Protein 4OR8 (pdb70)

Foldseek 3Di:
DDDDDDDDCPPPDPFWDLQQAFFQDWADDPQGTWTGHTNDTFDFGPPPFVVLVCLQVVVDDPVCVVVCVVPVVARVPPQEAEDELSLLVLQVLLVLLVDPVLLVVADPLVNVVSPVSSCCSNVHDDGGDDDDPVSRPDHDGRVRVVSSLVSSLQVLLVLVVADADDDPPGHFWDWDDDDQKIWIWGQHPQAIKIKMWGPVIHMYIYGGGNLRSVCSNDPDNDDSD/DDDDDDPDDDDDDLQLQFFWDWDADDQGIWTGGQNDTFDFHPPCPVVQVCLLDPPDPPVSVVVCVVPVVRRVPPQEAEDEQSLLVLQVLLVLLVDPVLLVPADPLVNVVSLVSSCCSNPHDDRGDDDDVVSCVVRRDPVNSVSSLVSSLQVLQVLVVADADDDPDGHQWDWDDDPAKIWIWGQHPQGIKIKIWHWDWDDVTDIDIYIYIYGTGHLRSVVRNPDDSD

B-factor: mean 34.72, std 14.48, range [9.01, 100.37]

InterPro domains:
  IPR009433 Filovirus membrane-associated VP24 [PF06389] (1-253)
  IPR009433 Filovirus membrane-associated VP24 [PIRSF011355] (1-253)

Solvent-accessible surface area: 20234 Å² total; per-residue (Å²): 148,64,56,130,30,89,114,15,63,91,14,45,16,164,170,18,64,36,74,31,0,9,117,2,79,68,59,122,49,57,24,6,73,9,0,121,0,17,78,3,44,0,31,5,24,81,40,23,36,59,10,0,82,58,0,54,72,73,152,28,70,110,59,10,60,69,0,9,84,37,1,52,40,0,2,101,14,135,98,4,76,27,31,59,13,19,39,0,1,2,20,0,0,0,5,0,0,50,18,133,96,2,45,131,60,19,96,88,18,2,83,54,0,0,85,50,0,0,75,13,0,11,109,87,113,70,64,50,30,172,27,57,115,137,97,51,69,67,204,35,66,24,95,57,0,99,71,0,3,58,11,0,35,65,11,0,52,65,1,31,87,4,72,27,8,23,60,130,56,72,46,0,0,15,23,26,126,45,138,48,16,42,0,0,0,1,15,1,7,32,0,0,2,1,2,14,35,124,163,124,83,42,1,36,0,0,11,2,19,9,20,1,0,42,17,9,7,96,175,63,151,23,5,14,0,73,91,101,39,65,107,10,31,31,118,132,142,73,53,86,12,5,16,81,10,68,89,75,112,43,42,31,8,42,9,0,96,1,11,103,6,44,0,16,4,25,73,28,11,34,94,14,0,101,55,0,52,36,82,171,14,83,119,60,13,59,75,0,11,76,33,3,43,116,2,1,103,43,123,175,2,76,25,24,71,3,20,42,0,0,2,10,0,0,0,2,0,0,50,6,92,97,5,28,128,54,8,65,100,12,1,79,57,2,0,74,68,2,2,59,1,1,7,100,68,104,67,66,40,39,169,23,56,101,114,72,41,64,107,70,12,60,58,93,16,5,114,53,0,8,60,10,0,69,56,4,0,55,57,0,37,90,5,86,29,8,12,80,68,54,70,47,0,0,11,16,8,72,12,54,59,10,45,0,0,1,2,13,1,9,33,1,0,2,0,3,0,55,60,98,66,127,55,109,204,97,80,108,65,115,21,18,10,0,0,4,0,18,8,13,0,0,34,34,21,8,154,101,10,12,2

GO terms:
  GO:0019013 viral nucleocapsid (C, IDA)
  GO:0033645 host cell endomembrane system (C, EXP)
  GO:0055036 virion membrane (C, EXP)
  GO:0020002 host cell plasma membrane (C, EXP)

Radius of gyration: 23.89 Å; Cα contacts (8 Å, |Δi|>4): 856; chains: 2; bounding box: 50×52×79 Å

Secondary structure (DSSP, 8-state):
-----EEE-TT------STTTSB--EEEETTEEEEEETTEEEEEES-SHHHHHHHHHT-S-GGGHHHHHHTHHHHS-TTEEE--HHHHHHHHHHHHTT-HHHHTTS-HHHHHHHHHHHHHHHH---SB----TTT--S---HHHHHHHHHHHHHHHHHHTTSPPS-SS----EEEEEETTEEEEEEEETTEEEEEEEE---EEEEEEEEHHHHHTTTSSS-----/-EEE-SSPPP---GGGGGB-EEEEETTEEEEEETTEEEEEE-TTHHHHHHTTSS-S-GGGHHHHHHTHHHHS-TT-EE--HHHHHHHHHHHHTT-TTTTTSS-HHHHHHHHHHHHHHHH---SB----HHHHHHH--HHHHHHHHHHHHHHHHHHTTSPPS-SS----EEEEE-SS-EEEEEE-SSEEEEEEEEEEEE---EEEEEEEEEEEEHHHHHTT------

Organism: Lake Victoria marburgvirus (strain Musoke-80) (NCBI:tx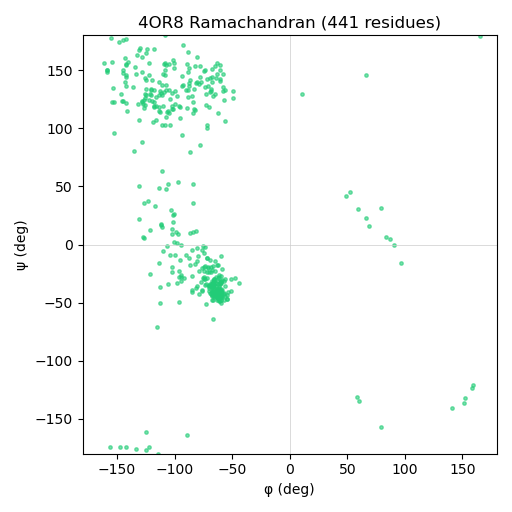id33727)

Structure (mmCIF, N/CA/C/O backbone):
data_4OR8
#
_entry.id   4OR8
#
_cell.length_a   42.221
_cell.length_b   48.078
_cell.length_c   64.051
_cell.angle_alpha   88.44
_cell.angle_beta   78.68
_cell.angle_gamma   71.34
#
_symmetry.space_group_name_H-M   'P 1'
#
loop_
_entity.id
_entity.type
_entity.pdbx_description
1 polymer 'Membrane-associated protein VP24'
2 water water
#
loop_
_atom_site.group_PDB
_atom_site.id
_atom_site.type_symbol
_atom_site.label_atom_id
_atom_site.label_alt_id
_atom_site.label_comp_id
_atom_site.label_asym_id
_atom_site.label_entity_id
_atom_site.label_seq_id
_atom_site.pdbx_PDB_ins_code
_atom_site.Cartn_x
_atom_site.Cartn_y
_atom_site.Cartn_z
_atom_site.occupancy
_atom_site.B_iso_or_equiv
_atom_site.auth_seq_id
_atom_site.auth_comp_id
_atom_site.auth_asym_id
_atom_site.auth_atom_id
_atom_site.pdbx_PDB_model_num
ATOM 1 N N . ASP A 1 12 ? -13.604 -1.039 53.479 1.00 56.63 -2 ASP A N 1
ATOM 2 C CA . ASP A 1 12 ? -14.258 0.134 52.911 1.00 81.25 -2 ASP A CA 1
ATOM 3 C C . ASP A 1 12 ? -13.483 0.650 51.704 1.00 89.22 -2 ASP A C 1
ATOM 4 O O . ASP A 1 12 ? -12.606 1.504 51.840 1.00 100.37 -2 ASP A O 1
ATOM 6 N N . ASP A 1 13 ? -13.815 0.134 50.524 1.00 84.21 -1 ASP A N 1
ATOM 7 C CA . ASP A 1 13 ? -13.057 0.444 49.316 1.00 71.71 -1 ASP A CA 1
ATOM 8 C C . ASP A 1 13 ? -13.839 0.130 48.038 1.00 62.73 -1 ASP A C 1
ATOM 9 O O . ASP A 1 13 ? -14.742 -0.704 48.041 1.00 72.14 -1 ASP A O 1
ATOM 11 N N . LYS A 1 14 ? -13.476 0.799 46.946 1.00 55.18 0 LYS A N 1
ATOM 12 C CA . LYS A 1 14 ? -14.140 0.602 45.659 1.00 64.95 0 LYS A CA 1
ATOM 13 C C . LYS A 1 14 ? -13.485 -0.515 44.844 1.00 73.11 0 LYS A C 1
ATOM 14 O O . LYS A 1 14 ? -12.729 -1.325 45.381 1.00 72.35 0 LYS A O 1
ATOM 16 N N . MET A 1 15 ? -13.781 -0.552 43.547 1.00 62.34 1 MET A N 1
ATOM 17 C CA . MET A 1 15 ? -13.217 -1.561 42.656 1.00 58.02 1 MET A CA 1
ATOM 18 C C . MET A 1 15 ? -12.506 -0.907 41.474 1.00 50.29 1 MET A C 1
ATOM 19 O O . MET A 1 15 ? -12.695 0.280 41.212 1.00 51.88 1 MET A O 1
ATOM 24 N N . ALA A 1 16 ? -11.695 -1.685 40.762 1.00 31.00 2 ALA A N 1
ATOM 25 C CA . ALA A 1 16 ? -10.954 -1.168 39.614 1.00 30.05 2 ALA A CA 1
ATOM 26 C C . ALA A 1 16 ? -11.877 -0.806 38.450 1.00 27.53 2 ALA A C 1
ATOM 27 O O . ALA A 1 16 ? -12.766 -1.574 38.083 1.00 24.77 2 ALA A O 1
ATOM 29 N N . GLU A 1 17 ? -11.654 0.370 37.874 1.00 21.28 3 GLU A N 1
ATOM 30 C CA . GLU A 1 17 ? -12.492 0.871 36.794 1.00 29.10 3 GLU A CA 1
ATOM 31 C C . GLU A 1 17 ? -11.669 1.617 35.747 1.00 26.90 3 GLU A C 1
ATOM 32 O O . GLU A 1 17 ? -10.783 2.404 36.082 1.00 25.16 3 GLU A O 1
ATOM 38 N N . LEU A 1 18 ? -11.962 1.362 34.477 1.00 20.22 4 LEU A N 1
ATOM 39 C CA . LEU A 1 18 ? -11.302 2.075 33.395 1.00 19.27 4 LEU A CA 1
ATOM 40 C C . LEU A 1 18 ? -11.793 3.516 33.357 1.00 23.43 4 LEU A C 1
ATOM 41 O O . LEU A 1 18 ? -12.988 3.783 33.485 1.00 25.27 4 LEU A O 1
ATOM 46 N N . SER A 1 19 ? -10.862 4.445 33.182 1.00 25.39 5 SER A N 1
ATOM 47 C CA . SER A 1 19 ? -11.165 5.861 33.326 1.00 16.21 5 SER A CA 1
ATOM 48 C C . SER A 1 19 ? -10.549 6.705 32.219 1.00 22.71 5 SER A C 1
ATOM 49 O O . SER A 1 19 ? -9.382 6.534 31.863 1.00 30.28 5 SER A O 1
ATOM 52 N N . THR A 1 20 ? -11.344 7.621 31.681 1.00 26.90 6 THR A N 1
ATOM 53 C CA . THR A 1 20 ? -10.865 8.547 30.665 1.00 29.57 6 THR A CA 1
ATOM 54 C C . THR A 1 20 ? -10.619 9.908 31.293 1.00 20.10 6 THR A C 1
ATOM 55 O O . THR A 1 20 ? -10.736 10.938 30.634 1.00 29.15 6 THR A O 1
ATOM 59 N N . ARG A 1 21 ? -10.269 9.900 32.574 1.00 21.10 7 ARG A N 1
ATOM 60 C CA . ARG A 1 21 ? -10.123 11.133 33.340 1.00 27.90 7 ARG A CA 1
ATOM 61 C C . ARG A 1 21 ? -9.065 12.072 32.772 1.00 28.02 7 ARG A C 1
ATOM 62 O O . ARG A 1 21 ? -9.184 13.293 32.883 1.00 30.70 7 ARG A O 1
ATOM 70 N N . TYR A 1 22 ? -8.030 11.501 32.168 1.00 24.17 8 TYR A N 1
ATOM 71 C CA . TYR A 1 22 ? -6.954 12.301 31.603 1.00 24.98 8 TYR A CA 1
ATOM 72 C C . TYR A 1 22 ? -7.024 12.347 30.086 1.00 28.40 8 TYR A C 1
ATOM 73 O O . TYR A 1 22 ? -6.042 12.065 29.402 1.00 36.94 8 TYR A O 1
ATOM 82 N N . ASN A 1 23 ? -8.188 12.709 29.562 1.00 37.17 9 ASN A N 1
ATOM 83 C CA . ASN A 1 23 ? -8.363 12.836 28.124 1.00 43.02 9 ASN A CA 1
ATOM 84 C C . ASN A 1 23 ? -7.951 14.224 27.648 1.00 46.29 9 ASN A C 1
ATOM 85 O O . ASN A 1 23 ? -8.200 15.221 28.326 1.00 43.87 9 ASN A O 1
ATOM 90 N N . LEU A 1 24 ? -7.314 14.282 26.483 1.00 45.74 10 LEU A N 1
ATOM 91 C CA . LEU A 1 24 ? -6.867 15.551 25.919 1.00 52.97 10 LEU A CA 1
ATOM 92 C C . LEU A 1 24 ? -8.003 16.297 25.228 1.00 54.26 10 LEU A C 1
ATOM 93 O O . LEU A 1 24 ? -8.826 15.689 24.544 1.00 50.11 10 LEU A O 1
ATOM 98 N N . PRO A 1 25 ? -8.050 17.626 25.413 1.00 54.87 11 PRO A N 1
ATOM 99 C CA . PRO A 1 25 ? -9.081 18.479 24.821 1.00 66.23 11 PRO A CA 1
ATOM 100 C C . PRO A 1 25 ? -8.619 19.107 23.510 1.00 66.37 11 PRO A C 1
ATOM 101 O O . PRO A 1 25 ? -9.440 19.708 22.816 1.00 79.93 11 PRO A O 1
ATOM 105 N N . ASN A 1 34 ? 3.834 24.764 9.013 1.00 50.80 20 ASN A N 1
ATOM 106 C CA . ASN A 1 34 ? 4.276 24.856 7.626 1.00 48.71 20 ASN A CA 1
ATOM 107 C C . ASN A 1 34 ? 5.619 24.167 7.397 1.00 57.91 20 ASN A C 1
ATOM 108 O O . ASN A 1 34 ? 6.630 24.541 7.991 1.00 51.98 20 ASN A O 1
ATOM 113 N N . LEU A 1 35 ? 5.618 23.161 6.528 1.00 48.52 21 LEU A N 1
ATOM 114 C CA . LEU A 1 35 ? 6.810 22.365 6.271 1.00 38.33 21 LEU A CA 1
ATOM 115 C C . LEU A 1 35 ? 7.496 22.762 4.973 1.00 43.85 21 LEU A C 1
ATOM 116 O O . LEU A 1 35 ? 6.883 23.356 4.088 1.00 42.36 21 LEU A O 1
ATOM 121 N N . ASP A 1 36 ? 8.776 22.419 4.871 1.00 39.16 22 ASP A N 1
ATOM 122 C CA . ASP A 1 36 ? 9.565 22.706 3.683 1.00 27.85 22 ASP A CA 1
ATOM 123 C C . ASP A 1 36 ? 10.736 21.735 3.604 1.00 33.27 22 ASP A C 1
ATOM 124 O O . ASP A 1 36 ? 10.837 20.809 4.410 1.00 31.11 22 ASP A O 1
ATOM 129 N N . LEU A 1 37 ? 11.622 21.951 2.638 1.00 35.45 23 LEU A N 1
ATOM 130 C CA . LEU A 1 37 ? 12.777 21.080 2.456 1.00 26.36 23 LEU A CA 1
ATOM 131 C C . LEU A 1 37 ? 13.786 21.248 3.587 1.00 26.39 23 LEU A C 1
ATOM 132 O O . LEU A 1 37 ? 14.434 20.289 4.002 1.00 30.78 23 LEU A O 1
ATOM 137 N N . ASN A 1 38 ? 13.907 22.472 4.090 1.00 29.09 24 ASN A N 1
ATOM 138 C CA . ASN A 1 38 ? 14.898 22.786 5.112 1.00 26.21 24 ASN A CA 1
ATOM 139 C C . ASN A 1 38 ? 14.576 22.160 6.469 1.00 33.89 24 ASN A C 1
ATOM 140 O O . ASN A 1 38 ? 15.470 21.935 7.287 1.00 27.48 24 ASN A O 1
ATOM 145 N N . SER A 1 39 ? 13.299 21.868 6.700 1.00 28.01 25 SER A N 1
ATOM 146 C CA . SER A 1 39 ? 12.867 21.284 7.966 1.00 21.01 25 SER A CA 1
ATOM 147 C C . SER A 1 39 ? 13.271 19.815 8.101 1.00 26.00 25 SER A C 1
ATOM 148 O O . SER A 1 39 ? 13.283 19.271 9.204 1.00 25.20 25 SER A O 1
ATOM 151 N N . THR A 1 40 ? 13.591 19.174 6.981 1.00 18.47 26 THR A N 1
ATOM 152 C CA . THR A 1 40 ? 14.001 17.775 7.000 1.00 22.78 26 THR A CA 1
ATOM 153 C C . THR A 1 40 ? 15.477 17.619 6.664 1.00 23.76 26 THR A C 1
ATOM 154 O O . THR A 1 40 ? 16.025 16.520 6.737 1.00 23.28 26 THR A O 1
ATOM 158 N N . ALA A 1 41 ? 16.116 18.723 6.296 1.00 24.90 27 ALA A N 1
ATOM 159 C CA . ALA A 1 41 ? 17.502 18.692 5.850 1.00 26.06 27 ALA A CA 1
ATOM 160 C C . ALA A 1 41 ? 18.493 18.793 7.004 1.00 26.07 27 ALA A C 1
ATOM 161 O O . ALA A 1 41 ? 19.692 18.967 6.787 1.00 31.43 27 ALA A O 1
ATOM 163 N N . ARG A 1 42 ? 17.999 18.687 8.231 1.00 24.51 28 ARG A N 1
ATOM 164 C CA . ARG A 1 42 ? 18.875 18.774 9.390 1.00 35.65 28 ARG A CA 1
ATOM 165 C C . ARG A 1 42 ? 18.679 17.609 10.347 1.00 30.75 28 ARG A C 1
ATOM 166 O O . ARG A 1 42 ? 17.583 17.066 10.469 1.00 29.52 28 ARG A O 1
ATOM 174 N N . TRP A 1 43 ? 19.759 17.231 11.020 1.00 29.05 29 TRP A N 1
ATOM 175 C CA . TRP A 1 43 ? 19.697 16.248 12.089 1.00 26.38 29 TRP A CA 1
ATOM 176 C C . TRP A 1 43 ? 20.537 16.760 13.254 1.00 30.01 29 TRP A C 1
ATOM 177 O O . TRP A 1 43 ? 21.688 16.356 13.435 1.00 23.94 29 TRP A O 1
ATOM 188 N N . ILE A 1 44 ? 19.951 17.667 14.032 1.00 26.39 30 ILE A N 1
ATOM 189 C CA . ILE A 1 44 ? 20.672 18.349 15.101 1.00 29.15 30 ILE A CA 1
ATOM 190 C C . ILE A 1 44 ? 20.197 17.936 16.493 1.00 28.55 30 ILE A C 1
ATOM 191 O O . ILE A 1 44 ? 19.004 17.957 16.792 1.00 24.29 30 ILE A O 1
ATOM 196 N N . LYS A 1 45 ? 21.148 17.564 17.341 1.00 35.72 31 LYS A N 1
ATOM 197 C CA . LYS A 1 45 ? 20.845 17.142 18.702 1.00 40.44 31 LYS A CA 1
ATOM 198 C C . LYS A 1 45 ? 20.843 18.332 19.663 1.00 31.20 31 LYS A C 1
ATOM 199 O O . LYS A 1 45 ? 21.862 18.996 19.846 1.00 32.73 31 LYS A O 1
ATOM 205 N N . GLU A 1 46 ? 19.689 18.598 20.267 1.00 28.61 32 GLU A N 1
ATOM 206 C CA . GLU A 1 46 ? 19.541 19.722 21.186 1.00 35.24 32 GLU A CA 1
ATOM 207 C C . GLU A 1 46 ? 19.492 19.240 22.632 1.00 40.51 32 GLU A C 1
ATOM 208 O O . GLU A 1 46 ? 18.765 18.299 22.951 1.00 31.92 32 GLU A O 1
ATOM 214 N N . PRO A 1 47 ? 20.264 19.889 23.515 1.00 43.28 33 PRO A N 1
ATOM 215 C CA . PRO A 1 47 ? 20.272 19.517 24.934 1.00 38.00 33 PRO A CA 1
ATOM 216 C C . PRO A 1 47 ? 18.946 19.852 25.603 1.00 37.08 33 PRO A C 1
ATOM 217 O O . PRO A 1 47 ? 18.435 20.959 25.435 1.00 48.69 33 PRO A O 1
ATOM 221 N N . SER A 1 48 ? 18.394 18.899 26.346 1.00 38.37 34 SER A N 1
ATOM 222 C CA . SER A 1 48 ? 17.146 19.123 27.068 1.00 36.99 34 SER A CA 1
ATOM 223 C C . SER A 1 48 ? 17.114 18.314 28.361 1.00 37.50 34 SER A C 1
ATOM 224 O O . SER A 1 48 ? 18.015 17.519 28.630 1.00 34.47 34 SER A O 1
ATOM 227 N N . VAL A 1 49 ? 16.071 18.522 29.159 1.00 37.15 35 VAL A N 1
ATOM 228 C CA . VAL A 1 49 ? 15.948 17.850 30.448 1.00 36.79 35 VAL A CA 1
ATOM 229 C C . VAL A 1 49 ? 15.676 16.358 30.292 1.00 42.08 35 VAL A C 1
ATOM 230 O O . VAL A 1 49 ? 14.660 15.953 29.728 1.00 37.73 35 VAL A O 1
ATOM 234 N N . GLY A 1 50 ? 16.597 15.543 30.793 1.00 43.76 36 GLY A N 1
ATOM 235 C CA . GLY A 1 50 ? 16.436 14.103 30.754 1.00 43.72 36 GLY A CA 1
ATOM 236 C C . GLY A 1 50 ? 17.018 13.467 29.508 1.00 46.09 36 GLY A C 1
ATOM 237 O O . GLY A 1 50 ? 16.956 12.250 29.340 1.00 47.93 36 GLY A O 1
ATOM 238 N N . GLY A 1 51 ? 17.583 14.286 28.629 1.00 33.73 37 GLY A N 1
ATOM 239 C CA . GLY A 1 51 ? 18.199 13.768 27.422 1.00 35.74 37 GLY A CA 1
ATOM 240 C C . GLY A 1 51 ? 18.351 14.792 26.317 1.00 30.75 37 GLY A C 1
ATOM 241 O O . GLY A 1 51 ? 19.003 15.822 26.495 1.00 31.43 37 GLY A O 1
ATOM 242 N N . TRP A 1 52 ? 17.751 14.507 25.166 1.00 29.86 38 TRP A N 1
ATOM 243 C CA . TRP A 1 52 ? 17.905 15.376 24.007 1.00 29.36 38 TRP A CA 1
ATOM 244 C C . TRP A 1 52 ? 16.640 15.523 23.177 1.00 29.30 38 TRP A C 1
ATOM 245 O O . TRP A 1 52 ? 15.772 14.652 23.173 1.00 34.19 38 TRP A O 1
ATOM 256 N N . THR A 1 53 ? 16.561 16.640 22.466 1.00 33.50 39 THR A N 1
ATOM 257 C CA . THR A 1 53 ? 15.467 16.908 21.549 1.00 25.47 39 THR A CA 1
ATOM 258 C C . THR A 1 53 ? 15.997 16.993 20.122 1.00 27.67 39 THR A C 1
ATOM 259 O O . THR A 1 53 ? 16.938 17.733 19.845 1.00 27.62 39 THR A O 1
ATOM 263 N N . VAL A 1 54 ? 15.401 16.223 19.219 1.00 25.03 40 VAL A N 1
ATOM 264 C CA . VAL A 1 54 ? 15.740 16.325 17.807 1.00 21.48 40 VAL A CA 1
ATOM 265 C C . VAL A 1 54 ? 14.518 16.758 17.013 1.00 26.24 40 VAL A C 1
ATOM 266 O O . VAL A 1 54 ? 13.476 16.105 17.054 1.00 27.04 40 VAL A O 1
ATOM 270 N N . LYS A 1 55 ? 14.648 17.870 16.298 1.00 34.67 41 LYS A N 1
ATOM 271 C CA . LYS A 1 55 ? 13.568 18.364 15.454 1.00 26.82 41 LYS A CA 1
ATOM 272 C C . LYS A 1 55 ? 13.796 17.980 13.995 1.00 27.24 41 LYS A C 1
ATOM 273 O O . LYS A 1 55 ? 14.813 18.335 13.397 1.00 28.15 41 LYS A O 1
ATOM 279 N N . TRP A 1 56 ? 12.846 17.239 13.435 1.00 20.36 42 TRP A N 1
ATOM 280 C CA . TRP A 1 56 ? 12.891 16.856 12.028 1.00 24.26 42 TRP A CA 1
ATOM 281 C C . TRP A 1 56 ? 11.484 16.889 11.454 1.00 22.19 42 TRP A C 1
ATOM 282 O O . TRP A 1 56 ? 10.590 16.199 11.944 1.00 20.94 42 TRP A O 1
ATOM 293 N N . GLY A 1 57 ? 11.291 17.689 10.412 1.00 18.82 43 GLY A N 1
ATOM 294 C CA . GLY A 1 57 ? 9.959 17.938 9.900 1.00 30.26 43 GLY A CA 1
ATOM 295 C C . GLY A 1 57 ? 9.094 18.521 11.000 1.00 25.50 43 GLY A C 1
ATOM 296 O O . GLY A 1 57 ? 9.502 19.459 11.683 1.00 25.85 43 GLY A O 1
ATOM 297 N N . ASN A 1 58 ? 7.903 17.961 11.181 1.00 27.27 44 ASN A N 1
ATOM 298 C CA . ASN A 1 58 ? 7.023 18.382 12.265 1.00 30.62 44 ASN A CA 1
ATOM 299 C C . ASN A 1 58 ? 7.116 17.434 13.460 1.00 28.93 44 ASN A C 1
ATOM 300 O O . ASN A 1 58 ? 6.304 17.499 14.383 1.00 21.28 44 ASN A O 1
ATOM 305 N N . PHE A 1 59 ? 8.102 16.542 13.423 1.00 26.33 45 PHE A N 1
ATOM 306 C CA . PHE A 1 59 ? 8.354 15.622 14.525 1.00 22.37 45 PHE A CA 1
ATOM 307 C C . PHE A 1 59 ? 9.274 16.273 15.546 1.00 22.74 45 PHE A C 1
ATOM 308 O O . PHE A 1 59 ? 10.267 16.901 15.185 1.00 26.66 45 PHE A O 1
ATOM 316 N N . VAL A 1 60 ? 8.950 16.114 16.823 1.00 23.48 46 VAL A N 1
ATOM 317 C CA . VAL A 1 60 ? 9.882 16.472 17.882 1.00 21.51 46 VAL A CA 1
ATOM 318 C C . VAL A 1 60 ? 10.216 15.226 18.691 1.00 17.78 46 VAL A C 1
ATOM 319 O O . VAL A 1 60 ? 9.400 14.743 19.471 1.00 25.49 46 VAL A O 1
ATOM 323 N N . PHE A 1 61 ? 11.417 14.701 18.487 1.00 25.94 47 PHE A N 1
ATOM 324 C CA . PHE A 1 61 ? 11.838 13.487 19.169 1.00 24.73 47 PHE A CA 1
ATOM 325 C C . PHE A 1 61 ? 12.486 13.797 20.511 1.00 25.39 47 PHE A C 1
ATOM 326 O O . PHE A 1 61 ? 13.415 14.599 20.592 1.00 29.12 47 PHE A O 1
ATOM 334 N N . HIS A 1 62 ? 11.983 13.160 21.562 1.00 31.06 48 HIS A N 1
ATOM 335 C CA . HIS A 1 62 ? 12.572 13.276 22.888 1.00 22.59 48 HIS A CA 1
ATOM 336 C C . HIS A 1 62 ? 13.357 12.015 23.218 1.00 27.87 48 HIS A C 1
ATOM 337 O O . HIS A 1 62 ? 12.780 10.983 23.557 1.00 36.94 48 HIS A O 1
ATOM 344 N N . ILE A 1 63 ? 14.677 12.100 23.110 1.00 25.88 49 ILE A N 1
ATOM 345 C CA . ILE A 1 63 ? 15.532 10.951 23.362 1.00 25.60 49 ILE A CA 1
ATOM 346 C C . ILE A 1 63 ? 16.056 10.960 24.792 1.00 28.34 49 ILE A C 1
ATOM 347 O O . ILE A 1 63 ? 16.760 11.887 25.193 1.00 23.89 49 ILE A O 1
ATOM 352 N N . PRO A 1 64 ? 15.712 9.921 25.567 1.00 28.74 50 PRO A N 1
ATOM 353 C CA . PRO A 1 64 ? 16.148 9.811 26.962 1.00 30.13 50 PRO A CA 1
ATOM 354 C C . PRO A 1 64 ? 17.598 9.365 27.075 1.00 33.50 50 PRO A C 1
ATOM 355 O O . PRO A 1 64 ? 18.039 8.500 26.320 1.00 39.96 50 PRO A O 1
ATOM 359 N N . ASN A 1 65 ? 18.329 9.955 28.016 1.00 42.10 51 ASN A N 1
ATOM 360 C CA . ASN A 1 65 ? 19.714 9.570 28.265 1.00 48.79 51 ASN A CA 1
ATOM 361 C C . ASN A 1 65 ? 19.814 8.370 29.200 1.00 56.02 51 ASN A C 1
ATOM 362 O O . ASN A 1 65 ? 20.724 8.288 30.024 1.00 58.59 51 ASN A O 1
ATOM 367 N N . THR A 1 66 ? 18.865 7.447 29.073 1.00 52.63 52 THR A N 1
ATOM 368 C CA . THR A 1 66 ? 18.827 6.263 29.922 1.00 63.67 52 THR A CA 1
ATOM 369 C C . THR A 1 66 ? 18.574 5.002 29.104 1.00 66.28 52 THR A C 1
ATOM 370 O O . THR A 1 66 ? 17.950 5.049 28.043 1.00 63.85 52 THR A O 1
ATOM 374 N N . GLY A 1 67 ? 19.056 3.873 29.614 1.00 83.39 53 GLY A N 1
ATOM 375 C CA . GLY A 1 67 ? 19.000 2.619 28.887 1.00 77.85 53 GLY A CA 1
ATOM 376 C C . GLY A 1 67 ? 20.217 2.495 27.994 1.00 64.92 53 GLY A C 1
ATOM 377 O O . GLY A 1 67 ? 20.347 1.548 27.218 1.00 63.41 53 GLY A O 1
ATOM 378 N N . MET A 1 68 ? 21.118 3.464 28.114 1.00 53.26 54 MET A N 1
ATOM 379 C CA . MET A 1 68 ? 22.307 3.522 27.277 1.00 54.13 54 MET A CA 1
ATOM 380 C C . MET A 1 68 ? 23.514 2.905 27.978 1.00 49.44 54 MET A C 1
ATOM 381 O O . MET A 1 68 ? 24.428 2.396 27.330 1.00 41.63 54 MET A O 1
ATOM 386 N N . THR A 1 69 ? 23.512 2.950 29.306 1.00 50.53 55 THR A N 1
ATOM 387 C CA . THR A 1 69 ? 24.597 2.372 30.089 1.00 37.53 55 THR A CA 1
ATOM 388 C C . THR A 1 69 ? 24.523 0.848 30.099 1.00 34.63 55 THR A C 1
ATOM 389 O O . THR A 1 69 ? 25.545 0.169 30.194 1.00 33.80 55 THR A O 1
ATOM 393 N N . LEU A 1 70 ? 23.310 0.317 29.994 1.00 41.17 56 LEU A N 1
ATOM 394 C CA . LEU A 1 70 ? 23.103 -1.125 30.023 1.00 31.69 56 LEU A CA 1
ATOM 395 C C . LEU A 1 70 ? 23.743 -1.801 28.815 1.00 26.16 56 LEU A C 1
ATOM 396 O O . LEU A 1 70 ? 24.364 -2.856 28.947 1.00 28.00 56 LEU A O 1
ATOM 401 N N . LEU A 1 71 ? 23.591 -1.191 27.642 1.00 20.79 57 LEU A N 1
ATOM 402 C CA . LEU A 1 71 ? 24.168 -1.738 26.416 1.00 23.66 57 LEU A CA 1
ATOM 403 C C . LEU A 1 71 ? 25.686 -1.846 26.502 1.00 30.15 57 LEU A C 1
ATOM 404 O O . LEU A 1 71 ? 26.274 -2.823 26.038 1.00 25.48 57 LEU A O 1
ATOM 409 N N . HIS A 1 72 ? 26.315 -0.839 27.098 1.00 29.16 58 HIS A N 1
ATOM 410 C CA . HIS A 1 72 ? 27.766 -0.822 27.237 1.00 27.52 58 HIS A CA 1
ATOM 411 C C . HIS A 1 72 ? 28.252 -1.898 28.204 1.00 27.61 58 HIS A C 1
ATOM 412 O O . HIS A 1 72 ? 29.243 -2.575 27.934 1.00 20.54 58 HIS A O 1
ATOM 419 N N . HIS A 1 73 ? 27.548 -2.053 29.323 1.00 24.31 59 HIS A N 1
ATOM 420 C CA . HIS A 1 73 ? 27.861 -3.102 30.289 1.00 26.45 59 HIS A CA 1
ATOM 421 C C . HIS A 1 73 ? 27.724 -4.480 29.656 1.00 22.38 59 HIS A C 1
ATOM 422 O O . HIS A 1 73 ? 28.583 -5.338 29.834 1.00 34.84 59 HIS A O 1
ATOM 429 N N . LEU A 1 74 ? 26.637 -4.684 28.920 1.00 22.07 60 LEU A N 1
ATOM 430 C CA . LEU A 1 74 ? 26.401 -5.948 28.229 1.00 33.54 60 LEU A CA 1
ATOM 431 C C . LEU A 1 74 ? 27.505 -6.251 27.217 1.00 29.96 60 LEU A C 1
ATOM 432 O O . LEU A 1 74 ? 27.851 -7.410 26.986 1.00 30.48 60 LEU A O 1
ATOM 437 N N . LYS A 1 75 ? 28.048 -5.199 26.614 1.00 28.21 61 LYS A N 1
ATOM 438 C CA . LYS A 1 75 ? 29.141 -5.336 25.661 1.00 32.92 61 LYS A CA 1
ATOM 439 C C . LYS A 1 75 ? 30.437 -5.685 26.394 1.00 31.55 61 LYS A C 1
ATOM 440 O O . LYS A 1 75 ? 31.115 -6.650 26.050 1.00 36.42 61 LYS A O 1
ATOM 446 N N . SER A 1 76 ? 30.759 -4.905 27.422 1.00 33.16 62 SER A N 1
ATOM 447 C CA . SER A 1 76 ? 31.986 -5.088 28.193 1.00 29.65 62 SER A CA 1
ATOM 448 C C . SER A 1 76 ? 31.927 -6.266 29.169 1.00 48.94 62 SER A C 1
ATOM 449 O O . SER A 1 76 ? 32.921 -6.571 29.832 1.00 45.96 62 SER A O 1
ATOM 452 N N . ASN A 1 77 ? 30.762 -6.907 29.258 1.00 42.39 63 ASN A N 1
ATOM 453 C CA . ASN A 1 77 ? 30.528 -8.029 30.175 1.00 41.47 63 ASN A CA 1
ATOM 454 C C . ASN A 1 77 ? 30.571 -7.641 31.660 1.00 37.46 63 ASN A C 1
ATOM 455 O O . ASN A 1 77 ? 30.793 -8.484 32.528 1.00 39.30 63 ASN A O 1
ATOM 460 N N . PHE A 1 78 ? 30.346 -6.361 31.941 1.00 38.34 64 PHE A N 1
ATOM 461 C CA . PHE A 1 78 ? 30.279 -5.863 33.313 1.00 46.85 64 PHE A CA 1
ATOM 462 C C . PHE A 1 78 ? 28.892 -6.056 33.916 1.00 41.72 64 PHE A C 1
ATOM 463 O O . PHE A 1 78 ? 28.303 -5.110 34.437 1.00 43.62 64 PHE A O 1
ATOM 471 N N . VAL A 1 79 ? 28.372 -7.277 33.852 1.00 42.79 65 VAL A N 1
ATOM 472 C CA . VAL A 1 79 ? 26.999 -7.533 34.273 1.00 41.95 65 VAL A CA 1
ATOM 473 C C . VAL A 1 79 ? 26.874 -8.705 35.235 1.00 44.43 65 VAL A C 1
ATOM 474 O O . VAL A 1 79 ? 27.820 -9.462 35.443 1.00 63.98 65 VAL A O 1
ATOM 478 N N . VAL A 1 80 ? 25.688 -8.843 35.816 1.00 40.38 66 VAL A N 1
ATOM 479 C CA . VAL A 1 80 ? 25.356 -9.989 36.651 1.00 41.63 66 VAL A CA 1
ATOM 480 C C . VAL A 1 80 ? 24.944 -11.155 35.749 1.00 48.18 66 VAL A C 1
ATOM 481 O O . VAL A 1 80 ? 24.479 -10.932 34.631 1.00 49.13 66 VAL A O 1
ATOM 485 N N . PRO A 1 81 ? 25.115 -12.403 36.225 1.00 55.23 67 PRO A N 1
ATOM 486 C CA . PRO A 1 81 ? 24.926 -13.584 35.369 1.00 46.56 67 PRO A CA 1
ATOM 487 C C . PRO A 1 81 ? 23.532 -13.746 34.764 1.00 46.19 67 PRO A C 1
ATOM 488 O O . PRO A 1 81 ? 23.359 -14.600 33.894 1.00 55.16 67 PRO A O 1
ATOM 492 N N . GLU A 1 82 ? 22.561 -12.951 35.199 1.00 44.55 68 GLU A N 1
ATOM 493 C CA . GLU A 1 82 ? 21.204 -13.074 34.675 1.00 47.61 68 GLU A CA 1
ATOM 494 C C . GLU A 1 82 ? 21.095 -12.555 33.245 1.00 45.36 68 GLU A C 1
ATOM 495 O O . GLU A 1 82 ? 20.088 -12.775 32.576 1.00 63.56 68 GLU A O 1
ATOM 501 N N . TRP A 1 83 ? 22.131 -11.862 32.782 1.00 37.38 69 TRP A N 1
ATOM 502 C CA . TRP A 1 83 ? 22.105 -11.238 31.463 1.00 39.53 69 TRP A CA 1
ATOM 503 C C . TRP A 1 83 ? 22.851 -12.054 30.416 1.00 39.18 69 TRP A C 1
ATOM 504 O O . TRP A 1 83 ? 22.954 -11.646 29.260 1.00 38.84 69 TRP A O 1
ATOM 515 N N . GLN A 1 84 ? 23.368 -13.208 30.824 1.00 41.41 70 GLN A N 1
ATOM 516 C CA . GLN A 1 84 ? 24.190 -14.026 29.939 1.00 37.19 70 GLN A CA 1
ATOM 517 C C . GLN A 1 84 ? 23.431 -14.620 28.751 1.00 36.76 70 GLN A C 1
ATOM 518 O O . GLN A 1 84 ? 24.001 -14.783 27.672 1.00 39.67 70 GLN A O 1
ATOM 524 N N . GLN A 1 85 ? 22.155 -14.945 28.935 1.00 31.22 71 GLN A N 1
ATOM 525 C CA A GLN A 1 85 ? 21.353 -15.461 27.831 0.40 36.31 71 GLN A CA 1
ATOM 526 C CA B GLN A 1 85 ? 21.346 -15.460 27.836 0.60 36.29 71 GLN A CA 1
ATOM 527 C C . GLN A 1 85 ? 21.004 -14.337 26.864 1.00 41.69 71 GLN A C 1
ATOM 528 O O . GLN A 1 85 ? 20.679 -14.584 25.701 1.00 42.48 71 GLN A O 1
ATOM 539 N N . THR A 1 86 ? 21.076 -13.101 27.351 1.00 40.68 72 THR A N 1
ATOM 540 C CA . THR A 1 86 ? 20.828 -11.935 26.517 1.00 36.47 72 THR A CA 1
ATOM 541 C C . THR A 1 86 ? 22.070 -11.661 25.677 1.00 31.64 72 THR A C 1
ATOM 542 O O . THR A 1 86 ? 21.973 -11.371 24.483 1.00 35.75 72 THR A O 1
ATOM 546 N N . ARG A 1 87 ? 23.237 -11.770 26.306 1.00 25.77 73 ARG A N 1
ATOM 547 C CA . ARG A 1 87 ? 24.502 -11.623 25.595 1.00 30.91 73 ARG A CA 1
ATOM 548 C C . ARG A 1 87 ? 24.665 -12.732 24.563 1.00 32.60 73 ARG A C 1
ATOM 549 O O . ARG A 1 87 ? 25.247 -12.519 23.505 1.00 36.21 73 ARG A O 1
ATOM 557 N N . ASN A 1 88 ? 24.144 -13.915 24.875 1.00 34.50 74 ASN A N 1
ATOM 558 C CA . ASN A 1 88 ? 24.228 -15.050 23.962 1.00 27.88 74 ASN A CA 1
ATOM 559 C C . ASN A 1 88 ? 23.246 -14.953 22.801 1.00 35.74 74 ASN A C 1
ATOM 560 O O . ASN A 1 88 ? 23.587 -15.288 21.668 1.00 36.88 74 ASN A O 1
ATOM 565 N N . LEU A 1 89 ? 22.027 -14.500 23.082 1.00 37.72 75 LEU A N 1
ATOM 566 C CA . LEU A 1 89 ? 21.019 -14.356 22.037 1.00 27.76 75 LEU A CA 1
ATOM 567 C C . LEU A 1 89 ? 21.463 -13.316 21.018 1.00 37.74 75 LEU A C 1
ATOM 568 O O . LEU A 1 89 ? 21.272 -13.485 19.814 1.00 31.23 75 LEU A O 1
ATOM 573 N N . PHE A 1 90 ? 22.066 -12.241 21.514 1.00 36.95 76 PHE A N 1
ATOM 574 C CA . PHE A 1 90 ? 22.607 -11.198 20.656 1.00 34.24 76 PHE A CA 1
ATOM 575 C C . PHE A 1 90 ? 24.126 -11.257 20.666 1.00 36.04 76 PHE A C 1
ATOM 576 O O . PHE A 1 90 ? 24.796 -10.236 20.830 1.00 39.14 76 PHE A O 1
ATOM 584 N N . SER A 1 91 ? 24.660 -12.463 20.490 1.00 42.23 77 SER A N 1
ATOM 585 C CA . SER A 1 91 ? 26.102 -12.691 20.517 1.00 38.48 77 SER A CA 1
ATOM 586 C C . SER A 1 91 ? 26.824 -11.882 19.452 1.00 32.80 77 SER A C 1
ATOM 587 O O . SER A 1 91 ? 27.989 -11.525 19.617 1.00 39.22 77 SER A O 1
ATOM 590 N N . HIS A 1 92 ? 26.120 -11.577 18.369 1.00 31.39 78 HIS A N 1
ATOM 591 C CA . HIS A 1 92 ? 26.692 -10.785 17.291 1.00 31.07 78 HIS A CA 1
ATOM 592 C C . HIS A 1 92 ? 26.801 -9.306 17.666 1.00 35.95 78 HIS A C 1
ATOM 593 O O . HIS A 1 92 ? 27.387 -8.510 16.933 1.00 37.60 78 HIS A O 1
ATOM 600 N N . LEU A 1 93 ? 26.235 -8.942 18.812 1.00 33.89 79 LEU A N 1
ATOM 601 C CA . LEU A 1 93 ? 26.268 -7.557 19.267 1.00 32.34 79 LEU A CA 1
ATOM 602 C C . LEU A 1 93 ? 27.121 -7.373 20.526 1.00 35.71 79 LEU A C 1
ATOM 603 O O . LEU A 1 93 ? 27.992 -6.506 20.571 1.00 35.97 79 LEU A O 1
ATOM 608 N N . PHE A 1 94 ? 26.878 -8.195 21.542 1.00 32.95 80 PHE A N 1
ATOM 609 C CA . PHE A 1 94 ? 27.552 -8.026 22.828 1.00 35.60 80 PHE A CA 1
ATOM 610 C C . PHE A 1 94 ? 28.782 -8.916 22.985 1.00 43.00 80 PHE A C 1
ATOM 611 O O . PHE A 1 94 ? 29.671 -8.620 23.784 1.00 50.67 80 PHE A O 1
ATOM 619 N N . LYS A 1 95 ? 28.828 -10.007 22.229 1.00 44.46 81 LYS A N 1
ATOM 620 C CA . LYS A 1 95 ? 29.977 -10.906 22.267 1.00 41.60 81 LYS A CA 1
ATOM 621 C C . LYS A 1 95 ? 30.715 -10.895 20.933 1.00 42.75 81 LYS A C 1
ATOM 622 O O . LYS A 1 95 ? 31.019 -11.946 20.372 1.00 41.71 81 LYS A O 1
ATOM 628 N N . ASN A 1 96 ? 30.995 -9.697 20.431 1.00 41.15 82 ASN A N 1
ATOM 629 C CA . ASN A 1 96 ? 31.658 -9.539 19.145 1.00 40.15 82 ASN A CA 1
ATOM 630 C C . ASN A 1 96 ? 32.659 -8.390 19.172 1.00 47.94 82 ASN A C 1
ATOM 631 O O . ASN A 1 96 ? 32.272 -7.232 19.328 1.00 48.70 82 ASN A O 1
ATOM 636 N N . PRO A 1 97 ? 33.953 -8.711 19.019 1.00 57.15 83 PRO A N 1
ATOM 637 C CA . PRO A 1 97 ? 35.044 -7.731 19.088 1.00 54.62 83 PRO A CA 1
ATOM 638 C C . PRO A 1 97 ? 34.900 -6.614 18.057 1.00 51.03 83 PRO A C 1
ATOM 639 O O . PRO A 1 97 ? 35.333 -5.487 18.304 1.00 45.13 83 PRO A O 1
ATOM 643 N N . LYS A 1 98 ? 34.294 -6.926 16.917 1.00 40.38 84 LYS A N 1
ATOM 644 C CA . LYS A 1 98 ? 34.134 -5.942 15.854 1.00 44.15 84 LYS A CA 1
ATOM 645 C C . LYS A 1 98 ? 32.725 -5.352 15.801 1.00 51.04 84 LYS A C 1
ATOM 646 O O . LYS A 1 98 ? 32.271 -4.898 14.752 1.00 55.59 84 LYS A O 1
ATOM 652 N N . SER A 1 99 ? 32.038 -5.360 16.939 1.00 47.22 85 SER A N 1
ATOM 653 C CA . SER A 1 99 ? 30.777 -4.640 17.064 1.00 39.87 85 SER A CA 1
ATOM 654 C C . SER A 1 99 ? 31.021 -3.322 17.792 1.00 40.63 85 SER A C 1
ATOM 655 O O . SER A 1 99 ? 31.953 -3.206 18.588 1.00 43.90 85 SER A O 1
ATOM 658 N N . THR A 1 100 ? 30.187 -2.329 17.507 1.00 31.53 86 THR A N 1
ATOM 659 C CA . THR A 1 100 ? 30.355 -0.998 18.075 1.00 25.78 86 THR A CA 1
ATOM 660 C C . THR A 1 100 ? 28.995 -0.385 18.403 1.00 34.31 86 THR A C 1
ATOM 661 O O . THR A 1 100 ? 28.018 -0.600 17.686 1.00 30.94 86 THR A O 1
ATOM 665 N N . ILE A 1 101 ? 28.937 0.375 19.492 1.00 32.45 87 ILE A N 1
ATOM 666 C CA . ILE A 1 101 ? 27.688 0.967 19.946 1.00 25.46 87 ILE A CA 1
ATOM 667 C C . ILE A 1 101 ? 27.595 2.443 19.583 1.00 34.37 87 ILE A C 1
ATOM 668 O O . ILE A 1 101 ? 28.519 3.216 19.839 1.00 34.93 87 ILE A O 1
ATOM 673 N N . ILE A 1 102 ? 26.473 2.831 18.987 1.00 34.58 88 ILE A N 1
ATOM 674 C CA . ILE A 1 102 ? 26.209 4.235 18.709 1.00 28.77 88 ILE A CA 1
ATOM 675 C C . ILE A 1 102 ? 25.143 4.767 19.654 1.00 25.90 88 ILE A C 1
ATOM 676 O O . ILE A 1 102 ? 24.317 4.009 20.158 1.00 29.22 88 ILE A O 1
ATOM 681 N N . GLU A 1 103 ? 25.170 6.074 19.891 1.00 31.52 89 GLU A N 1
ATOM 682 C CA . GLU A 1 103 ? 24.189 6.720 20.752 1.00 33.69 89 GLU A CA 1
ATOM 683 C C . GLU A 1 103 ? 22.800 6.620 20.128 1.00 31.45 89 GLU A C 1
ATOM 684 O O . GLU A 1 103 ? 22.679 6.505 18.908 1.00 36.42 89 GLU A O 1
ATOM 690 N N . PRO A 1 104 ? 21.744 6.655 20.961 1.00 27.72 90 PRO A N 1
ATOM 691 C CA . PRO A 1 104 ? 20.370 6.534 20.453 1.00 33.09 90 PRO A CA 1
ATOM 692 C C . PRO A 1 104 ? 20.025 7.624 19.445 1.00 29.13 90 PRO A C 1
ATOM 693 O O . PRO A 1 104 ? 19.103 7.466 18.644 1.00 25.97 90 PRO A O 1
ATOM 697 N N . PHE A 1 105 ? 20.776 8.717 19.496 1.00 32.11 91 PHE A N 1
ATOM 698 C CA . PHE A 1 105 ? 20.626 9.823 18.565 1.00 28.40 91 PHE A CA 1
ATOM 699 C C . PHE A 1 105 ? 20.927 9.378 17.135 1.00 31.36 91 PHE A C 1
ATOM 700 O O . PHE A 1 105 ? 20.225 9.761 16.198 1.00 32.22 91 PHE A O 1
ATOM 708 N N . LEU A 1 106 ? 21.961 8.557 16.975 1.00 22.71 92 LEU A N 1
ATOM 709 C CA . LEU A 1 106 ? 22.353 8.069 15.656 1.00 19.62 92 LEU A CA 1
ATOM 710 C C . LEU A 1 106 ? 21.553 6.835 15.249 1.00 22.96 92 LEU A C 1
ATOM 711 O O . LEU A 1 106 ? 21.360 6.574 14.063 1.00 20.88 92 LEU A O 1
ATOM 716 N N . ALA A 1 107 ? 21.096 6.073 16.237 1.00 29.71 93 ALA A N 1
ATOM 717 C CA . ALA A 1 107 ? 20.286 4.889 15.971 1.00 22.38 93 ALA A CA 1
ATOM 718 C C . ALA A 1 107 ? 18.916 5.303 15.452 1.00 22.40 93 ALA A C 1
ATOM 719 O O . ALA A 1 107 ? 18.333 4.635 14.599 1.00 21.76 93 ALA A O 1
ATOM 721 N N . LEU A 1 108 ? 18.409 6.411 15.980 1.00 21.31 94 LEU A N 1
ATOM 722 C CA . LEU A 1 108 ? 17.161 6.994 15.511 1.00 19.98 94 LEU A CA 1
ATOM 723 C C . LEU A 1 108 ? 17.322 7.484 14.079 1.00 21.94 94 LEU A C 1
ATOM 724 O O . LEU A 1 108 ? 16.389 7.418 13.275 1.00 15.48 94 LEU A O 1
ATOM 729 N N . ARG A 1 109 ? 18.516 7.980 13.773 1.00 20.47 95 ARG A N 1
ATOM 730 C CA . ARG A 1 109 ? 18.832 8.480 12.442 1.00 19.39 95 ARG A CA 1
ATOM 731 C C . ARG A 1 109 ? 18.750 7.358 11.412 1.00 19.53 95 ARG A C 1
ATOM 732 O O . ARG A 1 109 ? 18.139 7.516 10.356 1.00 18.74 95 ARG A O 1
ATOM 740 N N . ILE A 1 110 ? 19.374 6.228 11.732 1.00 20.80 96 ILE A N 1
ATOM 741 C CA . ILE A 1 110 ? 19.309 5.040 10.894 1.00 19.13 96 ILE A CA 1
ATOM 742 C C . ILE A 1 110 ? 17.866 4.576 10.736 1.00 20.06 96 ILE A C 1
ATOM 743 O O . ILE A 1 110 ? 17.393 4.342 9.624 1.00 14.84 96 ILE A O 1
ATOM 748 N N . LEU A 1 111 ? 17.173 4.455 11.862 1.00 23.38 97 LEU A N 1
ATOM 749 C CA . LEU A 1 111 ? 15.779 4.027 11.883 1.00 24.59 97 LEU A CA 1
ATOM 750 C C . LEU A 1 111 ? 14.911 4.905 10.982 1.00 27.08 97 LEU A C 1
ATOM 751 O O . LEU A 1 111 ? 14.121 4.401 10.182 1.00 26.22 97 LEU A O 1
ATOM 756 N N . LEU A 1 112 ? 15.078 6.218 11.103 1.00 22.98 98 LEU A N 1
ATOM 757 C CA . LEU A 1 112 ? 14.329 7.161 10.282 1.00 23.49 98 LEU A CA 1
ATOM 758 C C . LEU A 1 112 ? 14.726 7.038 8.811 1.00 25.67 98 LEU A C 1
ATOM 759 O O . LEU A 1 112 ? 13.902 7.237 7.919 1.00 23.62 98 LEU A O 1
ATOM 764 N N . GLY A 1 113 ? 15.989 6.706 8.564 1.00 22.21 99 GLY A N 1
ATOM 765 C CA . GLY A 1 113 ? 16.470 6.515 7.207 1.00 25.76 99 GLY A CA 1
ATOM 766 C C . GLY A 1 113 ? 15.772 5.346 6.536 1.00 31.76 99 GLY A C 1
ATOM 767 O O . GLY A 1 113 ? 15.405 5.411 5.362 1.00 26.11 99 GLY A O 1
ATOM 768 N N . VAL A 1 114 ? 15.583 4.274 7.298 1.00 27.89 100 VAL A N 1
ATOM 769 C CA . VAL A 1 114 ? 14.886 3.092 6.815 1.00 20.73 100 VAL A CA 1
ATOM 770 C C . VAL A 1 114 ? 13.415 3.412 6.581 1.00 24.40 100 VAL A C 1
ATOM 771 O O . VAL A 1 114 ? 12.805 2.930 5.630 1.00 30.84 100 VAL A O 1
ATOM 775 N N . ALA A 1 115 ? 12.859 4.240 7.458 1.00 35.08 101 ALA A N 1
ATOM 776 C CA . ALA A 1 115 ? 11.458 4.641 7.379 1.00 23.40 101 ALA A CA 1
ATOM 777 C C . ALA A 1 115 ? 11.133 5.285 6.040 1.00 26.44 101 ALA A C 1
ATOM 778 O O . ALA A 1 115 ? 10.089 5.020 5.447 1.00 29.47 101 ALA A O 1
ATOM 780 N N . LEU A 1 116 ? 12.037 6.135 5.566 1.00 34.90 102 LEU A N 1
ATOM 781 C CA . LEU A 1 116 ? 11.838 6.842 4.308 1.00 33.28 102 LEU A CA 1
ATOM 782 C C . LEU A 1 116 ? 11.908 5.893 3.112 1.00 34.10 102 LEU A C 1
ATOM 783 O O . LEU A 1 116 ? 11.529 6.256 2.002 1.00 36.81 102 LEU A O 1
ATOM 788 N N . LYS A 1 117 ? 12.391 4.677 3.344 1.00 35.58 103 LYS A N 1
ATOM 789 C CA . LYS A 1 117 ? 12.458 3.674 2.289 1.00 37.93 103 LYS A CA 1
ATOM 790 C C . LYS A 1 117 ? 11.268 2.715 2.327 1.00 42.62 103 LYS A C 1
ATOM 791 O O . LYS A 1 117 ? 11.244 1.716 1.609 1.00 50.71 103 LYS A O 1
ATOM 797 N N . ASP A 1 118 ? 10.283 3.029 3.163 1.00 38.65 104 ASP A N 1
ATOM 798 C CA . ASP A 1 118 ? 9.072 2.221 3.264 1.00 43.89 104 ASP A CA 1
ATOM 799 C C . ASP A 1 118 ? 8.283 2.270 1.959 1.00 47.88 104 ASP A C 1
ATOM 800 O O . ASP A 1 118 ? 8.013 3.349 1.432 1.00 50.12 104 ASP A O 1
ATOM 805 N N . GLN A 1 119 ? 7.912 1.100 1.447 1.00 48.31 105 GLN A N 1
ATOM 806 C CA . GLN A 1 119 ? 7.218 0.998 0.163 1.00 55.62 105 GLN A CA 1
ATOM 807 C C . GLN A 1 119 ? 5.834 1.650 0.167 1.00 53.76 105 GLN A C 1
ATOM 808 O O . GLN A 1 119 ? 5.453 2.312 -0.798 1.00 48.05 105 GLN A O 1
ATOM 814 N N . GLU A 1 120 ? 5.089 1.464 1.253 1.00 52.12 106 GLU A N 1
ATOM 815 C CA . GLU A 1 120 ? 3.769 2.074 1.389 1.00 56.62 106 GLU A CA 1
ATOM 816 C C . GLU A 1 120 ? 3.863 3.596 1.357 1.00 63.19 106 GLU A C 1
ATOM 817 O O . GLU A 1 120 ? 2.919 4.281 0.961 1.00 61.18 106 GLU A O 1
ATOM 823 N N . LEU A 1 121 ? 5.010 4.116 1.781 1.00 64.20 107 LEU A N 1
ATOM 824 C CA . LEU A 1 121 ? 5.273 5.549 1.749 1.00 58.35 107 LEU A CA 1
ATOM 825 C C . LEU A 1 121 ? 5.695 5.992 0.353 1.00 52.02 107 LEU A C 1
ATOM 826 O O . LEU A 1 121 ? 5.348 7.085 -0.095 1.00 57.84 107 LEU A O 1
ATOM 831 N N . GLN A 1 122 ? 6.442 5.132 -0.330 1.00 57.59 108 GLN A N 1
ATOM 832 C CA . GLN A 1 122 ? 6.963 5.435 -1.659 1.00 55.15 108 GLN A CA 1
ATOM 833 C C . GLN A 1 122 ? 5.859 5.582 -2.698 1.00 63.85 108 GLN A C 1
ATOM 834 O O . GLN A 1 122 ? 5.894 6.490 -3.527 1.00 72.87 108 GLN A O 1
ATOM 840 N N . GLN A 1 123 ? 4.878 4.687 -2.651 1.00 67.72 109 GLN A N 1
ATOM 841 C CA . GLN A 1 123 ? 3.803 4.684 -3.639 1.00 69.91 109 GLN A CA 1
ATOM 842 C C . GLN A 1 123 ? 2.819 5.833 -3.433 1.00 65.30 109 GLN A C 1
ATOM 843 O O . GLN A 1 123 ? 1.882 6.003 -4.213 1.00 77.86 109 GLN A O 1
ATOM 849 N N . SER A 1 124 ? 3.040 6.621 -2.387 1.00 55.41 110 SER A N 1
ATOM 850 C CA . SER A 1 124 ? 2.190 7.770 -2.102 1.00 60.82 110 SER A CA 1
ATOM 851 C C . SER A 1 124 ? 2.850 9.077 -2.537 1.00 57.86 110 SER A C 1
ATOM 852 O O . SER A 1 124 ? 2.395 10.160 -2.173 1.00 49.08 110 SER A O 1
ATOM 855 N N . LEU A 1 125 ? 3.916 8.971 -3.324 1.00 51.43 111 LEU A N 1
ATOM 856 C CA . LEU A 1 125 ? 4.675 10.144 -3.745 1.00 56.31 111 LEU A CA 1
ATOM 857 C C . LEU A 1 125 ? 4.750 10.275 -5.265 1.00 59.47 111 LEU A C 1
ATOM 858 O O . LEU A 1 125 ? 4.133 9.504 -5.998 1.00 73.80 111 LEU A O 1
ATOM 863 N N . ILE A 1 126 ? 5.519 11.257 -5.724 1.00 54.12 112 ILE A N 1
ATOM 864 C CA . ILE A 1 126 ? 5.720 11.503 -7.147 1.00 62.33 112 ILE A CA 1
ATOM 865 C C . ILE A 1 126 ? 7.227 11.482 -7.416 1.00 61.82 112 ILE A C 1
ATOM 866 O O . ILE A 1 126 ? 8.004 11.935 -6.576 1.00 69.08 112 ILE A O 1
ATOM 871 N N . PRO A 1 127 ? 7.650 10.912 -8.561 1.00 58.54 113 PRO A N 1
ATOM 872 C CA . PRO A 1 127 ? 9.071 10.793 -8.920 1.00 60.28 113 PRO A CA 1
ATOM 873 C C . PRO A 1 127 ? 9.909 12.048 -8.676 1.00 56.18 113 PRO A C 1
ATOM 874 O O . PRO A 1 127 ? 11.089 11.931 -8.343 1.00 67.45 113 PRO A O 1
ATOM 878 N N . GLY A 1 128 ? 9.312 13.223 -8.842 1.00 56.81 114 GLY A N 1
ATOM 879 C CA . GLY A 1 128 ? 10.009 14.465 -8.572 1.00 52.15 114 GLY A CA 1
ATOM 880 C C . GLY A 1 128 ? 10.300 14.599 -7.092 1.00 57.80 114 GLY A C 1
ATOM 881 O O . GLY A 1 128 ? 11.343 15.117 -6.692 1.00 51.04 114 GLY A O 1
ATOM 882 N N . PHE A 1 129 ? 9.368 14.118 -6.277 1.00 51.68 115 PHE A N 1
ATOM 883 C CA . PHE A 1 129 ? 9.509 14.167 -4.830 1.00 39.70 115 PHE A CA 1
ATOM 884 C C . PHE A 1 129 ? 10.166 12.891 -4.303 1.00 44.82 115 PHE A C 1
ATOM 885 O O . PHE A 1 129 ? 10.844 12.914 -3.277 1.00 42.64 115 PHE A O 1
ATOM 893 N N . ARG A 1 130 ? 9.970 11.784 -5.017 1.00 45.48 116 ARG A N 1
ATOM 894 C CA . ARG A 1 130 ? 10.551 10.498 -4.632 1.00 42.07 116 ARG A CA 1
ATOM 895 C C . ARG A 1 130 ? 12.071 10.530 -4.666 1.00 42.49 116 ARG A C 1
ATOM 896 O O . ARG A 1 130 ? 12.734 9.952 -3.802 1.00 41.01 116 ARG A O 1
ATOM 904 N N . SER A 1 131 ? 12.618 11.197 -5.676 1.00 34.79 117 SER A N 1
ATOM 905 C CA . SER A 1 131 ? 14.062 11.302 -5.815 1.00 41.98 117 SER A CA 1
ATOM 906 C C . SER A 1 131 ? 14.649 12.126 -4.674 1.00 35.47 117 SER A C 1
ATOM 907 O O . SER A 1 131 ? 15.743 11.837 -4.192 1.00 27.82 117 SER A O 1
ATOM 910 N N . ILE A 1 132 ? 13.911 13.144 -4.240 1.00 34.27 118 ILE A N 1
ATOM 911 C CA . ILE A 1 132 ? 14.346 13.991 -3.138 1.00 30.35 118 ILE A CA 1
ATOM 912 C C . ILE A 1 132 ? 14.362 13.195 -1.839 1.00 30.32 118 ILE A C 1
ATOM 913 O O . ILE A 1 132 ? 15.337 13.237 -1.086 1.00 25.09 118 ILE A O 1
ATOM 918 N N . VAL A 1 133 ? 13.276 12.467 -1.591 1.00 29.05 119 VAL A N 1
ATOM 919 C CA . VAL A 1 133 ? 13.149 11.640 -0.397 1.00 28.87 119 VAL A CA 1
ATOM 920 C C . VAL A 1 133 ? 14.257 10.593 -0.340 1.00 24.61 119 VAL A C 1
ATOM 921 O O . VAL A 1 133 ? 14.840 10.352 0.717 1.00 19.17 119 VAL A O 1
ATOM 925 N N . HIS A 1 134 ? 14.550 9.991 -1.490 1.00 32.48 120 HIS A N 1
ATOM 926 C CA A HIS A 1 134 ? 15.605 8.989 -1.585 0.74 30.75 120 HIS A CA 1
ATOM 927 C CA B HIS A 1 134 ? 15.608 8.990 -1.595 0.26 30.71 120 HIS A CA 1
ATOM 928 C C . HIS A 1 134 ? 16.959 9.562 -1.186 1.00 24.99 120 HIS A C 1
ATOM 929 O O . HIS A 1 134 ? 17.739 8.907 -0.495 1.00 24.75 120 HIS A O 1
ATOM 942 N N . MET A 1 135 ? 17.232 10.785 -1.625 1.00 24.00 121 MET A N 1
ATOM 943 C CA . MET A 1 135 ? 18.472 11.462 -1.272 1.00 29.70 121 MET A CA 1
ATOM 944 C C . MET A 1 135 ? 18.555 11.664 0.238 1.00 24.58 121 MET A C 1
ATOM 945 O O . MET A 1 135 ? 19.608 11.454 0.839 1.00 32.08 121 MET A O 1
ATOM 950 N N . LEU A 1 136 ? 17.436 12.055 0.843 1.00 19.52 122 LEU A N 1
ATOM 951 C CA . LEU A 1 136 ? 17.357 12.223 2.293 1.00 23.42 122 LEU A CA 1
ATOM 952 C C . LEU A 1 136 ? 17.618 10.903 3.007 1.00 27.65 122 LEU A C 1
ATOM 953 O O . LEU A 1 136 ? 18.329 10.856 4.013 1.00 23.11 122 LEU A O 1
ATOM 958 N N . SER A 1 137 ? 17.039 9.833 2.473 1.00 23.26 123 SER A N 1
ATOM 959 C CA . SER A 1 137 ? 17.178 8.512 3.067 1.00 21.15 123 SER A CA 1
ATOM 960 C C . SER A 1 137 ? 18.633 8.061 3.096 1.00 24.70 123 SER A C 1
ATOM 961 O O . SER A 1 137 ? 19.128 7.608 4.128 1.00 28.79 123 SER A O 1
ATOM 964 N N . GLU A 1 138 ? 19.315 8.186 1.962 1.00 27.40 124 GLU A N 1
ATOM 965 C CA . GLU A 1 138 ? 20.709 7.775 1.870 1.00 29.43 124 GLU A CA 1
ATOM 966 C C . GLU A 1 138 ? 21.591 8.620 2.776 1.00 35.08 124 GLU A C 1
ATOM 967 O O . GLU A 1 138 ? 22.560 8.123 3.353 1.00 26.49 124 GLU A O 1
ATOM 973 N N . TRP A 1 139 ? 21.247 9.899 2.894 1.00 24.26 125 TRP A N 1
ATOM 974 C CA . TRP A 1 139 ? 21.964 10.807 3.780 1.00 23.32 125 TRP A CA 1
ATOM 975 C C . TRP A 1 139 ? 21.796 10.401 5.239 1.00 27.86 125 TRP A C 1
ATOM 976 O O . TRP A 1 139 ? 22.758 10.406 6.008 1.00 31.69 125 TRP A O 1
ATOM 987 N N . LEU A 1 140 ? 20.571 10.045 5.615 1.00 21.84 126 LEU A N 1
ATOM 988 C CA . LEU A 1 140 ? 20.294 9.607 6.978 1.00 27.31 126 LEU A CA 1
ATOM 989 C C . LEU A 1 140 ? 20.929 8.252 7.291 1.00 27.70 126 LEU A C 1
ATOM 990 O O . LEU A 1 140 ? 21.358 8.009 8.419 1.00 28.93 126 LEU A O 1
ATOM 995 N N . LEU A 1 141 ? 21.001 7.382 6.287 1.00 26.19 127 LEU A N 1
ATOM 996 C CA . LEU A 1 141 ? 21.525 6.031 6.481 1.00 27.16 127 LEU A CA 1
ATOM 997 C C . LEU A 1 141 ? 23.044 5.923 6.387 1.00 25.00 127 LEU A C 1
ATOM 998 O O . LEU A 1 141 ? 23.661 5.184 7.149 1.00 45.41 127 LEU A O 1
ATOM 1003 N N . LEU A 1 142 ? 23.645 6.653 5.454 1.00 22.91 128 LEU A N 1
ATOM 1004 C CA . LEU A 1 142 ? 25.060 6.456 5.150 1.00 33.01 128 LEU A CA 1
ATOM 1005 C C . LEU A 1 142 ? 25.971 7.540 5.716 1.00 39.85 128 LEU A C 1
ATOM 1006 O O . LEU A 1 142 ? 27.194 7.412 5.673 1.00 39.02 128 LEU A O 1
ATOM 1011 N N . GLU A 1 143 ? 25.379 8.605 6.243 1.00 41.01 129 GLU A N 1
ATOM 1012 C CA . GLU A 1 143 ? 26.168 9.720 6.751 1.00 33.47 129 GLU A CA 1
ATOM 1013 C C . GLU A 1 143 ? 25.838 10.032 8.206 1.00 32.42 129 GLU A C 1
ATOM 1014 O O . GLU A 1 143 ? 24.855 9.530 8.757 1.00 20.91 129 GLU A O 1
ATOM 1020 N N . VAL A 1 144 ? 26.675 10.861 8.822 1.00 27.39 130 VAL A N 1
ATOM 1021 C CA . VAL A 1 144 ? 26.444 11.320 10.185 1.00 29.60 130 VAL A CA 1
ATOM 1022 C C . VAL A 1 144 ? 26.591 12.841 10.256 1.00 29.56 130 VAL A C 1
ATOM 1023 O O . VAL A 1 144 ? 26.843 13.406 11.321 1.00 25.45 130 VAL A O 1
ATOM 1027 N N . THR A 1 145 ? 26.428 13.493 9.108 1.00 24.34 131 THR A N 1
ATOM 1028 C CA . THR A 1 145 ? 26.476 14.949 9.024 1.00 27.87 131 THR A CA 1
ATOM 1029 C C . THR A 1 145 ? 25.171 15.570 9.515 1.00 27.53 131 THR A C 1
ATOM 1030 O O . THR A 1 145 ? 24.091 15.023 9.294 1.00 25.75 131 THR A O 1
ATOM 1034 N N . SER A 1 146 ? 25.273 16.717 10.176 1.00 26.26 132 SER A N 1
ATOM 1035 C CA . SER A 1 146 ? 24.107 17.345 10.791 1.00 26.50 132 SER A CA 1
ATOM 1036 C C . SER A 1 146 ? 23.172 18.010 9.781 1.00 24.49 132 SER A C 1
ATOM 1037 O O . SER A 1 146 ? 22.005 18.262 10.081 1.00 37.58 132 SER A O 1
ATOM 1040 N N . ALA A 1 147 ? 23.678 18.292 8.587 1.00 21.27 133 ALA A N 1
ATOM 1041 C CA . ALA A 1 147 ? 22.863 18.954 7.574 1.00 31.23 133 ALA A CA 1
ATOM 1042 C C . ALA A 1 147 ? 23.184 18.471 6.167 1.00 27.92 133 ALA A C 1
ATOM 1043 O O . ALA A 1 147 ? 24.312 18.072 5.877 1.00 28.57 133 ALA A O 1
ATOM 1045 N N . ILE A 1 148 ? 22.181 18.511 5.299 1.00 20.17 134 ILE A N 1
ATOM 1046 C CA . ILE A 1 148 ? 22.374 18.160 3.901 1.00 26.85 134 ILE A CA 1
ATOM 1047 C C . ILE A 1 148 ? 21.904 19.278 2.972 1.00 25.56 134 ILE A C 1
ATOM 1048 O O . ILE A 1 148 ? 20.774 19.756 3.074 1.00 29.17 134 ILE A O 1
ATOM 1053 N N . HIS A 1 149 ? 22.791 19.704 2.078 1.00 35.20 135 HIS A N 1
ATOM 1054 C CA A HIS A 1 149 ? 22.461 20.735 1.103 0.28 33.94 135 HIS A CA 1
ATOM 1055 C CA B HIS A 1 149 ? 22.458 20.735 1.103 0.72 33.90 135 HIS A CA 1
ATOM 1056 C C . HIS A 1 149 ? 22.260 20.135 -0.282 1.00 33.46 135 HIS A C 1
ATOM 1057 O O . HIS A 1 149 ? 23.195 19.598 -0.877 1.00 29.54 135 HIS A O 1
ATOM 1070 N N . ILE A 1 150 ? 21.034 20.228 -0.785 1.00 32.33 136 ILE A N 1
ATOM 1071 C CA . ILE A 1 150 ? 20.708 19.750 -2.119 1.00 24.97 136 ILE A CA 1
ATOM 1072 C C . ILE A 1 150 ? 20.616 20.931 -3.072 1.00 43.03 136 ILE A C 1
ATOM 1073 O O . ILE A 1 150 ? 19.792 21.826 -2.879 1.00 45.45 136 ILE A O 1
ATOM 1078 N N . SER A 1 151 ? 21.464 20.930 -4.098 1.00 41.42 137 SER A N 1
ATOM 1079 C CA . SER A 1 151 ? 21.489 22.005 -5.086 1.00 46.10 137 SER A CA 1
ATOM 1080 C C . SER A 1 151 ? 20.136 22.176 -5.770 1.00 35.28 137 SER A C 1
ATOM 1081 O O . SER A 1 151 ? 19.506 21.191 -6.150 1.00 37.09 137 SER A O 1
ATOM 1084 N N . PRO A 1 152 ? 19.687 23.434 -5.919 1.00 46.36 138 PRO A N 1
ATOM 1085 C CA . PRO A 1 152 ? 18.400 23.783 -6.537 1.00 44.35 138 PRO A CA 1
ATOM 1086 C C . PRO A 1 152 ? 18.199 23.129 -7.904 1.00 48.95 138 PRO A C 1
ATOM 1087 O O . PRO A 1 152 ? 17.060 22.859 -8.286 1.00 51.67 138 PRO A O 1
ATOM 1091 N N . ASN A 1 153 ? 19.293 22.886 -8.621 1.00 46.88 139 ASN A N 1
ATOM 1092 C CA . ASN A 1 153 ? 19.249 22.174 -9.894 1.00 47.37 139 ASN A CA 1
ATOM 1093 C C . ASN A 1 153 ? 18.567 20.820 -9.763 1.00 46.22 139 ASN A C 1
ATOM 1094 O O . ASN A 1 153 ? 17.707 20.464 -10.568 1.00 50.91 139 ASN A O 1
ATOM 1099 N N . LEU A 1 154 ? 18.963 20.075 -8.735 1.00 47.02 140 LEU A N 1
ATOM 1100 C CA . LEU A 1 154 ? 18.483 18.714 -8.510 1.00 39.92 140 LEU A CA 1
ATOM 1101 C C . LEU A 1 154 ? 16.978 18.658 -8.279 1.00 44.06 140 LEU A C 1
ATOM 1102 O O . LEU A 1 154 ? 16.335 17.654 -8.584 1.00 42.15 140 LEU A O 1
ATOM 1107 N N . LEU A 1 155 ? 16.423 19.736 -7.734 1.00 42.39 141 LEU A N 1
ATOM 1108 C CA . LEU A 1 155 ? 14.979 19.839 -7.552 1.00 47.47 141 LEU A CA 1
ATOM 1109 C C . LEU A 1 155 ? 14.298 20.039 -8.898 1.00 51.71 141 LEU A C 1
ATOM 1110 O O . LEU A 1 155 ? 14.323 21.136 -9.458 1.00 60.09 141 LEU A O 1
ATOM 1115 N N . GLY A 1 156 ? 13.695 18.976 -9.419 1.00 53.39 142 GLY A N 1
ATOM 1116 C CA . GLY A 1 156 ? 13.019 19.044 -10.701 1.00 54.70 142 GLY A CA 1
ATOM 1117 C C . GLY A 1 156 ? 11.697 19.779 -10.606 1.00 55.50 142 GLY A C 1
ATOM 1118 O O . GLY A 1 156 ? 11.237 20.386 -11.573 1.00 55.64 142 GLY A O 1
ATOM 1119 N N . ILE A 1 157 ? 11.086 19.726 -9.428 1.00 51.36 143 ILE A N 1
ATOM 1120 C CA . ILE A 1 157 ? 9.780 20.330 -9.211 1.00 43.71 143 ILE A CA 1
ATOM 1121 C C . ILE A 1 157 ? 9.780 21.198 -7.961 1.00 42.37 143 ILE A C 1
ATOM 1122 O O . ILE A 1 157 ? 10.708 21.141 -7.154 1.00 47.06 143 ILE A O 1
ATOM 1127 N N . TYR A 1 158 ? 8.736 22.00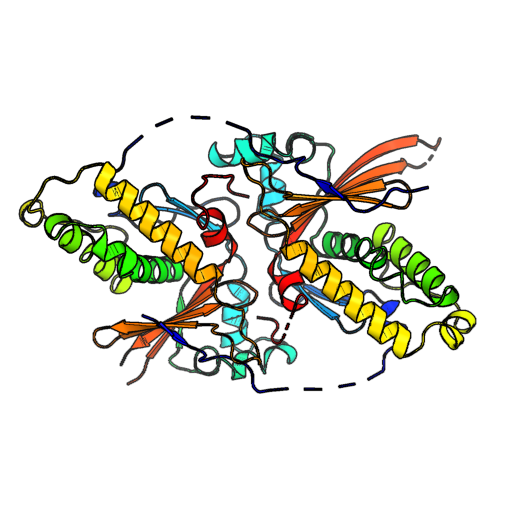4 -7.804 1.00 33.91 144 TYR A N 1
ATOM 1128 C CA . TYR A 1 158 ? 8.530 22.735 -6.564 1.00 30.98 144 TYR A CA 1
ATOM 1129 C C . TYR A 1 158 ? 8.044 21.760 -5.502 1.00 33.23 144 TYR A C 1
ATOM 1130 O O . TYR A 1 158 ? 7.363 20.784 -5.812 1.00 31.12 144 TYR A O 1
ATOM 1139 N N . LEU A 1 159 ? 8.389 22.027 -4.249 1.00 33.65 145 LEU A N 1
ATOM 1140 C CA . LEU A 1 159 ? 7.968 21.168 -3.150 1.00 34.45 145 LEU A CA 1
ATOM 1141 C C . LEU A 1 159 ? 6.996 21.894 -2.232 1.00 36.16 145 LEU A C 1
ATOM 1142 O O . LEU A 1 159 ? 7.351 22.880 -1.584 1.00 39.41 145 LEU A O 1
ATOM 1147 N N . THR A 1 160 ? 5.765 21.402 -2.185 1.00 34.41 146 THR A N 1
ATOM 1148 C CA . THR A 1 160 ? 4.731 22.032 -1.380 1.00 33.74 146 THR A CA 1
ATOM 1149 C C . THR A 1 160 ? 4.741 21.476 0.037 1.00 32.08 146 THR A C 1
ATOM 1150 O O . THR A 1 160 ? 5.354 20.446 0.306 1.00 30.36 146 THR A O 1
ATOM 1154 N N . SER A 1 161 ? 4.058 22.166 0.941 1.00 43.88 147 SER A N 1
ATOM 1155 C CA . SER A 1 161 ? 3.979 21.732 2.328 1.00 41.99 147 SER A CA 1
ATOM 1156 C C . SER A 1 161 ? 3.214 20.414 2.435 1.00 33.94 147 SER A C 1
ATOM 1157 O O . SER A 1 161 ? 3.498 19.589 3.302 1.00 41.50 147 SER A O 1
ATOM 1160 N N . ASP A 1 162 ? 2.253 20.219 1.539 1.00 34.15 148 ASP A N 1
ATOM 1161 C CA . ASP A 1 162 ? 1.406 19.030 1.558 1.00 35.20 148 ASP A CA 1
ATOM 1162 C C . ASP A 1 162 ? 2.173 17.746 1.286 1.00 30.63 148 ASP A C 1
ATOM 1163 O O . ASP A 1 162 ? 1.929 16.725 1.926 1.00 43.00 148 ASP A O 1
ATOM 1168 N N . MET A 1 163 ? 3.091 17.801 0.328 1.00 33.52 149 MET A N 1
ATOM 1169 C CA . MET A 1 163 ? 3.914 16.646 -0.003 1.00 34.34 149 MET A CA 1
ATOM 1170 C C . MET A 1 163 ? 4.716 16.194 1.214 1.00 37.30 149 MET A C 1
ATOM 1171 O O . MET A 1 163 ? 4.828 14.998 1.482 1.00 38.57 149 MET A O 1
ATOM 1176 N N . PHE A 1 164 ? 5.256 17.156 1.956 1.00 29.02 150 PHE A N 1
ATOM 1177 C CA . PHE A 1 164 ? 5.985 16.852 3.183 1.00 33.75 150 PHE A CA 1
ATOM 1178 C C . PHE A 1 164 ? 5.069 16.306 4.271 1.00 33.86 150 PHE A C 1
ATOM 1179 O O . PHE A 1 164 ? 5.462 15.423 5.031 1.00 26.33 150 PHE A O 1
ATOM 1187 N N . LYS A 1 165 ? 3.851 16.833 4.343 1.00 27.55 151 LYS A N 1
ATOM 1188 C CA . LYS A 1 165 ? 2.892 16.383 5.344 1.00 29.86 151 LYS A CA 1
ATOM 1189 C C . LYS A 1 165 ? 2.556 14.907 5.183 1.00 32.36 151 LYS A C 1
ATOM 1190 O O . LYS A 1 165 ? 2.566 14.150 6.155 1.00 33.87 151 LYS A O 1
ATOM 1196 N N . ILE A 1 166 ? 2.262 14.495 3.955 1.00 28.27 152 ILE A N 1
ATOM 1197 C CA . ILE A 1 166 ? 1.932 13.098 3.705 1.00 36.40 152 ILE A CA 1
ATOM 1198 C C . ILE A 1 166 ? 3.178 12.224 3.845 1.00 36.32 152 ILE A C 1
ATOM 1199 O O . ILE A 1 166 ? 3.079 11.013 4.047 1.00 33.43 152 ILE A O 1
ATOM 1204 N N . LEU A 1 167 ? 4.349 12.843 3.737 1.00 30.51 153 LEU A N 1
ATOM 1205 C CA . LEU A 1 167 ? 5.595 12.144 4.014 1.00 28.57 153 LEU A CA 1
ATOM 1206 C C . LEU A 1 167 ? 5.706 11.871 5.509 1.00 29.49 153 LEU A C 1
ATOM 1207 O O . LEU A 1 167 ? 6.143 10.796 5.922 1.00 25.61 153 LEU A O 1
ATOM 1212 N N . MET A 1 168 ? 5.303 12.850 6.317 1.00 23.07 154 MET A N 1
ATOM 1213 C CA . MET A 1 168 ? 5.284 12.685 7.766 1.00 32.51 154 MET A CA 1
ATOM 1214 C C . MET A 1 168 ? 4.312 11.579 8.157 1.00 33.05 154 MET A C 1
ATOM 1215 O O . MET A 1 168 ? 4.585 10.783 9.059 1.00 29.60 154 MET A O 1
ATOM 1220 N N . ALA A 1 169 ? 3.178 11.535 7.465 1.00 24.81 155 ALA A N 1
ATOM 1221 C CA . ALA A 1 169 ? 2.181 10.499 7.691 1.00 24.54 155 ALA A CA 1
ATOM 1222 C C . ALA A 1 169 ? 2.761 9.122 7.400 1.00 27.13 155 ALA A C 1
ATOM 1223 O O . ALA A 1 169 ? 2.465 8.153 8.099 1.00 33.26 155 ALA A O 1
ATOM 1225 N N . GLY A 1 170 ? 3.588 9.044 6.363 1.00 28.72 156 GLY A N 1
ATOM 1226 C CA . GLY A 1 170 ? 4.233 7.799 5.996 1.00 25.34 156 GLY A CA 1
ATOM 1227 C C . GLY A 1 170 ? 5.162 7.324 7.093 1.00 29.58 156 GLY A C 1
ATOM 1228 O O . GLY A 1 170 ? 5.223 6.133 7.391 1.00 27.34 156 GLY A O 1
ATOM 1229 N N . VAL A 1 171 ? 5.880 8.265 7.697 1.00 26.89 157 VAL A N 1
ATOM 1230 C CA . VAL A 1 171 ? 6.801 7.962 8.786 1.00 28.98 157 VAL A CA 1
ATOM 1231 C C . VAL A 1 171 ? 6.051 7.498 10.031 1.00 26.70 157 VAL A C 1
ATOM 1232 O O . VAL A 1 171 ? 6.438 6.518 10.670 1.00 21.78 157 VAL A O 1
ATOM 1236 N N . LYS A 1 172 ? 4.974 8.201 10.367 1.00 31.36 158 LYS A N 1
ATOM 1237 C CA . LYS A 1 172 ? 4.143 7.814 11.500 1.00 28.62 158 LYS A CA 1
ATOM 1238 C C . LYS A 1 172 ? 3.619 6.404 11.290 1.00 36.76 158 LYS A C 1
ATOM 1239 O O . LYS A 1 172 ? 3.563 5.601 12.223 1.00 36.19 158 LYS A O 1
ATOM 1245 N N . ASN A 1 173 ? 3.257 6.103 10.051 1.00 29.51 159 ASN A N 1
ATOM 1246 C CA . ASN A 1 173 ? 2.745 4.786 9.721 1.00 28.69 159 ASN A CA 1
ATOM 1247 C C . ASN A 1 173 ? 3.806 3.695 9.837 1.00 33.00 159 ASN A C 1
ATOM 1248 O O . ASN A 1 173 ? 3.496 2.559 10.197 1.00 38.36 159 ASN A O 1
ATOM 1253 N N . PHE A 1 174 ? 5.055 4.033 9.532 1.00 25.43 160 PHE A N 1
ATOM 1254 C CA . PHE A 1 174 ? 6.138 3.066 9.675 1.00 28.97 160 PHE A CA 1
ATOM 1255 C C . PHE A 1 174 ? 6.421 2.797 11.146 1.00 30.20 160 PHE A C 1
ATOM 1256 O O . PHE A 1 174 ? 6.725 1.668 11.530 1.00 26.28 160 PHE A O 1
ATOM 1264 N N . PHE A 1 175 ? 6.331 3.844 11.961 1.00 24.21 161 PHE A N 1
ATOM 1265 C CA . PHE A 1 175 ? 6.472 3.697 13.400 1.00 20.35 161 PHE A CA 1
ATOM 1266 C C . PHE A 1 175 ? 5.376 2.776 13.897 1.00 27.10 161 PHE A C 1
ATOM 1267 O O . PHE A 1 175 ? 5.619 1.878 14.703 1.00 25.82 161 PHE A O 1
ATOM 1275 N N . ASN A 1 176 ? 4.170 3.000 13.388 1.00 34.31 162 ASN A N 1
ATOM 1276 C CA . ASN A 1 176 ? 3.004 2.224 13.783 1.00 28.03 162 ASN A CA 1
ATOM 1277 C C . ASN A 1 176 ? 3.144 0.746 13.438 1.00 30.23 162 ASN A C 1
ATOM 1278 O O . ASN A 1 176 ? 2.662 -0.116 14.171 1.00 40.28 162 ASN A O 1
ATOM 1283 N N . LYS A 1 177 ? 3.808 0.455 12.324 1.00 24.53 163 LYS A N 1
ATOM 1284 C CA . LYS A 1 177 ? 4.007 -0.930 11.911 1.00 25.89 163 LYS A CA 1
ATOM 1285 C C . LYS A 1 177 ? 5.076 -1.615 12.759 1.00 33.11 163 LYS A C 1
ATOM 1286 O O . LYS A 1 177 ? 5.039 -2.829 12.961 1.00 34.74 163 LYS A O 1
ATOM 1292 N N . MET A 1 178 ? 6.023 -0.829 13.259 1.00 29.54 164 MET A N 1
ATOM 1293 C CA . MET A 1 178 ? 7.058 -1.346 14.148 1.00 27.25 164 MET A CA 1
ATOM 1294 C C . MET A 1 178 ? 6.485 -1.772 15.491 1.00 29.60 164 MET A C 1
ATOM 1295 O O . MET A 1 178 ? 7.072 -2.593 16.193 1.00 29.79 164 MET A O 1
ATOM 1300 N N . PHE A 1 179 ? 5.343 -1.202 15.853 1.00 23.61 165 PHE A N 1
ATOM 1301 C CA . PHE A 1 179 ? 4.702 -1.555 17.110 1.00 23.18 165 PHE A CA 1
ATOM 1302 C C . PHE A 1 179 ? 3.834 -2.800 16.980 1.00 26.78 165 PHE A C 1
ATOM 1303 O O . PHE A 1 179 ? 3.291 -3.288 17.970 1.00 19.03 165 PHE A O 1
ATOM 1311 N N . THR A 1 180 ? 3.710 -3.315 15.758 1.00 20.81 166 THR A N 1
ATOM 1312 C CA . THR A 1 180 ? 2.988 -4.563 15.539 1.00 19.48 166 THR A CA 1
ATOM 1313 C C . THR A 1 180 ? 3.927 -5.747 15.709 1.00 24.28 166 THR A C 1
ATOM 1314 O O . THR A 1 180 ? 3.488 -6.896 15.774 1.00 26.96 166 THR A O 1
ATOM 1318 N N . LEU A 1 181 ? 5.224 -5.461 15.774 1.00 21.69 167 LEU A N 1
ATOM 1319 C CA . LEU A 1 181 ? 6.209 -6.486 16.073 1.00 18.18 167 LEU A CA 1
ATOM 1320 C C . LEU A 1 181 ? 6.024 -6.940 17.507 1.00 16.90 167 LEU A C 1
ATOM 1321 O O . LEU A 1 181 ? 5.680 -6.145 18.378 1.00 22.96 167 LEU A O 1
ATOM 1326 N N . HIS A 1 182 ? 6.244 -8.223 17.748 1.00 20.52 168 HIS A N 1
ATOM 1327 C CA . HIS A 1 182 ? 6.240 -8.743 19.101 1.00 20.50 168 HIS A CA 1
ATOM 1328 C C . HIS A 1 182 ? 7.648 -8.637 19.664 1.00 19.31 168 HIS A C 1
ATOM 1329 O O . HIS A 1 182 ? 8.621 -8.594 18.914 1.00 22.85 168 HIS A O 1
ATOM 1336 N N . VAL A 1 183 ? 7.755 -8.575 20.985 1.00 20.73 169 VAL A N 1
ATOM 1337 C CA . VAL A 1 183 ? 9.051 -8.660 21.644 1.00 28.76 169 VAL A CA 1
ATOM 1338 C C . VAL A 1 183 ? 9.631 -10.041 21.335 1.00 29.41 169 VAL A C 1
ATOM 1339 O O . VAL A 1 183 ? 8.879 -10.963 21.012 1.00 35.04 169 VAL A O 1
ATOM 1343 N N . VAL A 1 184 ? 10.954 -10.178 21.394 1.00 21.58 170 VAL A N 1
ATOM 1344 C CA . VAL A 1 184 ? 11.593 -11.479 21.203 1.00 31.90 170 VAL A CA 1
ATOM 1345 C C . VAL A 1 184 ? 10.933 -12.542 22.080 1.00 32.93 170 VAL A C 1
ATOM 1346 O O . VAL A 1 184 ? 10.797 -12.370 23.291 1.00 29.49 170 VAL A O 1
ATOM 1350 N N . ASN A 1 185 ? 10.504 -13.629 21.448 1.00 34.26 171 ASN A N 1
ATOM 1351 C CA . ASN A 1 185 ? 9.723 -14.653 22.124 1.00 33.58 171 ASN A CA 1
ATOM 1352 C C . ASN A 1 185 ? 10.091 -16.048 21.647 1.00 42.30 171 ASN A C 1
ATOM 1353 O O . ASN A 1 185 ? 11.022 -16.219 20.863 1.00 49.97 171 ASN A O 1
ATOM 1358 N N . ASP A 1 186 ? 9.351 -17.045 22.120 1.00 46.90 172 ASP A N 1
ATOM 1359 C CA . ASP A 1 186 ? 9.565 -18.422 21.689 1.00 49.37 172 ASP A CA 1
ATOM 1360 C C . ASP A 1 186 ? 8.297 -19.030 21.091 1.00 48.18 172 ASP A C 1
ATOM 1361 O O . ASP A 1 186 ? 8.014 -20.211 21.284 1.00 48.57 172 ASP A O 1
ATOM 1366 N N . HIS A 1 187 ? 7.541 -18.213 20.364 1.00 43.23 173 HIS A N 1
ATOM 1367 C CA . HIS A 1 187 ? 6.298 -18.660 19.744 1.00 40.86 173 HIS A CA 1
ATOM 1368 C C . HIS A 1 187 ? 6.330 -18.478 18.232 1.00 46.85 173 HIS A C 1
ATOM 1369 O O . HIS A 1 187 ? 5.299 -18.567 17.564 1.00 51.21 173 HIS A O 1
ATOM 1376 N N . GLY A 1 188 ? 7.518 -18.214 17.698 1.00 46.96 174 GLY A N 1
ATOM 1377 C CA . GLY A 1 188 ? 7.689 -18.040 16.267 1.00 50.52 174 GLY A CA 1
ATOM 1378 C C . GLY A 1 188 ? 7.047 -16.773 15.736 1.00 40.73 174 GLY A C 1
ATOM 1379 O O . GLY A 1 188 ? 6.845 -16.629 14.531 1.00 62.58 174 GLY A O 1
ATOM 1380 N N . LYS A 1 189 ? 6.725 -15.851 16.637 1.00 35.14 175 LYS A N 1
ATOM 1381 C CA . LYS A 1 189 ? 6.122 -14.584 16.248 1.00 38.36 175 LYS A CA 1
ATOM 1382 C C . LYS A 1 189 ? 7.189 -13.606 15.773 1.00 34.68 175 LYS A C 1
ATOM 1383 O O . LYS A 1 189 ? 8.263 -13.525 16.367 1.00 40.27 175 LYS A O 1
ATOM 1389 N N . PRO A 1 190 ? 6.896 -12.864 14.695 1.00 26.53 176 PRO A N 1
ATOM 1390 C CA . PRO A 1 190 ? 7.841 -11.898 14.124 1.00 31.20 176 PRO A CA 1
ATOM 1391 C C . PRO A 1 190 ? 8.280 -10.859 15.149 1.00 25.77 176 PRO A C 1
ATOM 1392 O O . PRO A 1 190 ? 7.440 -10.186 15.748 1.00 21.21 176 PRO A O 1
ATOM 1396 N N . SER A 1 191 ? 9.589 -10.740 15.347 1.00 31.70 177 SER A N 1
ATOM 1397 C CA . SER A 1 191 ? 10.134 -9.795 16.314 1.00 24.25 177 SER A CA 1
ATOM 1398 C C . SER A 1 191 ? 11.183 -8.883 15.688 1.00 26.63 177 SER A C 1
ATOM 1399 O O . SER A 1 191 ? 11.823 -8.093 16.383 1.00 23.67 177 SER A O 1
ATOM 1402 N N . SER A 1 192 ? 11.360 -8.992 14.376 1.00 30.82 178 SER A N 1
ATOM 1403 C CA . SER A 1 192 ? 12.360 -8.188 13.687 1.00 24.08 178 SER A CA 1
ATOM 1404 C C . SER A 1 192 ? 11.946 -7.755 12.288 1.00 29.77 178 SER A C 1
ATOM 1405 O O . SER A 1 192 ? 11.229 -8.467 11.587 1.00 31.25 178 SER A O 1
ATOM 1408 N N . ILE A 1 193 ? 12.409 -6.571 11.901 1.00 25.64 179 ILE A N 1
ATOM 1409 C CA . ILE A 1 193 ? 12.250 -6.078 10.543 1.00 32.36 179 ILE A CA 1
ATOM 1410 C C . ILE A 1 193 ? 13.621 -5.980 9.891 1.00 30.42 179 ILE A C 1
ATOM 1411 O O . ILE A 1 193 ? 14.491 -5.247 10.361 1.00 34.44 179 ILE A O 1
ATOM 1416 N N . GLU A 1 194 ? 13.816 -6.729 8.813 1.00 34.37 180 GLU A N 1
ATOM 1417 C CA . GLU A 1 194 ? 15.088 -6.710 8.105 1.00 40.96 180 GLU A CA 1
ATOM 1418 C C . GLU A 1 194 ? 14.967 -5.990 6.771 1.00 38.32 180 GLU A C 1
ATOM 1419 O O . GLU A 1 194 ? 13.933 -6.056 6.113 1.00 48.09 180 GLU A O 1
ATOM 1425 N N . ILE A 1 195 ? 16.031 -5.300 6.380 1.00 35.88 181 ILE A N 1
ATOM 1426 C CA . ILE A 1 195 ? 16.082 -4.651 5.077 1.00 45.30 181 ILE A CA 1
ATOM 1427 C C . ILE A 1 195 ? 17.497 -4.707 4.505 1.00 44.96 181 ILE A C 1
ATOM 1428 O O . ILE A 1 195 ? 18.457 -4.263 5.137 1.00 39.92 181 ILE A O 1
ATOM 1433 N N . LYS A 1 196 ? 17.621 -5.275 3.310 1.00 43.20 182 LYS A N 1
ATOM 1434 C CA . LYS A 1 196 ? 18.921 -5.409 2.668 1.00 41.31 182 LYS A CA 1
ATOM 1435 C C . LYS A 1 196 ? 19.124 -4.318 1.627 1.00 42.56 182 LYS A C 1
ATOM 1436 O O . LYS A 1 196 ? 18.251 -4.068 0.797 1.00 51.91 182 LYS A O 1
ATOM 1442 N N . LEU A 1 197 ? 20.281 -3.667 1.678 1.00 46.20 183 LEU A N 1
ATOM 1443 C CA . LEU A 1 197 ? 20.599 -2.595 0.744 1.00 45.83 183 LEU A CA 1
ATOM 1444 C C . LEU A 1 197 ? 21.916 -2.885 0.030 1.00 56.90 183 LEU A C 1
ATOM 1445 O O . LEU A 1 197 ? 22.375 -4.026 -0.002 1.00 58.37 183 LEU A O 1
ATOM 1450 N N . THR A 1 198 ? 22.523 -1.851 -0.542 1.00 64.74 184 THR A N 1
ATOM 1451 C CA . THR A 1 198 ? 23.798 -2.016 -1.229 1.00 66.91 184 THR A CA 1
ATOM 1452 C C . THR A 1 198 ? 24.925 -2.251 -0.230 1.00 66.53 184 THR A C 1
ATOM 1453 O O . THR A 1 198 ? 25.422 -1.311 0.393 1.00 56.74 184 THR A O 1
ATOM 1457 N N . GLY A 1 199 ? 25.312 -3.516 -0.080 1.00 67.63 185 GLY A N 1
ATOM 1458 C CA . GLY A 1 199 ? 26.399 -3.899 0.803 1.00 64.38 185 GLY A CA 1
ATOM 1459 C C . GLY A 1 199 ? 26.164 -3.510 2.250 1.00 69.94 185 GLY A C 1
ATOM 1460 O O . GLY A 1 199 ? 27.109 -3.240 2.992 1.00 70.19 185 GLY A O 1
ATOM 1461 N N . GLN A 1 200 ? 24.899 -3.488 2.654 1.00 59.22 186 GLN A N 1
ATOM 1462 C CA . GLN A 1 200 ? 24.542 -3.037 3.990 1.00 47.60 186 GLN A CA 1
ATOM 1463 C C . GLN A 1 200 ? 23.229 -3.662 4.442 1.00 47.42 186 GLN A C 1
ATOM 1464 O O . GLN A 1 200 ? 22.203 -3.521 3.777 1.00 48.10 186 GLN A O 1
ATOM 1470 N N . GLN A 1 201 ? 23.268 -4.356 5.574 1.00 37.44 187 GLN A N 1
ATOM 1471 C CA . GLN A 1 201 ? 22.079 -4.993 6.120 1.00 36.41 187 GLN A CA 1
ATOM 1472 C C . GLN A 1 201 ? 21.663 -4.313 7.423 1.00 40.31 187 GLN A C 1
ATOM 1473 O O . GLN A 1 201 ? 22.491 -4.079 8.305 1.00 37.84 187 GLN A O 1
ATOM 1479 N N . ILE A 1 202 ? 20.378 -3.992 7.533 1.00 29.25 188 ILE A N 1
ATOM 1480 C CA . ILE A 1 202 ? 19.855 -3.305 8.708 1.00 31.44 188 ILE A CA 1
ATOM 1481 C C . ILE A 1 202 ? 18.745 -4.110 9.371 1.00 25.97 188 ILE A C 1
ATOM 1482 O O . ILE A 1 202 ? 17.750 -4.452 8.733 1.00 35.96 188 ILE A O 1
ATOM 1487 N N . ILE A 1 203 ? 18.914 -4.401 10.657 1.00 23.64 189 ILE A N 1
ATOM 1488 C CA . ILE A 1 203 ? 17.935 -5.189 11.395 1.00 23.09 189 ILE A CA 1
ATOM 1489 C C . ILE A 1 203 ? 17.388 -4.399 12.575 1.00 20.25 189 ILE A C 1
ATOM 1490 O O . ILE A 1 203 ? 18.152 -3.858 13.372 1.00 26.11 189 ILE A O 1
ATOM 1495 N N . ILE A 1 204 ? 16.064 -4.328 12.680 1.00 21.62 190 ILE A N 1
ATOM 1496 C CA . ILE A 1 204 ? 15.420 -3.683 13.820 1.00 18.88 190 ILE A CA 1
ATOM 1497 C C . ILE A 1 204 ? 14.687 -4.715 14.667 1.00 21.75 190 ILE A C 1
ATOM 1498 O O . ILE A 1 204 ? 13.713 -5.315 14.220 1.00 32.73 190 ILE A O 1
ATOM 1503 N N . THR A 1 205 ? 15.154 -4.916 15.894 1.00 20.49 191 THR A N 1
ATOM 1504 C CA . THR A 1 205 ? 14.582 -5.939 16.762 1.00 23.84 191 THR A CA 1
ATOM 1505 C C . THR A 1 205 ? 13.889 -5.336 17.977 1.00 21.21 191 THR A C 1
ATOM 1506 O O . THR A 1 205 ? 14.473 -4.524 18.695 1.00 20.00 191 THR A O 1
ATOM 1510 N N . ARG A 1 206 ? 12.640 -5.737 18.204 1.00 20.73 192 ARG A N 1
ATOM 1511 C CA . ARG A 1 206 ? 11.869 -5.220 19.329 1.00 16.94 192 ARG A CA 1
ATOM 1512 C C . ARG A 1 206 ? 12.151 -5.978 20.619 1.00 22.67 192 ARG A C 1
ATOM 1513 O O . ARG A 1 206 ? 11.817 -7.155 20.750 1.00 24.56 192 ARG A O 1
ATOM 1521 N N . VAL A 1 207 ? 12.768 -5.291 21.573 1.00 23.06 193 VAL A N 1
ATOM 1522 C CA . VAL A 1 207 ? 12.990 -5.853 22.897 1.00 27.78 193 VAL A CA 1
ATOM 1523 C C . VAL A 1 207 ? 12.065 -5.169 23.895 1.00 22.39 193 VAL A C 1
ATOM 1524 O O . VAL A 1 207 ? 11.288 -4.292 23.522 1.00 21.59 193 VAL A O 1
ATOM 1528 N N . ASN A 1 208 ? 12.144 -5.572 25.159 1.00 24.78 194 ASN A N 1
ATOM 1529 C CA . ASN A 1 208 ? 11.300 -4.985 26.197 1.00 25.95 194 ASN A CA 1
ATOM 1530 C C . ASN A 1 208 ? 11.519 -3.487 26.366 1.00 25.30 194 ASN A C 1
ATOM 1531 O O . ASN A 1 208 ? 10.583 -2.744 26.657 1.00 24.88 194 ASN A O 1
ATOM 1536 N N . MET A 1 209 ? 12.758 -3.050 26.176 1.00 25.62 195 MET A N 1
ATOM 1537 C CA . MET A 1 209 ? 13.120 -1.660 26.426 1.00 30.24 195 MET A CA 1
ATOM 1538 C C . MET A 1 209 ? 12.955 -0.767 25.204 1.00 26.96 195 MET A C 1
ATOM 1539 O O . MET A 1 209 ? 13.050 0.454 25.306 1.00 27.08 195 MET A O 1
ATOM 1544 N N . GLY A 1 210 ? 12.702 -1.376 24.050 1.00 20.19 196 GLY A N 1
ATOM 1545 C CA . GLY A 1 210 ? 12.498 -0.610 22.836 1.00 20.19 196 GLY A CA 1
ATOM 1546 C C . GLY A 1 210 ? 12.875 -1.350 21.570 1.00 18.12 196 GLY A C 1
ATOM 1547 O O . GLY A 1 210 ? 12.480 -2.497 21.364 1.00 21.00 196 GLY A O 1
ATOM 1548 N N . PHE A 1 211 ? 13.640 -0.686 20.713 1.00 10.16 197 PHE A N 1
ATOM 1549 C CA . PHE A 1 211 ? 13.995 -1.258 19.423 1.00 16.78 197 PHE A CA 1
ATOM 1550 C C . PHE A 1 211 ? 15.497 -1.280 19.194 1.00 16.88 197 PHE A C 1
ATOM 1551 O O . PHE A 1 211 ? 16.158 -0.242 19.191 1.00 11.94 197 PHE A O 1
ATOM 1559 N N . LEU A 1 212 ? 16.025 -2.482 19.005 1.00 13.44 198 LEU A N 1
ATOM 1560 C CA . LEU A 1 212 ? 17.440 -2.657 18.743 1.00 21.20 198 LEU A CA 1
ATOM 1561 C C . LEU A 1 212 ? 17.709 -2.435 17.262 1.00 21.67 198 LEU A C 1
ATOM 1562 O O . LEU A 1 212 ? 17.203 -3.166 16.415 1.00 17.59 198 LEU A O 1
ATOM 1567 N N . VAL A 1 213 ? 18.496 -1.409 16.959 1.00 21.66 199 VAL A N 1
ATOM 1568 C CA . VAL A 1 213 ? 18.848 -1.089 15.584 1.00 23.99 199 VAL A CA 1
ATOM 1569 C C . VAL A 1 213 ? 20.298 -1.473 15.315 1.00 23.28 199 VAL A C 1
ATOM 1570 O O . VAL A 1 213 ? 21.213 -0.887 15.889 1.00 14.23 199 VAL A O 1
ATOM 1574 N N . GLU A 1 214 ? 20.503 -2.458 14.446 1.00 20.44 200 GLU A N 1
ATOM 1575 C CA . GLU A 1 214 ? 21.853 -2.863 14.071 1.00 28.01 200 GLU A CA 1
ATOM 1576 C C . GLU A 1 214 ? 22.090 -2.765 12.566 1.00 25.80 200 GLU A C 1
ATOM 1577 O O . GLU A 1 214 ? 21.183 -2.987 11.764 1.00 24.37 200 GLU A O 1
ATOM 1583 N N . VAL A 1 215 ? 23.318 -2.422 12.193 1.00 20.19 201 VAL A N 1
ATOM 1584 C CA . VAL A 1 215 ? 23.700 -2.338 10.788 1.00 30.80 201 VAL A CA 1
ATOM 1585 C C . VAL A 1 215 ? 24.967 -3.147 10.524 1.00 32.36 201 VAL A C 1
ATOM 1586 O O . VAL A 1 215 ? 26.002 -2.916 11.150 1.00 28.72 201 VAL A O 1
ATOM 1590 N N . ARG A 1 216 ? 24.884 -4.093 9.596 1.00 35.03 202 ARG A N 1
ATOM 1591 C CA . ARG A 1 216 ? 26.025 -4.944 9.275 1.00 39.15 202 ARG A CA 1
ATOM 1592 C C . ARG A 1 216 ? 26.638 -4.585 7.923 1.00 44.35 202 ARG A C 1
ATOM 1593 O O . ARG A 1 216 ? 25.920 -4.340 6.953 1.00 41.68 202 ARG A O 1
ATOM 1601 N N . ARG A 1 217 ? 27.968 -4.557 7.865 1.00 45.95 203 ARG A N 1
ATOM 1602 C CA . ARG A 1 217 ? 28.678 -4.269 6.620 1.00 52.70 203 ARG A CA 1
ATOM 1603 C C . ARG A 1 217 ? 29.816 -5.259 6.381 1.00 53.61 203 ARG A C 1
ATOM 1604 O O . ARG A 1 217 ? 29.992 -6.208 7.145 1.00 62.84 203 ARG A O 1
ATOM 1612 N N . ILE A 1 218 ? 30.583 -5.036 5.316 1.00 51.19 204 ILE A N 1
ATOM 1613 C CA . ILE A 1 218 ? 31.743 -5.874 5.017 1.00 62.82 204 ILE A CA 1
ATOM 1614 C C . ILE A 1 218 ? 33.010 -5.051 4.778 1.00 63.31 204 ILE A C 1
ATOM 1615 O O . ILE A 1 218 ? 32.950 -3.911 4.316 1.00 56.80 204 ILE A O 1
ATOM 1620 N N . SER A 1 230 ? 35.838 -9.316 5.659 1.00 59.66 216 SER A N 1
ATOM 1621 C CA . SER A 1 230 ? 35.503 -8.419 6.760 1.00 89.50 216 SER A CA 1
ATOM 1622 C C . SER A 1 230 ? 34.002 -8.413 7.033 1.00 81.44 216 SER A C 1
ATOM 1623 O O . SER A 1 230 ? 33.195 -8.536 6.113 1.00 88.75 216 SER A O 1
ATOM 1625 N N . GLU A 1 231 ? 33.636 -8.272 8.302 1.00 67.70 217 GLU A N 1
ATOM 1626 C CA . GLU A 1 231 ? 32.232 -8.252 8.700 1.00 68.47 217 GLU A CA 1
ATOM 1627 C C . GLU A 1 231 ? 32.049 -7.439 9.973 1.00 63.80 217 GLU A C 1
ATOM 1628 O O . GLU A 1 231 ? 32.223 -7.950 11.080 1.00 70.29 217 GLU A O 1
ATOM 1634 N N . SER A 1 232 ? 31.695 -6.170 9.811 1.00 47.54 218 SER A N 1
ATOM 1635 C CA . SER A 1 232 ? 31.518 -5.282 10.951 1.00 54.27 218 SER A CA 1
ATOM 1636 C C . SER A 1 232 ? 30.039 -5.028 11.232 1.00 50.83 218 SER A C 1
ATOM 1637 O O . SER A 1 232 ? 29.197 -5.151 10.342 1.00 44.60 218 SER A O 1
ATOM 1640 N N . VAL A 1 233 ? 29.728 -4.677 12.474 1.00 40.21 219 VAL A N 1
ATOM 1641 C CA . VAL A 1 233 ? 28.352 -4.391 12.857 1.00 43.97 219 VAL A CA 1
ATOM 1642 C C . VAL A 1 233 ? 28.282 -3.243 13.862 1.00 35.04 219 VAL A C 1
ATOM 1643 O O . VAL A 1 233 ? 29.116 -3.131 14.758 1.00 38.24 219 VAL A O 1
ATOM 1647 N N . VAL A 1 234 ? 27.290 -2.380 13.683 1.00 33.24 220 VAL A N 1
ATOM 1648 C CA . VAL A 1 234 ? 27.070 -1.249 14.568 1.00 33.35 220 VAL A CA 1
ATOM 1649 C C . VAL A 1 234 ? 25.644 -1.314 15.099 1.00 32.53 220 VAL A C 1
ATOM 1650 O O . VAL A 1 234 ? 24.709 -1.546 14.334 1.00 30.70 220 VAL A O 1
ATOM 1654 N N . PHE A 1 235 ? 25.473 -1.129 16.405 1.00 29.98 221 PHE A N 1
ATOM 1655 C CA . PHE A 1 235 ? 24.137 -1.208 16.993 1.00 19.33 221 PHE A CA 1
ATOM 1656 C C . PHE A 1 235 ? 23.855 -0.174 18.077 1.00 24.31 221 PHE A C 1
ATOM 1657 O O . PHE A 1 235 ? 24.767 0.360 18.710 1.00 24.56 221 PHE A O 1
ATOM 1665 N N . GLY A 1 236 ? 22.570 0.098 18.277 1.00 19.17 222 GLY A N 1
ATOM 1666 C CA . GLY A 1 236 ? 22.122 1.044 19.278 1.00 17.25 222 GLY A CA 1
ATOM 1667 C C . GLY A 1 236 ? 20.703 0.726 19.696 1.00 19.85 222 GLY A C 1
ATOM 1668 O O . GLY A 1 236 ? 20.083 -0.195 19.165 1.00 25.34 222 GLY A O 1
ATOM 1669 N N . LEU A 1 237 ? 20.185 1.487 20.651 1.00 19.56 223 LEU A N 1
ATOM 1670 C CA . LEU A 1 237 ? 18.838 1.264 21.156 1.00 19.23 223 LEU A CA 1
ATOM 1671 C C . LEU A 1 237 ? 17.997 2.527 21.074 1.00 21.19 223 LEU A C 1
ATOM 1672 O O . LEU A 1 237 ? 18.412 3.594 21.525 1.00 24.06 223 LEU A O 1
ATOM 1677 N N . VAL A 1 238 ? 16.812 2.401 20.493 1.00 12.33 224 VAL A N 1
ATOM 1678 C CA . VAL A 1 238 ? 15.854 3.493 20.479 1.00 14.76 224 VAL A CA 1
ATOM 1679 C C . VAL A 1 238 ? 14.740 3.184 21.473 1.00 14.84 224 VAL A C 1
ATOM 1680 O O . VAL A 1 238 ? 13.995 2.218 21.303 1.00 16.39 224 VAL A O 1
ATOM 1684 N N . ALA A 1 239 ? 14.649 3.997 22.520 1.00 21.30 225 ALA A N 1
ATOM 1685 C CA . ALA A 1 239 ? 13.663 3.793 23.576 1.00 16.10 225 ALA A CA 1
ATOM 1686 C C . ALA A 1 239 ? 12.246 3.863 23.025 1.00 21.09 225 ALA A C 1
ATOM 1687 O O . ALA A 1 239 ? 11.942 4.691 22.167 1.00 29.14 225 ALA A O 1
ATOM 1689 N N . GLU A 1 240 ? 11.386 2.988 23.533 1.00 19.17 226 GLU A N 1
ATOM 1690 C CA . GLU A 1 240 ? 10.019 2.859 23.045 1.00 25.84 226 GLU A CA 1
ATOM 1691 C C . GLU A 1 240 ? 9.234 4.171 23.101 1.00 23.13 226 GLU A C 1
ATOM 1692 O O . GLU A 1 240 ? 8.345 4.402 22.284 1.00 23.82 226 GLU A O 1
ATOM 1698 N N . ALA A 1 241 ? 9.575 5.029 24.059 1.00 22.43 227 ALA A N 1
ATOM 1699 C CA . ALA A 1 241 ? 8.871 6.293 24.250 1.00 23.23 227 ALA A CA 1
ATOM 1700 C C . ALA A 1 241 ? 9.094 7.261 23.092 1.00 27.78 227 ALA A C 1
ATOM 1701 O O . ALA A 1 241 ? 8.217 8.063 22.766 1.00 31.91 227 ALA A O 1
ATOM 1703 N N . VAL A 1 242 ? 10.272 7.181 22.482 1.00 25.98 228 VAL A N 1
ATOM 1704 C CA . VAL A 1 242 ? 10.633 8.036 21.358 1.00 20.60 228 VAL A CA 1
ATOM 1705 C C . VAL A 1 242 ? 9.658 7.867 20.203 1.00 23.36 228 VAL A C 1
ATOM 1706 O O . VAL A 1 242 ? 9.254 8.839 19.565 1.00 28.04 228 VAL A O 1
ATOM 1710 N N . LEU A 1 243 ? 9.277 6.623 19.940 1.00 29.28 229 LEU A N 1
ATOM 1711 C CA . LEU A 1 243 ? 8.425 6.321 18.800 1.00 26.86 229 LEU A CA 1
ATOM 1712 C C . LEU A 1 243 ? 6.952 6.271 19.191 1.00 30.47 229 LEU A C 1
ATOM 1713 O O . LEU A 1 243 ? 6.083 6.602 18.384 1.00 34.37 229 LEU A O 1
ATOM 1718 N N . ARG A 1 244 ? 6.679 5.858 20.426 1.00 30.64 230 ARG A N 1
ATOM 1719 C CA . ARG A 1 244 ? 5.307 5.747 20.921 1.00 30.62 230 ARG A CA 1
ATOM 1720 C C . ARG A 1 244 ? 4.588 7.083 20.792 1.00 29.24 230 ARG A C 1
ATOM 1721 O O . ARG A 1 244 ? 3.444 7.149 20.345 1.00 26.67 230 ARG A O 1
ATOM 1729 N N . GLU A 1 245 ? 5.290 8.145 21.169 1.00 30.45 231 GLU A N 1
ATOM 1730 C CA . GLU A 1 245 ? 4.780 9.506 21.077 1.00 29.99 231 GLU A CA 1
ATOM 1731 C C . GLU A 1 245 ? 4.378 9.866 19.649 1.00 35.54 231 GLU A C 1
ATOM 1732 O O . GLU A 1 245 ? 3.453 10.646 19.435 1.00 34.32 231 GLU A O 1
ATOM 1738 N N . HIS A 1 246 ? 5.073 9.285 18.676 1.00 43.10 232 HIS A N 1
ATOM 1739 C CA . HIS A 1 246 ? 4.832 9.589 17.271 1.00 35.13 232 HIS A CA 1
ATOM 1740 C C . HIS A 1 246 ? 4.359 8.364 16.498 1.00 39.98 232 HIS A C 1
ATOM 1741 O O . HIS A 1 246 ? 4.673 8.212 15.319 1.00 42.93 232 HIS A O 1
ATOM 1748 N N . SER A 1 247 ? 3.608 7.490 17.158 1.00 40.19 233 SER A N 1
ATOM 1749 C CA . SER A 1 247 ? 3.162 6.253 16.525 1.00 40.12 233 SER A CA 1
ATOM 1750 C C . SER A 1 247 ? 1.710 6.340 16.077 1.00 44.26 233 SER A C 1
ATOM 1751 O O . SER A 1 247 ? 1.285 5.622 15.172 1.00 45.47 233 SER A O 1
ATOM 1754 N N . GLN A 1 248 ? 0.953 7.224 16.716 1.00 54.35 234 GLN A N 1
ATOM 1755 C CA . GLN A 1 248 ? -0.448 7.423 16.368 1.00 52.83 234 GLN A CA 1
ATOM 1756 C C . GLN A 1 248 ? -0.627 8.668 15.504 1.00 56.20 234 GLN A C 1
ATOM 1757 O O . GLN A 1 248 ? 0.200 9.580 15.537 1.00 62.70 234 GLN A O 1
ATOM 1763 N N . MET A 1 249 ? -1.707 8.698 14.729 1.00 61.26 235 MET A N 1
ATOM 1764 C CA . MET A 1 249 ? -1.989 9.822 13.840 1.00 61.18 235 MET A CA 1
ATOM 1765 C C . MET A 1 249 ? -2.273 11.098 14.630 1.00 71.51 235 MET A C 1
ATOM 1766 O O . MET A 1 249 ? -1.995 12.206 14.167 1.00 54.09 235 MET A O 1
ATOM 1771 N N . GLU A 1 250 ? -2.826 10.929 15.827 1.00 68.68 236 GLU A N 1
ATOM 1772 C CA . GLU A 1 250 ? -3.140 12.048 16.710 1.00 63.23 236 GLU A CA 1
ATOM 1773 C C . GLU A 1 250 ? -1.872 12.632 17.326 1.00 65.87 236 GLU A C 1
ATOM 1774 O O . GLU A 1 250 ? -0.893 11.918 17.541 1.00 71.11 236 GLU A O 1
ATOM 1780 N N . LYS A 1 251 ? -1.898 13.931 17.613 1.00 73.69 237 LYS A N 1
ATOM 1781 C CA . LYS A 1 251 ? -0.728 14.627 18.144 1.00 78.99 237 LYS A CA 1
ATOM 1782 C C . LYS A 1 251 ? -0.359 14.154 19.550 1.00 81.62 237 LYS A C 1
ATOM 1783 O O . LYS A 1 251 ? 0.719 13.597 19.763 1.00 79.56 237 LYS A O 1
ATOM 1789 N N . GLY A 1 252 ? -1.255 14.381 20.505 1.00 66.57 238 GLY A N 1
ATOM 1790 C CA . GLY A 1 252 ? -1.038 13.936 21.870 1.00 54.13 238 GLY A CA 1
ATOM 1791 C C . GLY A 1 252 ? -0.112 14.834 22.669 1.00 55.92 238 GLY A C 1
ATOM 1792 O O . GLY A 1 252 ? 0.059 16.013 22.354 1.00 52.09 238 GLY A O 1
ATOM 1793 N N . GLN A 1 253 ? 0.491 14.265 23.709 1.00 36.07 239 GLN A N 1
ATOM 1794 C CA . GLN A 1 253 ? 1.351 15.019 24.613 1.00 30.76 239 GLN A CA 1
ATOM 1795 C C . GLN A 1 253 ? 2.657 14.264 24.879 1.00 35.46 239 GLN A C 1
ATOM 1796 O O . GLN A 1 253 ? 2.670 13.034 24.917 1.00 31.26 239 GLN A O 1
ATOM 1802 N N . PRO A 1 254 ? 3.761 15.004 25.063 1.00 37.39 240 PRO A N 1
ATOM 1803 C CA . PRO A 1 254 ? 5.121 14.445 25.076 1.00 39.15 240 PRO A CA 1
ATOM 1804 C C . PRO A 1 254 ? 5.408 13.392 26.147 1.00 31.65 240 PRO A C 1
ATOM 1805 O O . PRO A 1 254 ? 6.200 12.487 25.893 1.00 40.79 240 PRO A O 1
ATOM 1809 N N . LEU A 1 255 ? 4.792 13.506 27.317 1.00 34.73 241 LEU A N 1
ATOM 1810 C CA . LEU A 1 255 ? 5.078 12.571 28.400 1.00 27.24 241 LEU A CA 1
ATOM 1811 C C . LEU A 1 255 ? 4.637 11.152 28.049 1.00 47.49 241 LEU A C 1
ATOM 1812 O O . LEU A 1 255 ? 3.619 10.945 27.384 1.00 48.30 241 LEU A O 1
ATOM 1817 N N . ALA B 1 16 ? 11.820 -4.616 2.549 1.00 66.31 2 ALA B N 1
ATOM 1818 C CA . ALA B 1 16 ? 11.844 -5.059 3.938 1.00 59.02 2 ALA B CA 1
ATOM 1819 C C . ALA B 1 16 ? 10.690 -6.012 4.242 1.00 58.79 2 ALA B C 1
ATOM 1820 O O . ALA B 1 16 ? 9.635 -5.943 3.610 1.00 55.23 2 ALA B O 1
ATOM 1822 N N . GLU B 1 17 ? 10.895 -6.899 5.212 1.00 46.52 3 GLU B N 1
ATOM 1823 C CA . GLU B 1 17 ? 9.871 -7.870 5.584 1.00 57.89 3 GLU B CA 1
ATOM 1824 C C . GLU B 1 17 ? 10.021 -8.344 7.029 1.00 58.19 3 GLU B C 1
ATOM 1825 O O . GLU B 1 17 ? 11.105 -8.278 7.609 1.00 45.60 3 GLU B O 1
ATOM 1831 N N . LEU B 1 18 ? 8.919 -8.822 7.600 1.00 57.16 4 LEU B N 1
ATOM 1832 C CA . LEU B 1 18 ? 8.920 -9.361 8.953 1.00 48.27 4 LEU B CA 1
ATOM 1833 C C . LEU B 1 18 ? 9.597 -10.723 8.974 1.00 53.67 4 LEU B C 1
ATOM 1834 O O . LEU B 1 18 ? 9.340 -11.563 8.112 1.00 63.59 4 LEU B O 1
ATOM 1839 N N . SER B 1 19 ? 10.460 -10.941 9.960 1.00 52.57 5 SER B N 1
ATOM 1840 C CA . SER B 1 19 ? 11.152 -12.217 10.097 1.00 59.37 5 SER B CA 1
ATOM 1841 C C . SER B 1 19 ? 11.661 -12.420 11.521 1.00 48.26 5 SER B C 1
ATOM 1842 O O . SER B 1 19 ? 11.996 -11.459 12.211 1.00 59.43 5 SER B O 1
ATOM 1845 N N . THR B 1 20 ? 11.708 -13.676 11.957 1.00 54.88 6 THR B N 1
ATOM 1846 C CA . THR B 1 20 ? 12.177 -14.011 13.297 1.00 50.06 6 THR B CA 1
ATOM 1847 C C . THR B 1 20 ? 13.650 -14.390 13.264 1.00 47.81 6 THR B C 1
ATOM 1848 O O . THR B 1 20 ? 14.013 -15.451 12.759 1.00 67.85 6 THR B O 1
ATOM 1852 N N . ARG B 1 21 ? 14.498 -13.520 13.800 1.00 43.99 7 ARG B N 1
ATOM 1853 C CA . ARG B 1 21 ? 15.934 -13.767 13.799 1.00 38.99 7 ARG B CA 1
ATOM 1854 C C . ARG B 1 21 ? 16.470 -13.990 15.205 1.00 35.00 7 ARG B C 1
ATOM 1855 O O . ARG B 1 21 ? 17.362 -14.809 15.415 1.00 39.99 7 ARG B O 1
ATOM 1863 N N . TYR B 1 22 ? 15.919 -13.260 16.167 1.00 39.63 8 TYR B N 1
ATOM 1864 C CA . TYR B 1 22 ? 16.395 -13.340 17.540 1.00 39.97 8 TYR B CA 1
ATOM 1865 C C . TYR B 1 22 ? 15.379 -13.983 18.475 1.00 37.42 8 TYR B C 1
ATOM 1866 O O . TYR B 1 22 ? 15.483 -13.855 19.693 1.00 39.45 8 TYR B O 1
ATOM 1875 N N . ASN B 1 23 ? 14.402 -14.678 17.904 1.00 38.99 9 ASN B N 1
ATOM 1876 C CA . ASN B 1 23 ? 13.412 -15.379 18.712 1.00 39.86 9 ASN B CA 1
ATOM 1877 C C . ASN B 1 23 ? 14.036 -16.474 19.567 1.00 43.60 9 ASN B C 1
ATOM 1878 O O . ASN B 1 23 ? 15.019 -17.103 19.175 1.00 42.84 9 ASN B O 1
ATOM 1883 N N . LEU B 1 24 ? 13.459 -16.684 20.744 1.00 48.57 10 LEU B N 1
ATOM 1884 C CA . LEU B 1 24 ? 13.979 -17.640 21.712 1.00 48.79 10 LEU B CA 1
ATOM 1885 C C . LEU B 1 24 ? 13.621 -19.074 21.333 1.00 49.14 10 LEU B C 1
ATOM 1886 O O . LEU B 1 24 ? 12.630 -19.307 20.642 1.00 47.56 10 LEU B O 1
ATOM 1891 N N . PRO B 1 25 ? 14.440 -20.042 21.778 1.00 60.61 11 PRO B N 1
ATOM 1892 C CA . PRO B 1 25 ? 14.140 -21.459 21.548 1.00 58.18 11 PRO B CA 1
ATOM 1893 C C . PRO B 1 25 ? 13.088 -21.972 22.527 1.00 52.26 11 PRO B C 1
ATOM 1894 O O . PRO B 1 25 ? 13.139 -21.644 23.713 1.00 43.46 11 PRO B O 1
ATOM 1898 N N . ALA B 1 26 ? 12.146 -22.768 22.031 1.00 42.60 12 ALA B N 1
ATOM 1899 C CA . ALA B 1 26 ? 11.085 -23.312 22.871 1.00 55.31 12 ALA B CA 1
ATOM 1900 C C . ALA B 1 26 ? 11.637 -24.287 23.907 1.00 63.23 12 ALA B C 1
ATOM 1901 O O . ALA B 1 26 ? 11.606 -25.502 23.711 1.00 55.44 12 ALA B O 1
ATOM 1903 N N . LEU B 1 35 ? 9.105 -25.289 45.634 1.00 54.92 21 LEU B N 1
ATOM 1904 C CA . LEU B 1 35 ? 9.675 -24.002 45.250 1.00 49.16 21 LEU B CA 1
ATOM 1905 C C . LEU B 1 35 ? 9.606 -22.977 46.385 1.00 55.65 21 LEU B C 1
ATOM 1906 O O . LEU B 1 35 ? 9.094 -23.268 47.467 1.00 52.07 21 LEU B O 1
ATOM 1911 N N . ASP B 1 36 ? 10.121 -21.779 46.128 1.00 44.53 22 ASP B N 1
ATOM 1912 C CA . ASP B 1 36 ? 10.268 -20.759 47.163 1.00 41.85 22 ASP B CA 1
ATOM 1913 C C . ASP B 1 36 ? 8.951 -20.050 47.479 1.00 49.69 22 ASP B C 1
ATOM 1914 O O . ASP B 1 36 ? 8.665 -18.980 46.938 1.00 47.00 22 ASP B O 1
ATOM 1919 N N . LEU B 1 37 ? 8.160 -20.643 48.367 1.00 45.33 23 LEU B N 1
ATOM 1920 C CA . LEU B 1 37 ? 6.845 -20.107 48.709 1.00 32.06 23 LEU B CA 1
ATOM 1921 C C . LEU B 1 37 ? 6.919 -18.805 49.503 1.00 40.76 23 LEU B C 1
ATOM 1922 O O . LEU B 1 37 ? 6.086 -17.916 49.323 1.00 43.07 23 LEU B O 1
ATOM 1927 N N . ASN B 1 38 ? 7.914 -18.694 50.378 1.00 39.32 24 ASN B N 1
ATOM 1928 C CA . ASN B 1 38 ? 8.048 -17.525 51.246 1.00 43.58 24 ASN B CA 1
ATOM 1929 C C . ASN B 1 38 ? 8.570 -16.279 50.531 1.00 44.82 24 ASN B C 1
ATOM 1930 O O . ASN B 1 38 ? 8.706 -15.216 51.137 1.00 40.41 24 ASN B O 1
ATOM 1935 N N . SER B 1 39 ? 8.852 -16.416 49.239 1.00 47.67 25 SER B N 1
ATOM 1936 C CA . SER B 1 39 ? 9.328 -15.300 48.429 1.00 41.59 25 SER B CA 1
ATOM 1937 C C . SER B 1 39 ? 8.241 -14.246 48.242 1.00 36.56 25 SER B C 1
ATOM 1938 O O . SER B 1 39 ? 8.531 -13.087 47.948 1.00 40.52 25 SER B O 1
ATOM 1941 N N . THR B 1 40 ? 6.989 -14.657 48.414 1.00 31.17 26 THR B N 1
ATOM 1942 C CA . THR B 1 40 ? 5.854 -13.748 48.297 1.00 35.80 26 THR B CA 1
ATOM 1943 C C . THR B 1 40 ? 5.800 -12.770 49.465 1.00 31.67 26 THR B C 1
ATOM 1944 O O . THR B 1 40 ? 5.151 -11.728 49.383 1.00 30.44 26 THR B O 1
ATOM 1948 N N . ALA B 1 41 ? 6.476 -13.114 50.555 1.00 35.39 27 ALA B N 1
ATOM 1949 C CA . ALA B 1 41 ? 6.470 -12.275 51.746 1.00 34.09 27 ALA B CA 1
ATOM 1950 C C . ALA B 1 41 ? 7.713 -11.396 51.813 1.00 38.54 27 ALA B C 1
ATOM 1951 O O . ALA B 1 41 ? 7.896 -10.635 52.764 1.00 37.66 27 ALA B O 1
ATOM 1953 N N . ARG B 1 42 ? 8.561 -11.500 50.795 1.00 34.71 28 ARG B N 1
ATOM 1954 C CA . ARG B 1 42 ? 9.786 -10.712 50.736 1.00 35.42 28 ARG B CA 1
ATOM 1955 C C . ARG B 1 42 ? 9.723 -9.644 49.650 1.00 39.66 28 ARG B C 1
ATOM 1956 O O . ARG B 1 42 ? 9.109 -9.842 48.601 1.00 40.77 28 ARG B O 1
ATOM 1964 N N . TRP B 1 43 ? 10.368 -8.513 49.912 1.00 40.02 29 TRP B N 1
ATOM 1965 C CA . TRP B 1 43 ? 10.525 -7.458 48.919 1.00 29.99 29 TRP B CA 1
ATOM 1966 C C . TRP B 1 43 ? 12.001 -7.087 48.828 1.00 36.00 29 TRP B C 1
ATOM 1967 O O . TRP B 1 43 ? 12.469 -6.181 49.519 1.00 39.45 29 TRP B O 1
ATOM 1978 N N . ILE B 1 44 ? 12.730 -7.799 47.973 1.00 32.97 30 ILE B N 1
ATOM 1979 C CA . ILE B 1 44 ? 14.181 -7.663 47.904 1.00 40.49 30 ILE B CA 1
ATOM 1980 C C . ILE B 1 44 ? 14.636 -6.657 46.851 1.00 31.94 30 ILE B C 1
ATOM 1981 O O . ILE B 1 44 ? 14.798 -7.004 45.682 1.00 31.96 30 ILE B O 1
ATOM 1986 N N . LYS B 1 45 ? 14.850 -5.416 47.272 1.00 31.00 31 LYS B N 1
ATOM 198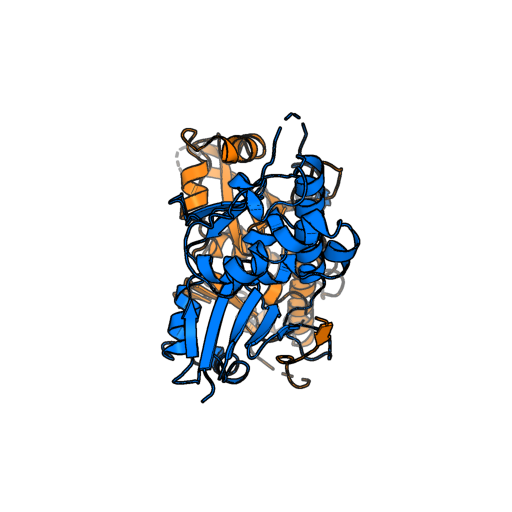7 C CA . LYS B 1 45 ? 15.370 -4.391 46.379 1.00 31.32 31 LYS B CA 1
ATOM 1988 C C . LYS B 1 45 ? 16.887 -4.315 46.492 1.00 34.83 31 LYS B C 1
ATOM 1989 O O . LYS B 1 45 ? 17.437 -4.343 47.590 1.00 42.18 31 LYS B O 1
ATOM 1995 N N . GLU B 1 46 ? 17.558 -4.216 45.352 1.00 27.72 32 GLU B N 1
ATOM 1996 C CA . GLU B 1 46 ? 19.008 -4.094 45.332 1.00 33.62 32 GLU B CA 1
ATOM 1997 C C . GLU B 1 46 ? 19.471 -3.376 44.072 1.00 41.99 32 GLU B C 1
ATOM 1998 O O . GLU B 1 46 ? 19.002 -3.676 42.973 1.00 38.28 32 GLU B O 1
ATOM 2004 N N . PRO B 1 47 ? 20.395 -2.417 44.232 1.00 47.75 33 PRO B N 1
ATOM 2005 C CA . PRO B 1 47 ? 20.882 -1.611 43.108 1.00 37.21 33 PRO B CA 1
ATOM 2006 C C . PRO B 1 47 ? 21.548 -2.476 42.049 1.00 33.13 33 PRO B C 1
ATOM 2007 O O . PRO B 1 47 ? 22.221 -3.450 42.383 1.00 33.31 33 PRO B O 1
ATOM 2011 N N . SER B 1 48 ? 21.342 -2.130 40.783 1.00 28.88 34 SER B N 1
ATOM 2012 C CA . SER B 1 48 ? 21.968 -2.856 39.688 1.00 29.55 34 SER B CA 1
ATOM 2013 C C . SER B 1 48 ? 22.256 -1.914 38.529 1.00 26.94 34 SER B C 1
ATOM 2014 O O . SER B 1 48 ? 22.068 -0.703 38.641 1.00 23.30 34 SER B O 1
ATOM 2017 N N . VAL B 1 49 ? 22.714 -2.478 37.418 1.00 32.08 35 VAL B N 1
ATOM 2018 C CA . VAL B 1 49 ? 23.122 -1.683 36.269 1.00 24.21 35 VAL B CA 1
ATOM 2019 C C . VAL B 1 49 ? 21.961 -0.886 35.695 1.00 29.40 35 VAL B C 1
ATOM 2020 O O . VAL B 1 49 ? 21.008 -1.450 35.160 1.00 40.29 35 VAL B O 1
ATOM 2024 N N . GLY B 1 50 ? 22.045 0.432 35.818 1.00 30.81 36 GLY B N 1
ATOM 2025 C CA . GLY B 1 50 ? 21.018 1.306 35.287 1.00 29.73 36 GLY B CA 1
ATOM 2026 C C . GLY B 1 50 ? 19.831 1.493 36.212 1.00 34.87 36 GLY B C 1
ATOM 2027 O O . GLY B 1 50 ? 18.841 2.120 35.834 1.00 35.15 36 GLY B O 1
ATOM 2028 N N . GLY B 1 51 ? 19.920 0.953 37.424 1.00 22.91 37 GLY B N 1
ATOM 2029 C CA . GLY B 1 51 ? 18.853 1.121 38.394 1.00 27.62 37 GLY B CA 1
ATOM 2030 C C . GLY B 1 51 ? 18.826 0.082 39.497 1.00 24.84 37 GLY B C 1
ATOM 2031 O O . GLY B 1 51 ? 19.804 -0.097 40.220 1.00 32.58 37 GLY B O 1
ATOM 2032 N N . TRP B 1 52 ? 17.696 -0.605 39.631 1.00 31.04 38 TRP B N 1
ATOM 2033 C CA . TRP B 1 52 ? 17.520 -1.565 40.715 1.00 30.15 38 TRP B CA 1
ATOM 2034 C C . TRP B 1 52 ? 16.956 -2.895 40.244 1.00 22.09 38 TRP B C 1
ATOM 2035 O O . TRP B 1 52 ? 16.400 -3.007 39.154 1.00 27.65 38 TRP B O 1
ATOM 2046 N N . THR B 1 53 ? 17.103 -3.902 41.090 1.00 27.96 39 THR B N 1
ATOM 2047 C CA . THR B 1 53 ? 16.419 -5.166 40.894 1.00 18.06 39 THR B CA 1
ATOM 2048 C C . THR B 1 53 ? 15.554 -5.446 42.112 1.00 28.54 39 THR B C 1
ATOM 2049 O O . THR B 1 53 ? 16.015 -5.356 43.250 1.00 27.69 39 THR B O 1
ATOM 2053 N N . VAL B 1 54 ? 14.289 -5.760 41.870 1.00 24.94 40 VAL B N 1
ATOM 2054 C CA . VAL B 1 54 ? 13.407 -6.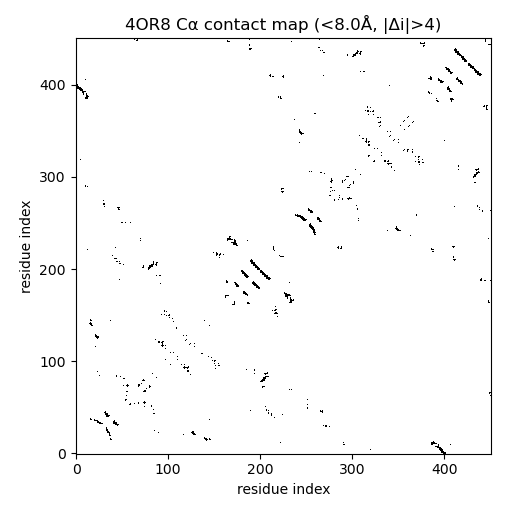156 42.950 1.00 16.35 40 VAL B CA 1
ATOM 2055 C C . VAL B 1 54 ? 12.885 -7.560 42.714 1.00 19.51 40 VAL B C 1
ATOM 2056 O O . VAL B 1 54 ? 12.299 -7.853 41.671 1.00 24.69 40 VAL B O 1
ATOM 2060 N N . LYS B 1 55 ? 13.121 -8.429 43.689 1.00 25.95 41 LYS B N 1
ATOM 2061 C CA . LYS B 1 55 ? 12.630 -9.796 43.628 1.00 22.58 41 LYS B CA 1
ATOM 2062 C C . LYS B 1 55 ? 11.431 -9.970 44.542 1.00 19.86 41 LYS B C 1
ATOM 2063 O O . LYS B 1 55 ? 11.488 -9.664 45.734 1.00 29.38 41 LYS B O 1
ATOM 2069 N N . TRP B 1 56 ? 10.337 -10.446 43.966 1.00 22.26 42 TRP B N 1
ATOM 2070 C CA . TRP B 1 56 ? 9.143 -10.769 44.729 1.00 21.74 42 TRP B CA 1
ATOM 2071 C C . TRP B 1 56 ? 8.458 -11.950 44.068 1.00 16.70 42 TRP B C 1
ATOM 2072 O O . TRP B 1 56 ? 8.223 -11.939 42.862 1.00 20.71 42 TRP B O 1
ATOM 2083 N N . GLY B 1 57 ? 8.137 -12.968 44.858 1.00 17.14 43 GLY B N 1
ATOM 2084 C CA . GLY B 1 57 ? 7.651 -14.215 44.303 1.00 22.42 43 GLY B CA 1
ATOM 2085 C C . GLY B 1 57 ? 8.720 -14.767 43.383 1.00 21.79 43 GLY B C 1
ATOM 2086 O O . GLY B 1 57 ? 9.899 -14.772 43.733 1.00 24.53 43 GLY B O 1
ATOM 2087 N N . ASN B 1 58 ? 8.318 -15.215 42.200 1.00 21.42 44 ASN B N 1
ATOM 2088 C CA . ASN B 1 58 ? 9.281 -15.657 41.199 1.00 16.88 44 ASN B CA 1
ATOM 2089 C C . ASN B 1 58 ? 9.500 -14.599 40.121 1.00 18.39 44 ASN B C 1
ATOM 2090 O O . ASN B 1 58 ? 9.974 -14.903 39.028 1.00 23.69 44 ASN B O 1
ATOM 2095 N N . PHE B 1 59 ? 9.145 -13.356 40.435 1.00 20.96 45 PHE B N 1
ATOM 2096 C CA . PHE B 1 59 ? 9.386 -12.242 39.525 1.00 17.64 45 PHE B CA 1
ATOM 2097 C C . PHE B 1 59 ? 10.723 -11.596 39.839 1.00 21.21 45 PHE B C 1
ATOM 2098 O O . PHE B 1 59 ? 11.064 -11.396 41.004 1.00 26.32 45 PHE B O 1
ATOM 2106 N N . VAL B 1 60 ? 11.475 -11.267 38.795 1.00 17.29 46 VAL B N 1
ATOM 2107 C CA . VAL B 1 60 ? 12.652 -10.427 38.947 1.00 24.06 46 VAL B CA 1
ATOM 2108 C C . VAL B 1 60 ? 12.421 -9.127 38.185 1.00 20.24 46 VAL B C 1
ATOM 2109 O O . VAL B 1 60 ? 12.431 -9.107 36.957 1.00 27.95 46 VAL B O 1
ATOM 2113 N N . PHE B 1 61 ? 12.200 -8.043 38.916 1.00 20.21 47 PHE B N 1
ATOM 2114 C CA . PHE B 1 61 ? 11.928 -6.760 38.286 1.00 22.99 47 PHE B CA 1
ATOM 2115 C C . PHE B 1 61 ? 13.206 -5.968 38.028 1.00 22.84 47 PHE B C 1
ATOM 2116 O O . PHE B 1 61 ? 14.060 -5.853 38.903 1.00 25.57 47 PHE B O 1
ATOM 2124 N N . HIS B 1 62 ? 13.328 -5.427 36.821 1.00 22.19 48 HIS B N 1
ATOM 2125 C CA . HIS B 1 62 ? 14.448 -4.567 36.469 1.00 19.24 48 HIS B CA 1
ATOM 2126 C C . HIS B 1 62 ? 13.986 -3.120 36.344 1.00 24.98 48 HIS B C 1
ATOM 2127 O O . HIS B 1 62 ? 13.376 -2.741 35.345 1.00 29.85 48 HIS B O 1
ATOM 2134 N N . ILE B 1 63 ? 14.287 -2.318 37.362 1.00 22.24 49 ILE B N 1
ATOM 2135 C CA . ILE B 1 63 ? 13.822 -0.935 37.425 1.00 23.47 49 ILE B CA 1
ATOM 2136 C C . ILE B 1 63 ? 14.912 0.047 37.026 1.00 28.21 49 ILE B C 1
ATOM 2137 O O . ILE B 1 63 ? 15.937 0.139 37.698 1.00 26.50 49 ILE B O 1
ATOM 2142 N N . PRO B 1 64 ? 14.686 0.791 35.933 1.00 35.11 50 PRO B N 1
ATOM 2143 C CA . PRO B 1 64 ? 15.598 1.832 35.446 1.00 25.08 50 PRO B CA 1
ATOM 2144 C C . PRO B 1 64 ? 15.460 3.154 36.201 1.00 33.87 50 PRO B C 1
ATOM 2145 O O . PRO B 1 64 ? 14.443 3.403 36.852 1.00 30.17 50 PRO B O 1
ATOM 2149 N N . ASN B 1 65 ? 16.483 3.997 36.088 1.00 43.22 51 ASN B N 1
ATOM 2150 C CA . ASN B 1 65 ? 16.491 5.331 36.683 1.00 41.62 51 ASN B CA 1
ATOM 2151 C C . ASN B 1 65 ? 15.748 6.352 35.831 1.00 44.76 51 ASN B C 1
ATOM 2152 O O . ASN B 1 65 ? 15.837 7.556 36.072 1.00 59.79 51 ASN B O 1
ATOM 2157 N N . THR B 1 66 ? 15.016 5.863 34.838 1.00 36.94 52 THR B N 1
ATOM 2158 C CA . THR B 1 66 ? 14.421 6.718 33.817 1.00 50.35 52 THR B CA 1
ATOM 2159 C C . THR B 1 66 ? 13.285 7.605 34.324 1.00 46.48 52 THR B C 1
ATOM 2160 O O . THR B 1 66 ? 12.372 7.141 35.006 1.00 53.30 52 THR B O 1
ATOM 2164 N N . GLY B 1 67 ? 13.357 8.887 33.980 1.00 43.83 53 GLY B N 1
ATOM 2165 C CA . GLY B 1 67 ? 12.247 9.797 34.187 1.00 40.04 53 GLY B CA 1
ATOM 2166 C C . GLY B 1 67 ? 12.305 10.625 35.453 1.00 32.26 53 GLY B C 1
ATOM 2167 O O . GLY B 1 67 ? 11.580 11.609 35.582 1.00 35.42 53 GLY B O 1
ATOM 2168 N N . MET B 1 68 ? 13.163 10.229 36.386 1.00 30.01 54 MET B N 1
ATOM 2169 C CA . MET B 1 68 ? 13.239 10.891 37.683 1.00 30.91 54 MET B CA 1
ATOM 2170 C C . MET B 1 68 ? 13.627 12.361 37.576 1.00 29.44 54 MET B C 1
ATOM 2171 O O . MET B 1 68 ? 13.050 13.213 38.249 1.00 39.59 54 MET B O 1
ATOM 2176 N N . THR B 1 69 ? 14.604 12.653 36.726 1.00 29.28 55 THR B N 1
ATOM 2177 C CA . THR B 1 69 ? 15.036 14.027 36.519 1.00 30.84 55 THR B CA 1
ATOM 2178 C C . THR B 1 69 ? 13.919 14.830 35.863 1.00 28.71 55 THR B C 1
ATOM 2179 O O . THR B 1 69 ? 13.626 15.953 36.274 1.00 21.79 55 THR B O 1
ATOM 2183 N N . LEU B 1 70 ? 13.291 14.239 34.852 1.00 22.95 56 LEU B N 1
ATOM 2184 C CA . LEU B 1 70 ? 12.197 14.885 34.138 1.00 22.06 56 LEU B CA 1
ATOM 2185 C C . LEU B 1 70 ? 10.993 15.156 35.038 1.00 22.62 56 LEU B C 1
ATOM 2186 O O . LEU B 1 70 ? 10.433 16.251 35.012 1.00 24.80 56 LEU B O 1
ATOM 2191 N N . LEU B 1 71 ? 10.598 14.160 35.827 1.00 20.58 57 LEU B N 1
ATOM 2192 C CA . LEU B 1 71 ? 9.453 14.298 36.728 1.00 23.68 57 LEU B CA 1
ATOM 2193 C C . LEU B 1 71 ? 9.622 15.468 37.686 1.00 29.56 57 LEU B C 1
ATOM 2194 O O . LEU B 1 71 ? 8.681 16.226 37.929 1.00 23.61 57 LEU B O 1
ATOM 2199 N N . HIS B 1 72 ? 10.824 15.608 38.232 1.00 21.79 58 HIS B N 1
ATOM 2200 C CA . HIS B 1 72 ? 11.103 16.694 39.156 1.00 24.31 58 HIS B CA 1
ATOM 2201 C C . HIS B 1 72 ? 11.042 18.048 38.461 1.00 22.88 58 HIS B C 1
ATOM 2202 O O . HIS B 1 72 ? 10.508 19.010 39.010 1.00 36.09 58 HIS B O 1
ATOM 2209 N N . HIS B 1 73 ? 11.570 18.113 37.246 1.00 18.41 59 HIS B N 1
ATOM 2210 C CA . HIS B 1 73 ? 11.571 19.355 36.485 1.00 27.81 59 HIS B CA 1
ATOM 2211 C C . HIS B 1 73 ? 10.160 19.804 36.090 1.00 26.70 59 HIS B C 1
ATOM 2212 O O . HIS B 1 73 ? 9.862 20.997 36.075 1.00 24.01 59 HIS B O 1
ATOM 2219 N N . LEU B 1 74 ? 9.297 18.844 35.779 1.00 20.50 60 LEU B N 1
ATOM 2220 C CA . LEU B 1 74 ? 7.925 19.140 35.377 1.00 22.91 60 LEU B CA 1
ATOM 2221 C C . LEU B 1 74 ? 7.085 19.781 36.490 1.00 26.37 60 LEU B C 1
ATOM 2222 O O . LEU B 1 74 ? 5.998 20.304 36.233 1.00 19.12 60 LEU B O 1
ATOM 2227 N N . LYS B 1 75 ? 7.577 19.732 37.725 1.00 19.17 61 LYS B N 1
ATOM 2228 C CA . LYS B 1 75 ? 6.891 20.396 38.829 1.00 27.24 61 LYS B CA 1
ATOM 2229 C C . LYS B 1 75 ? 7.189 21.889 38.816 1.00 24.18 61 LYS B C 1
ATOM 2230 O O . LYS B 1 75 ? 6.572 22.663 39.545 1.00 21.44 61 LYS B O 1
ATOM 2236 N N . SER B 1 76 ? 8.144 22.285 37.983 1.00 19.81 62 SER B N 1
ATOM 2237 C CA . SER B 1 76 ? 8.434 23.694 37.773 1.00 31.84 62 SER B CA 1
ATOM 2238 C C . SER B 1 76 ? 7.550 24.251 36.664 1.00 28.35 62 SER B C 1
ATOM 2239 O O . SER B 1 76 ? 7.139 23.526 35.760 1.00 29.28 62 SER B O 1
ATOM 2242 N N . ASN B 1 77 ? 7.259 25.543 36.731 1.00 26.90 63 ASN B N 1
ATOM 2243 C CA . ASN B 1 77 ? 6.495 26.186 35.675 1.00 30.59 63 ASN B CA 1
ATOM 2244 C C . ASN B 1 77 ? 7.415 26.825 34.640 1.00 28.54 63 ASN B C 1
ATOM 2245 O O . ASN B 1 77 ? 6.955 27.402 33.657 1.00 29.42 63 ASN B O 1
ATOM 2250 N N . PHE B 1 78 ? 8.720 26.715 34.864 1.00 27.33 64 PHE B N 1
ATOM 2251 C CA . PHE B 1 78 ? 9.697 27.267 33.935 1.00 29.78 64 PHE B CA 1
ATOM 2252 C C . PHE B 1 78 ? 10.220 26.195 32.987 1.00 27.28 64 PHE B C 1
ATOM 2253 O O . PHE B 1 78 ? 11.424 25.977 32.868 1.00 37.86 64 PHE B O 1
ATOM 2261 N N . VAL B 1 79 ? 9.289 25.524 32.320 1.00 26.05 65 VAL B N 1
ATOM 2262 C CA . VAL B 1 79 ? 9.623 24.505 31.342 1.00 27.94 65 VAL B CA 1
ATOM 2263 C C . VAL B 1 79 ? 9.284 25.034 29.961 1.00 22.48 65 VAL B C 1
ATOM 2264 O O . VAL B 1 79 ? 8.448 25.925 29.821 1.00 35.20 65 VAL B O 1
ATOM 2268 N N . VAL B 1 80 ? 9.952 24.497 28.947 1.00 20.77 66 VAL B N 1
ATOM 2269 C CA . VAL B 1 80 ? 9.670 24.861 27.567 1.00 27.59 66 VAL B CA 1
ATOM 2270 C C . VAL B 1 80 ? 8.194 24.579 27.258 1.00 32.58 66 VAL B C 1
ATOM 2271 O O . VAL B 1 80 ? 7.609 23.650 27.818 1.00 28.39 66 VAL B O 1
ATOM 2275 N N . PRO B 1 81 ? 7.582 25.402 26.387 1.00 34.87 67 PRO B N 1
ATOM 2276 C CA . PRO B 1 81 ? 6.149 25.352 26.067 1.00 26.70 67 PRO B CA 1
ATOM 2277 C C . PRO B 1 81 ? 5.596 23.959 25.763 1.00 34.60 67 PRO B C 1
ATOM 2278 O O . PRO B 1 81 ? 4.416 23.711 26.013 1.00 43.87 67 PRO B O 1
ATOM 2282 N N . GLU B 1 82 ? 6.432 23.066 25.246 1.00 35.85 68 GLU B N 1
ATOM 2283 C CA . GLU B 1 82 ? 5.972 21.735 24.861 1.00 33.17 68 GLU B CA 1
ATOM 2284 C C . GLU B 1 82 ? 5.528 20.890 26.057 1.00 34.22 68 GLU B C 1
ATOM 2285 O O . GLU B 1 82 ? 4.804 19.910 25.891 1.00 47.88 68 GLU B O 1
ATOM 2291 N N . TRP B 1 83 ? 5.952 21.270 27.258 1.00 24.49 69 TRP B N 1
ATOM 2292 C CA . TRP B 1 83 ? 5.619 20.496 28.452 1.00 29.09 69 TRP B CA 1
ATOM 2293 C C . TRP B 1 83 ? 4.452 21.075 29.237 1.00 23.85 69 TRP B C 1
ATOM 2294 O O . TRP B 1 83 ? 3.955 20.444 30.164 1.00 28.01 69 TRP B O 1
ATOM 2305 N N . GLN B 1 84 ? 4.018 22.275 28.872 1.00 28.78 70 GLN B N 1
ATOM 2306 C CA . GLN B 1 84 ? 2.974 22.950 29.633 1.00 34.56 70 GLN B CA 1
ATOM 2307 C C . GLN B 1 84 ? 1.634 22.226 29.557 1.00 33.10 70 GLN B C 1
ATOM 2308 O O . GLN B 1 84 ? 0.866 22.229 30.519 1.00 36.22 70 GLN B O 1
ATOM 2314 N N . GLN B 1 85 ? 1.360 21.605 28.415 1.00 27.71 71 GLN B N 1
ATOM 2315 C CA . GLN B 1 85 ? 0.140 20.829 28.255 1.00 23.26 71 GLN B CA 1
ATOM 2316 C C . GLN B 1 85 ? 0.127 19.670 29.248 1.00 31.10 71 GLN B C 1
ATOM 2317 O O . GLN B 1 85 ? -0.903 19.363 29.854 1.00 21.72 71 GLN B O 1
ATOM 2323 N N . THR B 1 86 ? 1.287 19.041 29.415 1.00 31.31 72 THR B N 1
ATOM 2324 C CA . THR B 1 86 ? 1.441 17.935 30.353 1.00 22.39 72 THR B CA 1
ATOM 2325 C C . THR B 1 86 ? 1.172 18.394 31.782 1.00 23.90 72 THR B C 1
ATOM 2326 O O . THR B 1 86 ? 0.449 17.733 32.531 1.00 29.16 72 THR B O 1
ATOM 2330 N N . ARG B 1 87 ? 1.749 19.532 32.151 1.00 18.96 73 ARG B N 1
ATOM 2331 C CA . ARG B 1 87 ? 1.539 20.100 33.477 1.00 25.07 73 ARG B CA 1
ATOM 2332 C C . ARG B 1 87 ? 0.066 20.434 33.716 1.00 26.62 73 ARG B C 1
ATOM 2333 O O . ARG B 1 87 ? -0.449 20.256 34.822 1.00 26.93 73 ARG B O 1
ATOM 2341 N N . ASN B 1 88 ? -0.612 20.910 32.676 1.00 21.62 74 ASN B N 1
ATOM 2342 C CA . ASN B 1 88 ? -2.031 21.228 32.783 1.00 25.67 74 ASN B CA 1
ATOM 2343 C C . ASN B 1 88 ? -2.893 19.979 32.933 1.00 23.73 74 ASN B C 1
ATOM 2344 O O . ASN B 1 88 ? -3.829 19.949 33.729 1.00 23.40 74 ASN B O 1
ATOM 2349 N N . LEU B 1 89 ? -2.571 18.947 32.164 1.00 23.56 75 LEU B N 1
ATOM 2350 C CA . LEU B 1 89 ? -3.312 17.695 32.232 1.00 23.13 75 LEU B CA 1
ATOM 2351 C C . LEU B 1 89 ? -3.231 17.087 33.631 1.00 27.41 75 LEU B C 1
ATOM 2352 O O . LEU B 1 89 ? -4.230 16.605 34.164 1.00 21.60 75 LEU B O 1
ATOM 2357 N N . PHE B 1 90 ? -2.039 17.121 34.222 1.00 27.58 76 PHE B N 1
ATOM 2358 C CA . PHE B 1 90 ? -1.836 16.616 35.576 1.00 26.56 76 PHE B CA 1
ATOM 2359 C C . PHE B 1 90 ? -1.542 17.763 36.540 1.00 30.79 76 PHE B C 1
ATOM 2360 O O . PHE B 1 90 ? -0.461 17.828 37.126 1.00 27.20 76 PHE B O 1
ATOM 2368 N N . SER B 1 91 ? -2.511 18.659 36.703 1.00 27.97 77 SER B N 1
ATOM 2369 C CA . SER B 1 91 ? -2.352 19.832 37.558 1.00 30.04 77 SER B CA 1
ATOM 2370 C C . SER B 1 91 ? -2.060 19.466 39.009 1.00 26.77 77 SER B C 1
ATOM 2371 O O . SER B 1 91 ? -1.148 20.013 39.628 1.00 22.29 77 SER B O 1
ATOM 2374 N N . HIS B 1 92 ? -2.842 18.535 39.542 1.00 27.23 78 HIS B N 1
ATOM 2375 C CA A HIS B 1 92 ? -2.708 18.127 40.936 0.36 32.23 78 HIS B CA 1
ATOM 2376 C CA B HIS B 1 92 ? -2.716 18.103 40.931 0.64 32.20 78 HIS B CA 1
ATOM 2377 C C . HIS B 1 92 ? -1.347 17.495 41.219 1.00 39.27 78 HIS B C 1
ATOM 2378 O O . HIS B 1 92 ? -0.926 17.407 42.372 1.00 37.45 78 HIS B O 1
ATOM 2391 N N . LEU B 1 93 ? -0.661 17.066 40.1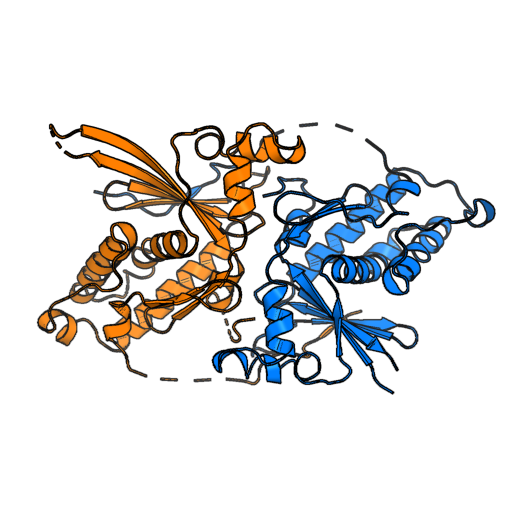63 1.00 37.12 79 LEU B N 1
ATOM 2392 C CA . LEU B 1 93 ? 0.661 16.470 40.303 1.00 24.79 79 LEU B CA 1
ATOM 2393 C C . LEU B 1 93 ? 1.788 17.478 40.068 1.00 29.26 79 LEU B C 1
ATOM 2394 O O . LEU B 1 93 ? 2.716 17.578 40.871 1.00 38.89 79 LEU B O 1
ATOM 2399 N N . PHE B 1 94 ? 1.705 18.226 38.972 1.00 20.90 80 PHE B N 1
ATOM 2400 C CA . PHE B 1 94 ? 2.802 19.103 38.570 1.00 23.37 80 PHE B CA 1
ATOM 2401 C C . PHE B 1 94 ? 2.622 20.563 38.977 1.00 25.59 80 PHE B C 1
ATOM 2402 O O . PHE B 1 94 ? 3.596 21.259 39.260 1.00 28.09 80 PHE B O 1
ATOM 2410 N N . LYS B 1 95 ? 1.380 21.028 38.990 1.00 25.53 81 LYS B N 1
ATOM 2411 C CA . LYS B 1 95 ? 1.098 22.404 39.378 1.00 28.34 81 LYS B CA 1
ATOM 2412 C C . LYS B 1 95 ? 0.604 22.471 40.825 1.00 33.78 81 LYS B C 1
ATOM 2413 O O . LYS B 1 95 ? -0.131 23.380 41.210 1.00 35.26 81 LYS B O 1
ATOM 2419 N N . ASN B 1 96 ? 1.018 21.483 41.611 1.00 27.04 82 ASN B N 1
ATOM 2420 C CA . ASN B 1 96 ? 0.794 21.469 43.047 1.00 23.60 82 ASN B CA 1
ATOM 2421 C C . ASN B 1 96 ? 2.107 21.147 43.742 1.00 27.16 82 ASN B C 1
ATOM 2422 O O . ASN B 1 96 ? 2.568 20.009 43.698 1.00 36.08 82 ASN B O 1
ATOM 2427 N N . PRO B 1 97 ? 2.719 22.154 44.380 1.00 35.65 83 PRO B N 1
ATOM 2428 C CA . PRO B 1 97 ? 4.042 21.998 44.996 1.00 32.54 83 PRO B CA 1
ATOM 2429 C C . PRO B 1 97 ? 4.046 21.005 46.155 1.00 33.88 83 PRO B C 1
ATOM 2430 O O . PRO B 1 97 ? 5.099 20.459 46.484 1.00 36.48 83 PRO B O 1
ATOM 2434 N N . LYS B 1 98 ? 2.883 20.772 46.757 1.00 37.60 84 LYS B N 1
ATOM 2435 C CA . LYS B 1 98 ? 2.786 19.898 47.924 1.00 39.46 84 LYS B CA 1
ATOM 2436 C C . LYS B 1 98 ? 2.899 18.410 47.593 1.00 38.08 84 LYS B C 1
ATOM 2437 O O . LYS B 1 98 ? 3.242 17.604 48.458 1.00 32.56 84 LYS B O 1
ATOM 2443 N N . SER B 1 99 ? 2.608 18.045 46.349 1.00 37.16 85 SER B N 1
ATOM 2444 C CA . SER B 1 99 ? 2.721 16.651 45.933 1.00 32.34 85 SER B CA 1
ATOM 2445 C C . SER B 1 99 ? 4.187 16.243 45.883 1.00 30.21 85 SER B C 1
ATOM 2446 O O . SER B 1 99 ? 5.048 17.038 45.507 1.00 33.53 85 SER B O 1
ATOM 2449 N N . THR B 1 100 ? 4.469 15.003 46.268 1.00 29.41 86 THR B N 1
ATOM 2450 C CA . THR B 1 100 ? 5.844 14.520 46.313 1.00 29.43 86 THR B CA 1
ATOM 2451 C C . THR B 1 100 ? 6.082 13.326 45.392 1.00 22.80 86 THR B C 1
ATOM 2452 O O . THR B 1 100 ? 5.236 12.445 45.256 1.00 23.76 86 THR B O 1
ATOM 2456 N N . ILE B 1 101 ? 7.251 13.308 44.766 1.00 23.51 87 ILE B N 1
ATOM 2457 C CA . ILE B 1 101 ? 7.614 12.250 43.838 1.00 18.22 87 ILE B CA 1
ATOM 2458 C C . ILE B 1 101 ? 8.275 11.091 44.564 1.00 19.40 87 ILE B C 1
ATOM 2459 O O . ILE B 1 101 ? 9.167 11.290 45.384 1.00 17.38 87 ILE B O 1
ATOM 2464 N N . ILE B 1 102 ? 7.834 9.875 44.261 1.00 27.06 88 ILE B N 1
ATOM 2465 C CA . ILE B 1 102 ? 8.423 8.689 44.863 1.00 19.88 88 ILE B CA 1
ATOM 2466 C C . ILE B 1 102 ? 9.247 7.928 43.838 1.00 21.66 88 ILE B C 1
ATOM 2467 O O . ILE B 1 102 ? 9.020 8.050 42.635 1.00 28.17 88 ILE B O 1
ATOM 2472 N N . GLU B 1 103 ? 10.209 7.152 44.323 1.00 26.45 89 GLU B N 1
ATOM 2473 C CA . GLU B 1 103 ? 11.060 6.343 43.462 1.00 24.69 89 GLU B CA 1
ATOM 2474 C C . GLU B 1 103 ? 10.219 5.343 42.685 1.00 23.56 89 GLU B C 1
ATOM 2475 O O . GLU B 1 103 ? 9.173 4.906 43.163 1.00 24.20 89 GLU B O 1
ATOM 2481 N N . PRO B 1 104 ? 10.672 4.981 41.477 1.00 28.70 90 PRO B N 1
ATOM 2482 C CA . PRO B 1 104 ? 9.928 4.043 40.631 1.00 22.02 90 PRO B CA 1
ATOM 2483 C C . PRO B 1 104 ? 9.702 2.673 41.274 1.00 22.73 90 PRO B C 1
ATOM 2484 O O . PRO B 1 104 ? 8.669 2.058 41.012 1.00 19.24 90 PRO B O 1
ATOM 2488 N N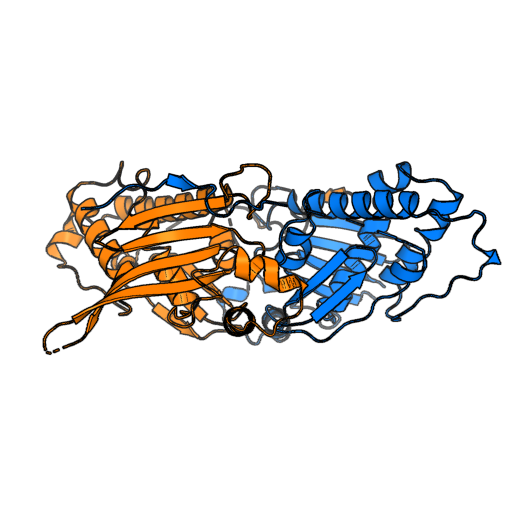 . PHE B 1 105 ? 10.633 2.206 42.104 1.00 32.10 91 PHE B N 1
ATOM 2489 C CA . PHE B 1 105 ? 10.460 0.909 42.762 1.00 23.77 91 PHE B CA 1
ATOM 2490 C C . PHE B 1 105 ? 9.395 0.949 43.857 1.00 20.03 91 PHE B C 1
ATOM 2491 O O . PHE B 1 105 ? 8.815 -0.076 44.210 1.00 24.34 91 PHE B O 1
ATOM 2499 N N . LEU B 1 106 ? 9.146 2.137 44.393 1.00 22.35 92 LEU B N 1
ATOM 2500 C CA . LEU B 1 106 ? 8.062 2.332 45.344 1.00 20.27 92 LEU B CA 1
ATOM 2501 C C . LEU B 1 106 ? 6.740 2.388 44.588 1.00 23.77 92 LEU B C 1
ATOM 2502 O O . LEU B 1 106 ? 5.701 1.962 45.093 1.00 24.24 92 LEU B O 1
ATOM 2507 N N . ALA B 1 107 ? 6.789 2.916 43.369 1.00 17.24 93 ALA B N 1
ATOM 2508 C CA . ALA B 1 107 ? 5.605 3.000 42.526 1.00 18.51 93 ALA B CA 1
ATOM 2509 C C . ALA B 1 107 ? 5.235 1.618 42.006 1.00 20.64 93 ALA B C 1
ATOM 2510 O O . ALA B 1 107 ? 4.058 1.305 41.834 1.00 23.19 93 ALA B O 1
ATOM 2512 N N . LEU B 1 108 ? 6.247 0.794 41.750 1.00 18.05 94 LEU B N 1
ATOM 2513 C CA . LEU B 1 108 ? 6.016 -0.581 41.337 1.00 15.33 94 LEU B CA 1
ATOM 2514 C C . LEU B 1 108 ? 5.379 -1.348 42.480 1.00 19.62 94 LEU B C 1
ATOM 2515 O O . LEU B 1 108 ? 4.478 -2.160 42.273 1.00 21.02 94 LEU B O 1
ATOM 2520 N N . ARG B 1 109 ? 5.862 -1.081 43.689 1.00 18.56 95 ARG B N 1
ATOM 2521 C CA . ARG B 1 109 ? 5.350 -1.732 44.887 1.00 21.60 95 ARG B CA 1
ATOM 2522 C C . ARG B 1 109 ? 3.866 -1.437 45.038 1.00 17.91 95 ARG B C 1
ATOM 2523 O O . ARG B 1 109 ? 3.072 -2.329 45.325 1.00 16.98 95 ARG B O 1
ATOM 2531 N N . ILE B 1 110 ? 3.505 -0.176 44.828 1.00 20.70 96 ILE B N 1
ATOM 2532 C CA . ILE B 1 110 ? 2.116 0.260 44.868 1.00 18.40 96 ILE B CA 1
ATOM 2533 C C . ILE B 1 110 ? 1.297 -0.452 43.798 1.00 16.49 96 ILE B C 1
ATOM 2534 O O . ILE B 1 110 ? 0.179 -0.902 44.049 1.00 18.83 96 ILE B O 1
ATOM 2539 N N . LEU B 1 111 ? 1.872 -0.560 42.607 1.00 19.35 97 LEU B N 1
ATOM 2540 C CA . LEU B 1 111 ? 1.205 -1.192 41.479 1.00 17.20 97 LEU B CA 1
ATOM 2541 C C . LEU B 1 111 ? 0.936 -2.664 41.788 1.00 17.94 97 LEU B C 1
ATOM 2542 O O . LEU B 1 111 ? -0.135 -3.190 41.483 1.00 19.65 97 LEU B O 1
ATOM 2547 N N . LEU B 1 112 ? 1.908 -3.320 42.410 1.00 16.63 98 LEU B N 1
ATOM 2548 C CA A LEU B 1 112 ? 1.756 -4.718 42.793 0.58 16.62 98 LEU B CA 1
ATOM 2549 C CA B LEU B 1 112 ? 1.765 -4.718 42.796 0.42 16.97 98 LEU B CA 1
ATOM 2550 C C . LEU B 1 112 ? 0.656 -4.896 43.832 1.00 19.55 98 LEU B C 1
ATOM 2551 O O . LEU B 1 112 ? -0.086 -5.878 43.798 1.00 22.95 98 LEU B O 1
ATOM 2560 N N . GLY B 1 113 ? 0.550 -3.943 44.752 1.00 20.58 99 GLY B N 1
ATOM 2561 C CA . GLY B 1 113 ? -0.487 -3.982 45.766 1.00 19.32 99 GLY B CA 1
ATOM 2562 C C . GLY B 1 113 ? -1.867 -3.975 45.136 1.00 19.41 99 GLY B C 1
ATOM 2563 O O . GLY B 1 113 ? -2.772 -4.681 45.578 1.00 18.20 99 GLY B O 1
ATOM 2564 N N . VAL B 1 114 ? -2.020 -3.172 44.090 1.00 19.07 100 VAL B N 1
ATOM 2565 C CA . VAL B 1 114 ? -3.266 -3.108 43.339 1.00 18.60 100 VAL B CA 1
ATOM 2566 C C . VAL B 1 114 ? -3.562 -4.431 42.631 1.00 19.42 100 VAL B C 1
ATOM 2567 O O . VAL B 1 114 ? -4.693 -4.917 42.656 1.00 22.78 100 VAL B O 1
ATOM 2571 N N . ALA B 1 115 ? -2.534 -5.008 42.012 1.00 19.70 101 ALA B N 1
ATOM 2572 C CA . ALA B 1 115 ? -2.668 -6.251 41.253 1.00 17.65 101 ALA B CA 1
ATOM 2573 C C . ALA B 1 115 ? -3.159 -7.395 42.132 1.00 28.56 101 ALA B C 1
ATOM 2574 O O . ALA B 1 115 ? -3.966 -8.219 41.703 1.00 30.76 101 ALA B O 1
ATOM 2576 N N . LEU B 1 116 ? -2.673 -7.442 43.367 1.00 24.75 102 LEU B N 1
ATOM 2577 C CA . LEU B 1 116 ? -3.096 -8.475 44.308 1.00 21.73 102 LEU B CA 1
ATOM 2578 C C . LEU B 1 116 ? -4.582 -8.394 44.650 1.00 28.11 102 LEU B C 1
ATOM 2579 O O . LEU B 1 116 ? -5.154 -9.355 45.168 1.00 34.52 102 LEU B O 1
ATOM 2584 N N . LYS B 1 117 ? -5.207 -7.253 44.375 1.00 26.32 103 LYS B N 1
ATOM 2585 C CA . LYS B 1 117 ? -6.630 -7.106 44.668 1.00 30.76 103 LYS B CA 1
ATOM 2586 C C . LYS B 1 117 ? -7.482 -7.252 43.411 1.00 30.15 103 LYS B C 1
ATOM 2587 O O . LYS B 1 117 ? -8.683 -7.006 43.455 1.00 33.31 103 LYS B O 1
ATOM 2593 N N . ASP B 1 118 ? -6.866 -7.668 42.303 1.00 33.13 104 ASP B N 1
ATOM 2594 C CA . ASP B 1 118 ? -7.594 -7.879 41.047 1.00 27.48 104 ASP B CA 1
ATOM 2595 C C . ASP B 1 118 ? -8.714 -8.906 41.227 1.00 37.65 104 ASP B C 1
ATOM 2596 O O . ASP B 1 118 ? -8.500 -9.976 41.795 1.00 41.36 104 ASP B O 1
ATOM 2601 N N . GLN B 1 119 ? -9.906 -8.575 40.738 1.00 47.02 105 GLN B N 1
ATOM 2602 C CA . GLN B 1 119 ? -11.086 -9.425 40.907 1.00 46.61 105 GLN B CA 1
ATOM 2603 C C . GLN B 1 119 ? -10.956 -10.781 40.214 1.00 36.43 105 GLN B C 1
ATOM 2604 O O . GLN B 1 119 ? -11.560 -11.769 40.634 1.00 32.45 105 GLN B O 1
ATOM 2610 N N . GLU B 1 120 ? -10.164 -10.821 39.151 1.00 41.44 106 GLU B N 1
ATOM 2611 C CA . GLU B 1 120 ? -9.997 -12.037 38.375 1.00 37.86 106 GLU B CA 1
ATOM 2612 C C . GLU B 1 120 ? -9.036 -12.983 39.083 1.00 42.43 106 GLU B C 1
ATOM 2613 O O . GLU B 1 120 ? -9.058 -14.191 38.857 1.00 39.29 106 GLU B O 1
ATOM 2619 N N . LEU B 1 121 ? -8.199 -12.423 39.949 1.00 47.57 107 LEU B N 1
ATOM 2620 C CA . LEU B 1 121 ? -7.220 -13.205 40.694 1.00 31.33 107 LEU B CA 1
ATOM 2621 C C . LEU B 1 121 ? -7.804 -13.820 41.964 1.00 36.40 107 LEU B C 1
ATOM 2622 O O . LEU B 1 121 ? -7.526 -14.973 42.293 1.00 41.20 107 LEU B O 1
ATOM 2627 N N . GLN B 1 122 ? -8.619 -13.041 42.665 1.00 28.89 108 GLN B N 1
ATOM 2628 C CA . GLN B 1 122 ? -9.149 -13.434 43.962 1.00 30.50 108 GLN B CA 1
ATOM 2629 C C . GLN B 1 122 ? -10.386 -14.306 43.824 1.00 44.57 108 GLN B C 1
ATOM 2630 O O . GLN B 1 122 ? -11.083 -14.595 44.799 1.00 53.82 108 GLN B O 1
ATOM 2636 N N . GLN B 1 123 ? -10.645 -14.740 42.601 1.00 38.31 109 GLN B N 1
ATOM 2637 C CA . GLN B 1 123 ? -11.859 -15.474 42.320 1.00 44.26 109 GLN B CA 1
ATOM 2638 C C . GLN B 1 123 ? -11.604 -16.980 42.403 1.00 47.57 109 GLN B C 1
ATOM 2639 O O . GLN B 1 123 ? -12.503 -17.756 42.730 1.00 56.89 109 GLN B O 1
ATOM 2645 N N . SER B 1 124 ? -10.358 -17.381 42.167 1.00 44.21 110 SER B N 1
ATOM 2646 C CA . SER B 1 124 ? -9.984 -18.793 42.217 1.00 46.23 110 SER B CA 1
ATOM 2647 C C . SER B 1 124 ? -9.068 -19.128 43.394 1.00 38.67 110 SER B C 1
ATOM 2648 O O . SER B 1 124 ? -8.452 -20.195 43.429 1.00 37.69 110 SER B O 1
ATOM 2651 N N . LEU B 1 125 ? -8.983 -18.215 44.354 1.00 31.31 111 LEU B N 1
ATOM 2652 C CA . LEU B 1 125 ? -8.195 -18.442 45.557 1.00 27.69 111 LEU B CA 1
ATOM 2653 C C . LEU B 1 125 ? -9.076 -19.004 46.661 1.00 28.75 111 LEU B C 1
ATOM 2654 O O . LEU B 1 125 ? -10.250 -18.649 46.769 1.00 27.35 111 LEU B O 1
ATOM 2659 N N . ILE B 1 126 ? -8.507 -19.880 47.479 1.00 24.82 112 ILE B N 1
ATOM 2660 C CA . ILE B 1 126 ? -9.196 -20.360 48.667 1.00 25.13 112 ILE B CA 1
ATOM 2661 C C . ILE B 1 126 ? -9.241 -19.234 49.698 1.00 24.70 112 ILE B C 1
ATOM 2662 O O . ILE B 1 126 ? -8.285 -18.467 49.815 1.00 25.15 112 ILE B O 1
ATOM 2667 N N . PRO B 1 127 ? -10.363 -19.121 50.434 1.00 30.34 113 PRO B N 1
ATOM 2668 C CA . PRO B 1 127 ? -10.638 -18.023 51.373 1.00 29.80 113 PRO B CA 1
ATOM 2669 C C . PRO B 1 127 ? -9.511 -17.756 52.366 1.00 29.53 113 PRO B C 1
ATOM 2670 O O . PRO B 1 127 ? -9.217 -16.596 52.658 1.00 31.18 113 PRO B O 1
ATOM 2674 N N . GLY B 1 128 ? -8.892 -18.815 52.877 1.00 22.96 114 GLY B N 1
ATOM 2675 C CA . GLY B 1 128 ? -7.781 -18.666 53.796 1.00 22.34 114 GLY B CA 1
ATOM 2676 C C . GLY B 1 128 ? -6.608 -17.946 53.162 1.00 27.89 114 GLY B C 1
ATOM 2677 O O . GLY B 1 128 ? -6.035 -17.033 53.756 1.00 26.87 114 GLY B O 1
ATOM 2678 N N . PHE B 1 129 ? -6.254 -18.356 51.948 1.00 27.52 115 PHE B N 1
ATOM 2679 C CA . PHE B 1 129 ? -5.157 -17.734 51.216 1.00 20.29 115 PHE B CA 1
ATOM 2680 C C . PHE B 1 129 ? -5.566 -16.362 50.695 1.00 28.72 115 PHE B C 1
ATOM 2681 O O . PHE B 1 129 ? -4.730 -15.469 50.543 1.00 27.71 115 PHE B O 1
ATOM 2689 N N . ARG B 1 130 ? -6.859 -16.201 50.423 1.00 31.97 116 ARG B N 1
ATOM 2690 C CA . ARG B 1 130 ? -7.393 -14.915 49.989 1.00 24.46 116 ARG B CA 1
ATOM 2691 C C . ARG B 1 130 ? -7.146 -13.846 51.046 1.00 25.69 116 ARG B C 1
ATOM 2692 O O . ARG B 1 130 ? -6.810 -12.708 50.724 1.00 31.60 116 ARG B O 1
ATOM 2700 N N . SER B 1 131 ? -7.304 -14.223 52.310 1.00 30.98 117 SER B N 1
ATOM 2701 C CA . SER B 1 131 ? -7.072 -13.297 53.411 1.00 38.15 117 SER B CA 1
ATOM 2702 C C . SER B 1 131 ? -5.580 -13.018 53.582 1.00 35.47 117 SER B C 1
ATOM 2703 O O . SER B 1 131 ? -5.192 -11.942 54.037 1.00 33.55 117 SER B O 1
ATOM 2706 N N . ILE B 1 132 ? -4.748 -13.991 53.220 1.00 26.65 118 ILE B N 1
ATOM 2707 C CA . ILE B 1 132 ? -3.304 -13.793 53.223 1.00 23.98 118 ILE B CA 1
ATOM 2708 C C . ILE B 1 132 ? -2.923 -12.774 52.155 1.00 27.60 118 ILE B C 1
ATOM 2709 O O . ILE B 1 132 ? -2.169 -11.834 52.420 1.00 25.17 118 ILE B O 1
ATOM 2714 N N . VAL B 1 133 ? -3.463 -12.960 50.954 1.00 19.14 119 VAL B N 1
ATOM 2715 C CA . VAL B 1 133 ? -3.245 -12.029 49.852 1.00 19.63 119 VAL B CA 1
ATOM 2716 C C . VAL B 1 133 ? -3.660 -10.616 50.257 1.00 22.19 119 VAL B C 1
ATOM 2717 O O . VAL B 1 133 ? -3.024 -9.632 49.875 1.00 25.27 119 VAL B O 1
ATOM 2721 N N . HIS B 1 134 ? -4.717 -10.524 51.054 1.00 25.04 120 HIS B N 1
ATOM 2722 C CA . HIS B 1 134 ? -5.176 -9.238 51.557 1.00 25.47 120 HIS B CA 1
ATOM 2723 C C . HIS B 1 134 ? -4.123 -8.587 52.448 1.00 27.59 120 HIS B C 1
ATOM 2724 O O . HIS B 1 134 ? -3.848 -7.393 52.329 1.00 23.99 120 HIS B O 1
ATOM 2731 N N . MET B 1 135 ? -3.536 -9.378 53.340 1.00 26.78 121 MET B N 1
ATOM 2732 C CA . MET B 1 135 ? -2.466 -8.895 54.202 1.00 20.63 121 MET B CA 1
ATOM 2733 C C . MET B 1 135 ? -1.265 -8.450 53.376 1.00 22.16 121 MET B C 1
ATOM 2734 O O . MET B 1 135 ? -0.686 -7.397 53.639 1.00 24.00 121 MET B O 1
ATOM 2739 N N . LEU B 1 136 ? -0.896 -9.256 52.381 1.00 20.98 122 LEU B N 1
ATOM 2740 C CA . LEU B 1 136 ? 0.218 -8.926 51.494 1.00 19.02 122 LEU B CA 1
ATOM 2741 C C . LEU B 1 136 ? -0.044 -7.619 50.768 1.00 15.12 122 LEU B C 1
ATOM 2742 O O . LEU B 1 136 ? 0.828 -6.757 50.677 1.00 16.95 122 LEU B O 1
ATOM 2747 N N . SER B 1 137 ? -1.260 -7.481 50.258 1.00 19.48 123 SER B N 1
ATOM 2748 C CA . SER B 1 137 ? -1.646 -6.292 49.515 1.00 21.27 123 SER B CA 1
ATOM 2749 C C . SER B 1 137 ? -1.513 -5.031 50.363 1.00 24.72 123 SER B C 1
ATOM 2750 O O . SER B 1 137 ? -0.986 -4.021 49.898 1.00 23.31 123 SER B O 1
ATOM 2753 N N . GLU B 1 138 ? -1.991 -5.095 51.604 1.00 20.30 124 GLU B N 1
ATOM 2754 C CA . GLU B 1 138 ? -1.897 -3.959 52.514 1.00 20.70 124 GLU B CA 1
ATOM 2755 C C . GLU B 1 138 ? -0.443 -3.633 52.817 1.00 22.92 124 GLU B C 1
ATOM 2756 O O . GLU B 1 138 ? -0.067 -2.466 52.913 1.00 26.69 124 GLU B O 1
ATOM 2762 N N . TRP B 1 139 ? 0.367 -4.675 52.961 1.00 17.26 125 TRP B N 1
ATOM 2763 C CA . TRP B 1 139 ? 1.790 -4.519 53.232 1.00 21.88 125 TRP B CA 1
ATOM 2764 C C . TRP B 1 139 ? 2.507 -3.807 52.088 1.00 29.52 125 TRP B C 1
ATOM 2765 O O . TRP B 1 139 ? 3.390 -2.979 52.315 1.00 32.30 125 TRP B O 1
ATOM 2776 N N . LEU B 1 140 ? 2.120 -4.124 50.857 1.00 20.43 126 LEU B N 1
ATOM 2777 C CA . LEU B 1 140 ? 2.747 -3.509 49.694 1.00 20.30 126 LEU B CA 1
ATOM 2778 C C . LEU B 1 140 ? 2.307 -2.059 49.504 1.00 26.21 126 LEU B C 1
ATOM 2779 O O . LEU B 1 140 ? 3.097 -1.216 49.082 1.00 29.90 126 LEU B O 1
ATOM 2784 N N . LEU B 1 141 ? 1.052 -1.769 49.825 1.00 19.38 127 LEU B N 1
ATOM 2785 C CA . LEU B 1 141 ? 0.506 -0.433 49.611 1.00 21.02 127 LEU B CA 1
ATOM 2786 C C . LEU B 1 141 ? 0.876 0.556 50.713 1.00 32.18 127 LEU B C 1
ATOM 2787 O O . LEU B 1 141 ? 1.118 1.731 50.441 1.00 35.63 127 LEU B O 1
ATOM 2792 N N . LEU B 1 142 ? 0.919 0.083 51.954 1.00 28.54 128 LEU B N 1
ATOM 2793 C CA . LEU B 1 142 ? 1.087 0.978 53.097 1.00 33.37 128 LEU B CA 1
ATOM 2794 C C . LEU B 1 142 ? 2.502 1.004 53.678 1.00 37.43 128 LEU B C 1
ATOM 2795 O O . LEU B 1 142 ? 2.868 1.944 54.381 1.00 41.45 128 LEU B O 1
ATOM 2800 N N . GLU B 1 143 ? 3.295 -0.021 53.389 1.00 41.07 129 GLU B N 1
ATOM 2801 C CA . GLU B 1 143 ? 4.628 -0.120 53.974 1.00 39.40 129 GLU B CA 1
ATOM 2802 C C . GLU B 1 143 ? 5.732 -0.093 52.925 1.00 40.98 129 GLU B C 1
ATOM 2803 O O . GLU B 1 143 ? 5.473 -0.206 51.725 1.00 35.19 129 GLU B O 1
ATOM 2809 N N . VAL B 1 144 ? 6.967 0.059 53.392 1.00 40.43 130 VAL B N 1
ATOM 2810 C CA . VAL B 1 144 ? 8.132 0.045 52.518 1.00 41.19 130 VAL B CA 1
ATOM 2811 C C . VAL B 1 144 ? 9.150 -0.960 53.039 1.00 43.66 130 VAL B C 1
ATOM 2812 O O . VAL B 1 144 ? 10.267 -1.054 52.531 1.00 47.38 130 VAL B O 1
ATOM 2816 N N . THR B 1 145 ? 8.749 -1.708 54.061 1.00 37.85 131 THR B N 1
ATOM 2817 C CA . THR B 1 145 ? 9.606 -2.722 54.660 1.00 38.01 131 THR B CA 1
ATOM 2818 C C . THR B 1 145 ? 9.841 -3.874 53.691 1.00 41.12 131 THR B C 1
ATOM 2819 O O . THR B 1 145 ? 8.998 -4.166 52.842 1.00 44.36 131 THR B O 1
ATOM 2823 N N . SER B 1 146 ? 10.990 -4.528 53.827 1.00 39.79 132 SER B N 1
ATOM 2824 C CA . SER B 1 146 ? 11.390 -5.576 52.894 1.00 36.00 132 SER B CA 1
ATOM 2825 C C . SER B 1 146 ? 10.721 -6.918 53.178 1.00 36.70 132 SER B C 1
ATOM 2826 O O . SER B 1 146 ? 10.754 -7.823 52.343 1.00 38.86 132 SER B O 1
ATOM 2829 N N . ALA B 1 147 ? 10.116 -7.051 54.354 1.00 38.63 133 ALA B N 1
ATOM 2830 C CA . ALA B 1 147 ? 9.479 -8.311 54.722 1.00 36.51 133 ALA B CA 1
ATOM 2831 C C . ALA B 1 147 ? 8.178 -8.136 55.498 1.00 33.59 133 ALA B C 1
ATOM 2832 O O . ALA B 1 147 ? 8.016 -7.193 56.273 1.00 24.52 133 ALA B O 1
ATOM 2834 N N . ILE B 1 148 ? 7.252 -9.059 55.265 1.00 33.05 134 ILE B N 1
ATOM 2835 C CA . ILE B 1 148 ? 6.040 -9.172 56.061 1.00 30.75 134 ILE B CA 1
ATOM 2836 C C . ILE B 1 148 ? 6.059 -10.544 56.728 1.00 33.50 134 ILE B C 1
ATOM 2837 O O . ILE B 1 148 ? 6.360 -11.552 56.088 1.00 40.46 134 ILE B O 1
ATOM 2842 N N . HIS B 1 149 ? 5.770 -10.588 58.022 1.00 40.72 135 HIS B N 1
ATOM 2843 C CA . HIS B 1 149 ? 5.811 -11.856 58.740 1.00 40.94 135 HIS B CA 1
ATOM 2844 C C . HIS B 1 149 ? 4.416 -12.396 59.025 1.00 37.90 135 HIS B C 1
ATOM 2845 O O . HIS B 1 149 ? 3.651 -11.810 59.790 1.00 40.21 135 HIS B O 1
ATOM 2852 N N . ILE B 1 150 ? 4.090 -13.514 58.385 1.00 43.79 136 ILE B N 1
ATOM 2853 C CA . ILE B 1 150 ? 2.807 -14.177 58.581 1.00 44.05 136 ILE B CA 1
ATOM 2854 C C . ILE B 1 150 ? 3.042 -15.528 59.244 1.00 40.62 136 ILE B C 1
ATOM 2855 O O . ILE B 1 150 ? 3.994 -16.232 58.904 1.00 43.50 136 ILE B O 1
ATOM 2860 N N . SER B 1 151 ? 2.178 -15.881 60.192 1.00 37.44 137 SER B N 1
ATOM 2861 C CA . SER B 1 151 ? 2.315 -17.128 60.940 1.00 37.47 137 SER B CA 1
ATOM 2862 C C . SER B 1 151 ? 2.368 -18.355 60.033 1.00 45.40 137 SER B C 1
ATOM 2863 O O . SER B 1 151 ? 1.550 -18.500 59.123 1.00 39.52 137 SER B O 1
ATOM 2866 N N . PRO B 1 152 ? 3.332 -19.251 60.292 1.00 52.29 138 PRO B N 1
ATOM 2867 C CA . PRO B 1 152 ? 3.510 -20.475 59.502 1.00 46.63 138 PRO B CA 1
ATOM 2868 C C . PRO B 1 152 ? 2.291 -21.385 59.582 1.00 38.87 138 PRO B C 1
ATOM 2869 O O . PRO B 1 152 ? 2.132 -22.273 58.745 1.00 43.72 138 PRO B O 1
ATOM 2873 N N . ASN B 1 153 ? 1.442 -21.162 60.581 1.00 45.56 139 ASN B N 1
ATOM 2874 C CA . ASN B 1 153 ? 0.214 -21.930 60.732 1.00 38.60 139 ASN B CA 1
ATOM 2875 C C . ASN B 1 153 ? -0.763 -21.660 59.593 1.00 44.32 139 ASN B C 1
ATOM 2876 O O . ASN B 1 153 ? -1.385 -22.584 59.065 1.00 39.59 139 ASN B O 1
ATOM 2881 N N . LEU B 1 154 ? -0.890 -20.390 59.217 1.00 44.83 140 LEU B N 1
ATOM 2882 C CA . LEU B 1 154 ? -1.774 -19.997 58.125 1.00 34.32 140 LEU B CA 1
ATOM 2883 C C . LEU B 1 154 ? -1.149 -20.330 56.778 1.00 35.65 140 LEU B C 1
ATOM 2884 O O . LEU B 1 154 ? -1.837 -20.766 55.856 1.00 35.04 140 LEU B O 1
ATOM 2889 N N . LEU B 1 155 ? 0.160 -20.121 56.673 1.00 29.89 141 LEU B N 1
ATOM 2890 C CA . LEU B 1 155 ? 0.887 -20.418 55.445 1.00 37.91 141 LEU B CA 1
ATOM 2891 C C . LEU B 1 155 ? 0.931 -21.919 55.175 1.00 37.48 141 LEU B C 1
ATOM 2892 O O . LEU B 1 155 ? 0.907 -22.353 54.025 1.00 39.53 141 LEU B O 1
ATOM 2897 N N . GLY B 1 156 ? 0.989 -22.706 56.244 1.00 28.84 142 GLY B N 1
ATOM 2898 C CA . GLY B 1 156 ? 1.153 -24.142 56.126 1.00 32.00 142 GLY B CA 1
ATOM 2899 C C . GLY B 1 156 ? -0.068 -24.879 55.615 1.00 34.79 142 GLY B C 1
ATOM 2900 O O . GLY B 1 156 ? 0.009 -26.060 55.276 1.00 38.36 142 GLY B O 1
ATOM 2901 N N . ILE B 1 157 ? -1.202 -24.191 55.561 1.00 31.70 143 ILE B N 1
ATOM 2902 C CA . ILE B 1 157 ? -2.421 -24.814 55.063 1.00 34.38 143 ILE B CA 1
ATOM 2903 C C . ILE B 1 157 ? -3.001 -24.073 53.862 1.00 31.94 143 ILE B C 1
ATOM 2904 O O . ILE B 1 157 ? -3.697 -24.668 53.038 1.00 34.02 143 ILE B O 1
ATOM 2909 N N . TYR B 1 158 ? -2.698 -22.783 53.754 1.00 30.43 144 TYR B N 1
ATOM 2910 C CA . TYR B 1 158 ? -3.296 -21.950 52.714 1.00 33.06 144 TYR B CA 1
ATOM 2911 C C . TYR B 1 158 ? -2.344 -21.611 51.571 1.00 25.45 144 TYR B C 1
ATOM 2912 O O . TYR B 1 158 ? -2.768 -21.495 50.424 1.00 25.01 144 TYR B O 1
ATOM 2921 N N . LEU B 1 159 ? -1.063 -21.452 51.881 1.00 25.45 145 LEU B N 1
ATOM 2922 C CA . LEU B 1 159 ? -0.071 -21.168 50.849 1.00 31.57 145 LEU B CA 1
ATOM 2923 C C . LEU B 1 159 ? 0.450 -22.461 50.223 1.00 30.08 145 LEU B C 1
ATOM 2924 O O . LEU B 1 159 ? 1.528 -22.948 50.571 1.00 37.66 145 LEU B O 1
ATOM 2929 N N . THR B 1 160 ? -0.330 -23.019 49.305 1.00 20.05 146 THR B N 1
ATOM 2930 C CA . THR B 1 160 ? 0.072 -24.227 48.596 1.00 26.51 146 THR B CA 1
ATOM 2931 C C . THR B 1 160 ? 0.771 -23.871 47.287 1.00 24.57 146 THR B C 1
ATOM 2932 O O . THR B 1 160 ? 0.796 -22.707 46.887 1.00 24.60 146 THR B O 1
ATOM 2936 N N . SER B 1 161 ? 1.339 -24.871 46.623 1.00 20.58 147 SER B N 1
ATOM 2937 C CA . SER B 1 161 ? 2.002 -24.636 45.346 1.00 27.69 147 SER B CA 1
ATOM 2938 C C . SER B 1 161 ? 1.000 -24.124 44.312 1.00 27.37 147 SER B C 1
ATOM 2939 O O . SER B 1 161 ? 1.306 -23.220 43.537 1.00 23.58 147 SER B O 1
ATOM 2942 N N . ASP B 1 162 ? -0.198 -24.703 44.317 1.00 22.10 148 ASP B N 1
ATOM 2943 C CA . ASP B 1 162 ? -1.283 -24.256 43.447 1.00 30.03 148 ASP B CA 1
ATOM 2944 C C . ASP B 1 162 ? -1.614 -22.779 43.650 1.00 32.26 148 ASP B C 1
ATOM 2945 O O . ASP B 1 162 ? -1.729 -22.021 42.684 1.00 21.43 148 ASP B O 1
ATOM 2950 N N . MET B 1 163 ? -1.765 -22.379 44.909 1.00 18.71 149 MET B N 1
ATOM 2951 C CA . MET B 1 163 ? -2.082 -20.994 45.238 1.00 24.91 149 MET B CA 1
ATOM 2952 C C . MET B 1 163 ? -0.954 -20.035 44.865 1.00 19.10 149 MET B C 1
ATOM 2953 O O . MET B 1 163 ? -1.202 -18.904 44.455 1.00 27.28 149 MET B O 1
ATOM 2958 N N . PHE B 1 164 ? 0.283 -20.495 45.005 1.00 18.20 150 PHE B N 1
ATOM 2959 C CA . PHE B 1 164 ? 1.439 -19.719 44.583 1.00 23.35 150 PHE B CA 1
ATOM 2960 C C . PHE B 1 164 ? 1.424 -19.545 43.067 1.00 22.48 150 PHE B C 1
ATOM 2961 O O . PHE B 1 164 ? 1.651 -18.451 42.554 1.00 23.83 150 PHE B O 1
ATOM 2969 N N . LYS B 1 165 ? 1.158 -20.638 42.360 1.00 22.53 151 LYS B N 1
ATOM 2970 C CA . LYS B 1 165 ? 1.125 -20.633 40.905 1.00 22.73 151 LYS B CA 1
ATOM 2971 C C . LYS B 1 165 ? 0.059 -19.669 40.399 1.00 21.33 151 LYS B C 1
ATOM 2972 O O . LYS B 1 165 ? 0.314 -18.848 39.517 1.00 18.67 151 LYS B O 1
ATOM 2978 N N . ILE B 1 166 ? -1.135 -19.777 40.971 1.00 20.76 152 ILE B N 1
ATOM 2979 C CA . ILE B 1 166 ? -2.254 -18.924 40.593 1.00 19.66 152 ILE B CA 1
ATOM 2980 C C . ILE B 1 166 ? -1.945 -17.458 40.875 1.00 19.19 152 ILE B C 1
ATOM 2981 O O . ILE B 1 166 ? -2.235 -16.580 40.058 1.00 18.15 152 ILE B O 1
ATOM 2986 N N . LEU B 1 167 ? -1.337 -17.204 42.028 1.00 18.12 153 LEU B N 1
ATOM 2987 C CA . LEU B 1 167 ? -0.993 -15.845 42.425 1.00 13.00 153 LEU B CA 1
ATOM 2988 C C . LEU B 1 167 ? -0.069 -15.172 41.419 1.00 14.91 153 LEU B C 1
ATOM 2989 O O . LEU B 1 167 ? -0.282 -14.018 41.055 1.00 21.10 153 LEU B O 1
ATOM 2994 N N . MET B 1 168 ? 0.949 -15.897 40.968 1.00 15.77 154 MET B N 1
ATOM 2995 C CA . MET B 1 168 ? 1.879 -15.369 39.978 1.00 13.02 154 MET B CA 1
ATOM 2996 C C . MET B 1 168 ? 1.186 -15.176 38.632 1.00 17.18 154 MET B C 1
ATOM 2997 O O . MET B 1 168 ? 1.373 -14.158 37.969 1.00 23.60 154 MET B O 1
ATOM 3002 N N . ALA B 1 169 ? 0.380 -16.155 38.233 1.00 16.82 155 ALA B N 1
ATOM 3003 C CA . ALA B 1 169 ? -0.355 -16.075 36.973 1.00 12.09 155 ALA B CA 1
ATOM 3004 C C . ALA B 1 169 ? -1.317 -14.889 36.953 1.00 20.93 155 ALA B C 1
ATOM 3005 O O . ALA B 1 169 ? -1.519 -14.250 35.916 1.00 19.88 155 ALA B O 1
ATOM 3007 N N . GLY B 1 170 ? -1.908 -14.601 38.108 1.00 18.79 156 GLY B N 1
ATOM 3008 C CA . GLY B 1 170 ? -2.819 -13.481 38.246 1.00 13.76 156 GLY B CA 1
ATOM 3009 C C . GLY B 1 170 ? -2.152 -12.130 38.074 1.00 19.43 156 GLY B C 1
ATOM 3010 O O . GLY B 1 170 ? -2.711 -11.242 37.430 1.00 20.74 156 GLY B O 1
ATOM 3011 N N . VAL B 1 171 ? -0.962 -11.976 38.649 1.00 17.57 157 VAL B N 1
ATOM 3012 C CA . VAL B 1 171 ? -0.217 -10.724 38.564 1.00 16.18 157 VAL B CA 1
ATOM 3013 C C . VAL B 1 171 ? 0.242 -10.459 37.133 1.00 18.56 157 VAL B C 1
ATOM 3014 O O . VAL B 1 171 ? 0.170 -9.326 36.650 1.00 17.34 157 VAL B O 1
ATOM 3018 N N . LYS B 1 172 ? 0.701 -11.508 36.455 1.00 16.42 158 LYS B N 1
ATOM 3019 C CA . LYS B 1 172 ? 1.080 -11.401 35.049 1.00 21.06 158 LYS B CA 1
ATOM 3020 C C . LYS B 1 172 ? -0.129 -10.991 34.217 1.00 27.70 158 LYS B C 1
ATOM 3021 O O . LYS B 1 172 ? -0.018 -10.188 33.288 1.00 26.10 158 LYS B O 1
ATOM 3027 N N . ASN B 1 173 ? -1.284 -11.546 34.566 1.00 18.22 159 ASN B N 1
ATOM 3028 C CA . ASN B 1 173 ? -2.527 -11.224 33.882 1.00 16.52 159 ASN B CA 1
ATOM 3029 C C . ASN B 1 173 ? -2.910 -9.760 34.060 1.00 19.84 159 ASN B C 1
ATOM 3030 O O . ASN B 1 173 ? -3.377 -9.112 33.122 1.00 19.45 159 ASN B O 1
ATOM 3035 N N . PHE B 1 174 ? -2.701 -9.239 35.264 1.00 18.78 160 PHE B N 1
ATOM 3036 C CA . PHE B 1 174 ? -2.999 -7.840 35.543 1.00 21.71 160 PHE B CA 1
ATOM 3037 C C . PHE B 1 174 ? -2.058 -6.917 34.781 1.00 17.86 160 PHE B C 1
ATOM 3038 O O . PHE B 1 174 ? -2.472 -5.873 34.285 1.00 24.72 160 PHE B O 1
ATOM 3046 N N . PHE B 1 175 ? -0.789 -7.302 34.704 1.00 17.00 161 PHE B N 1
ATOM 3047 C CA . PHE B 1 175 ? 0.189 -6.544 33.941 1.00 17.28 161 PHE B CA 1
ATOM 3048 C C . PHE B 1 175 ? -0.239 -6.500 32.489 1.00 18.31 161 PHE B C 1
ATOM 3049 O O . PHE B 1 175 ? -0.158 -5.461 31.837 1.00 17.39 161 PHE B O 1
ATOM 3057 N N . ASN B 1 176 ? -0.706 -7.640 31.996 1.00 19.75 162 ASN B N 1
ATOM 3058 C CA . ASN B 1 176 ? -1.135 -7.761 30.612 1.00 19.38 162 ASN B CA 1
ATOM 3059 C C . ASN B 1 176 ? -2.341 -6.890 30.275 1.00 20.61 162 ASN B C 1
ATOM 3060 O O . ASN B 1 176 ? -2.419 -6.324 29.183 1.00 19.87 162 ASN B O 1
ATOM 3065 N N . LYS B 1 177 ? -3.286 -6.786 31.203 1.00 14.11 163 LYS B N 1
ATOM 3066 C CA . LYS B 1 177 ? -4.472 -5.981 30.950 1.00 21.39 163 LYS B CA 1
ATOM 3067 C C . LYS B 1 177 ? -4.165 -4.488 31.078 1.00 22.98 163 LYS B C 1
ATOM 3068 O O . LYS B 1 177 ? -4.886 -3.650 30.538 1.00 29.43 163 LYS B O 1
ATOM 3074 N N . MET B 1 178 ? -3.082 -4.163 31.776 1.00 18.42 164 MET B N 1
ATOM 3075 C CA . MET B 1 178 ? -2.612 -2.783 31.855 1.00 14.46 164 MET B CA 1
ATOM 3076 C C . MET B 1 178 ? -2.141 -2.293 30.491 1.00 19.63 164 MET B C 1
ATOM 3077 O O . MET B 1 178 ? -2.209 -1.101 30.188 1.00 19.11 164 MET B O 1
ATOM 3082 N N . PHE B 1 179 ? -1.657 -3.219 29.672 1.00 15.92 165 PHE B N 1
ATOM 3083 C CA . PHE B 1 179 ? -1.218 -2.885 28.324 1.00 17.65 165 PHE B CA 1
ATOM 3084 C C . PHE B 1 179 ? -2.382 -2.771 27.344 1.00 21.53 165 PHE B C 1
ATOM 3085 O O . PHE B 1 179 ? -2.189 -2.444 26.173 1.00 19.65 165 PHE B O 1
ATOM 3093 N N . THR B 1 180 ? -3.592 -3.038 27.822 1.00 17.67 166 THR B N 1
ATOM 3094 C CA . THR B 1 180 ? -4.768 -2.791 27.004 1.00 17.32 166 THR B CA 1
ATOM 3095 C C . THR B 1 180 ? -5.148 -1.316 27.098 1.00 17.44 166 THR B C 1
ATOM 3096 O O . THR B 1 180 ? -5.900 -0.809 26.269 1.00 22.93 166 THR B O 1
ATOM 3100 N N . LEU B 1 181 ? -4.613 -0.631 28.106 1.00 19.70 167 LEU B N 1
ATOM 3101 C CA . LEU B 1 181 ? -4.832 0.803 28.263 1.00 14.79 167 LEU B CA 1
ATOM 3102 C C . LEU B 1 181 ? -4.166 1.587 27.141 1.00 16.78 167 LEU B C 1
ATOM 3103 O O . LEU B 1 181 ? -3.052 1.274 26.727 1.00 20.83 167 LEU B O 1
ATOM 3108 N N . HIS B 1 182 ? -4.854 2.611 26.653 1.00 24.77 168 HIS B N 1
ATOM 3109 C CA . HIS B 1 182 ? -4.268 3.516 25.680 1.00 25.02 168 HIS B CA 1
ATOM 3110 C C . HIS B 1 182 ? -3.543 4.646 26.394 1.00 24.67 168 HIS B C 1
ATOM 3111 O O . HIS B 1 182 ? -3.932 5.053 27.487 1.00 26.01 168 HIS B O 1
ATOM 3118 N N . VAL B 1 183 ? -2.481 5.144 25.774 1.00 18.31 169 VAL B N 1
ATOM 3119 C CA . VAL B 1 183 ? -1.822 6.349 26.246 1.00 21.11 169 VAL B CA 1
ATOM 3120 C C . VAL B 1 183 ? -2.852 7.471 26.185 1.00 18.85 169 VAL B C 1
ATOM 3121 O O . VAL B 1 183 ? -3.802 7.392 25.408 1.00 20.95 169 VAL B O 1
ATOM 3125 N N . VAL B 1 184 ? -2.683 8.492 27.021 1.00 18.91 170 VAL B N 1
ATOM 3126 C CA . VAL B 1 184 ? -3.613 9.614 27.052 1.00 28.69 170 VAL B CA 1
ATOM 3127 C C . VAL B 1 184 ? -3.865 10.156 25.649 1.00 25.34 170 VAL B C 1
ATOM 3128 O O . VAL B 1 184 ? -2.938 10.364 24.870 1.00 21.60 170 VAL B O 1
ATOM 3132 N N . ASN B 1 185 ? -5.138 10.347 25.329 1.00 26.22 171 ASN B N 1
ATOM 3133 C CA . ASN B 1 185 ? -5.543 10.691 23.977 1.00 28.67 171 ASN B CA 1
ATOM 3134 C C . ASN B 1 185 ? -6.689 11.688 23.977 1.00 31.86 171 ASN B C 1
ATOM 3135 O O . ASN B 1 185 ? -7.207 12.054 25.032 1.00 32.33 171 ASN B O 1
ATOM 3140 N N . ASP B 1 186 ? -7.084 12.120 22.785 1.00 44.98 172 ASP B N 1
ATOM 3141 C CA . ASP B 1 186 ? -8.155 13.097 22.645 1.00 42.30 172 ASP B CA 1
ATOM 3142 C C . ASP B 1 186 ? -9.392 12.486 21.997 1.00 44.15 172 ASP B C 1
ATOM 3143 O O . ASP B 1 186 ? -10.259 13.206 21.505 1.00 62.58 172 ASP B O 1
ATOM 3148 N N . HIS B 1 187 ? -9.470 11.159 21.993 1.00 44.01 173 HIS B N 1
ATOM 3149 C CA . HIS B 1 187 ? -10.612 10.475 21.392 1.00 39.85 173 HIS B CA 1
ATOM 3150 C C . HIS B 1 187 ? -11.241 9.404 22.287 1.00 40.55 173 HIS B C 1
ATOM 3151 O O . HIS B 1 187 ? -11.459 8.270 21.856 1.00 39.39 173 HIS B O 1
ATOM 3158 N N . GLY B 1 188 ? -11.524 9.786 23.530 1.00 29.42 174 GLY B N 1
ATOM 3159 C CA . GLY B 1 188 ? -12.331 8.992 24.443 1.00 36.53 174 GLY B CA 1
ATOM 3160 C C . GLY B 1 188 ? -11.935 7.543 24.648 1.00 35.89 174 GLY B C 1
ATOM 3161 O O . GLY B 1 188 ? -12.785 6.653 24.649 1.00 39.89 174 GLY B O 1
ATOM 3162 N N . LYS B 1 189 ? -10.644 7.301 24.828 1.00 43.14 175 LYS B N 1
ATOM 3163 C CA . LYS B 1 189 ? -10.163 5.953 25.093 1.00 32.31 175 LYS B CA 1
ATOM 3164 C C . LYS B 1 189 ? -9.646 5.837 26.520 1.00 33.37 175 LYS B C 1
ATOM 3165 O O . LYS B 1 189 ? -8.969 6.741 27.015 1.00 31.46 175 LYS B O 1
ATOM 3171 N N . PRO B 1 190 ? -9.986 4.726 27.192 1.00 25.55 176 PRO B N 1
ATOM 3172 C CA . PRO B 1 190 ? -9.602 4.454 28.581 1.00 27.56 176 PRO B CA 1
ATOM 3173 C C . PRO B 1 190 ? -8.094 4.506 28.761 1.00 14.82 176 PRO B C 1
ATOM 3174 O O . PRO B 1 190 ? -7.384 3.600 28.331 1.00 13.89 176 PRO B O 1
ATOM 3178 N N . SER B 1 191 ? -7.616 5.571 29.391 1.00 15.51 177 SER B N 1
ATOM 3179 C CA . SER B 1 191 ? -6.188 5.775 29.557 1.00 17.47 177 SER B CA 1
ATOM 3180 C C . SER B 1 191 ? -5.747 5.530 30.993 1.00 14.45 177 SER B C 1
ATOM 3181 O O . SER B 1 191 ? -4.563 5.626 31.305 1.00 16.92 177 SER B O 1
ATOM 3184 N N . SER B 1 192 ? -6.699 5.208 31.863 1.00 15.51 178 SER B N 1
ATOM 3185 C CA . SER B 1 192 ? -6.399 5.057 33.280 1.00 11.79 178 SER B CA 1
ATOM 3186 C C . SER B 1 192 ? -7.175 3.933 33.943 1.00 16.02 178 SER B C 1
ATOM 3187 O O . SER B 1 192 ? -8.200 3.477 33.434 1.00 16.61 178 SER B O 1
ATOM 3190 N N . ILE B 1 193 ? -6.664 3.494 35.089 1.00 12.83 179 ILE B N 1
ATOM 3191 C CA . ILE B 1 193 ? -7.373 2.572 35.959 1.00 16.21 179 ILE B CA 1
ATOM 3192 C C . ILE B 1 193 ? -7.408 3.158 37.362 1.00 15.27 179 ILE B C 1
ATOM 3193 O O . ILE B 1 193 ? -6.364 3.422 37.954 1.00 17.64 179 ILE B O 1
ATOM 3198 N N . GLU B 1 194 ? -8.608 3.369 37.890 1.00 23.98 180 GLU B N 1
ATOM 3199 C CA . GLU B 1 194 ? -8.752 3.922 39.231 1.00 18.26 180 GLU B CA 1
ATOM 3200 C C . GLU B 1 194 ? -9.251 2.869 40.201 1.00 22.16 180 GLU B C 1
ATOM 3201 O O . GLU B 1 194 ? -9.980 1.957 39.823 1.00 25.02 180 GLU B O 1
ATOM 3207 N N . ILE B 1 195 ? -8.854 3.006 41.459 1.00 28.55 181 ILE B N 1
ATOM 3208 C CA . ILE B 1 195 ? -9.269 2.076 42.494 1.00 23.58 181 ILE B CA 1
ATOM 3209 C C . ILE B 1 195 ? -9.135 2.733 43.866 1.00 25.78 181 ILE B C 1
ATOM 3210 O O . ILE B 1 195 ? -8.301 3.618 44.058 1.00 30.45 181 ILE B O 1
ATOM 3215 N N . LYS B 1 196 ? -9.986 2.329 44.804 1.00 32.69 182 LYS B N 1
ATOM 3216 C CA . LYS B 1 196 ? -9.824 2.712 46.202 1.00 42.42 182 LYS B CA 1
ATOM 3217 C C . LYS B 1 196 ? -9.403 1.486 46.999 1.00 40.79 182 LYS B C 1
ATOM 3218 O O . LYS B 1 196 ? -10.007 0.425 46.872 1.00 45.74 182 LYS B O 1
ATOM 3224 N N . LEU B 1 197 ? -8.361 1.631 47.808 1.00 38.85 183 LEU B N 1
ATOM 3225 C CA . LEU B 1 197 ? -7.863 0.527 48.618 1.00 27.83 183 LEU B CA 1
ATOM 3226 C C . LEU B 1 197 ? -7.339 1.034 49.956 1.00 47.46 183 LEU B C 1
ATOM 3227 O O . LEU B 1 197 ? -6.456 1.892 50.001 1.00 47.09 183 LEU B O 1
ATOM 3232 N N . THR B 1 198 ? -7.898 0.496 51.038 1.00 57.09 184 THR B N 1
ATOM 3233 C CA . THR B 1 198 ? -7.502 0.840 52.407 1.00 52.79 184 THR B CA 1
ATOM 3234 C C . THR B 1 198 ? -7.418 2.342 52.682 1.00 46.39 184 THR B C 1
ATOM 3235 O O . THR B 1 198 ? -6.487 2.809 53.337 1.00 49.25 184 THR B O 1
ATOM 3239 N N . GLY B 1 199 ? -8.391 3.092 52.177 1.00 51.50 185 GLY B N 1
ATOM 3240 C CA . GLY B 1 199 ? -8.491 4.509 52.472 1.00 38.94 185 GLY B CA 1
ATOM 3241 C C . GLY B 1 199 ? -7.550 5.404 51.684 1.00 55.87 185 GLY B C 1
ATOM 3242 O O . GLY B 1 199 ? -7.119 6.446 52.182 1.00 63.63 185 GLY B O 1
ATOM 3243 N N . GLN B 1 200 ? -7.227 5.008 50.457 1.00 32.83 186 GLN B N 1
ATOM 3244 C CA . GLN B 1 200 ? -6.433 5.866 49.584 1.00 38.52 186 GLN B CA 1
ATOM 3245 C C . GLN B 1 200 ? -6.693 5.628 48.099 1.00 38.73 186 GLN B C 1
ATOM 3246 O O . GLN B 1 200 ? -6.543 4.512 47.596 1.00 37.05 186 GLN B O 1
ATOM 3252 N N . GLN B 1 201 ? -7.085 6.694 47.406 1.00 25.69 187 GLN B N 1
ATOM 3253 C CA . GLN B 1 201 ? -7.422 6.614 45.992 1.00 27.66 187 GLN B CA 1
ATOM 3254 C C . GLN B 1 201 ? -6.177 6.433 45.130 1.00 26.79 187 GLN B C 1
ATOM 3255 O O . GLN B 1 201 ? -5.286 7.279 45.127 1.00 28.77 187 GLN B O 1
ATOM 3261 N N . ILE B 1 202 ? -6.126 5.330 44.393 1.00 26.33 188 ILE B N 1
ATOM 3262 C CA . ILE B 1 202 ? -4.983 5.036 43.537 1.00 23.89 188 ILE B CA 1
ATOM 3263 C C . ILE B 1 202 ? -5.367 5.111 42.062 1.00 20.18 188 ILE B C 1
ATOM 3264 O O . ILE B 1 202 ? -6.361 4.523 41.642 1.00 20.48 188 ILE B O 1
ATOM 3269 N N . ILE B 1 203 ? -4.573 5.841 41.282 1.00 20.88 189 ILE B N 1
ATOM 3270 C CA . ILE B 1 203 ? -4.827 5.999 39.854 1.00 16.13 189 ILE B CA 1
ATOM 3271 C C . ILE B 1 203 ? -3.598 5.680 39.005 1.00 16.75 189 ILE B C 1
ATOM 3272 O O . ILE B 1 203 ? -2.543 6.293 39.164 1.00 16.99 189 ILE B O 1
ATOM 3277 N N . ILE B 1 204 ? -3.747 4.722 38.097 1.00 14.51 190 ILE B N 1
ATOM 3278 C CA . ILE B 1 204 ? -2.668 4.340 37.192 1.00 14.16 190 ILE B CA 1
ATOM 3279 C C . ILE B 1 204 ? -2.978 4.769 35.762 1.00 13.95 190 ILE B C 1
ATOM 3280 O O . ILE B 1 204 ? -3.959 4.326 35.172 1.00 20.92 190 ILE B O 1
ATOM 3285 N N . THR B 1 205 ? -2.131 5.626 35.207 1.00 9.17 191 THR B N 1
ATOM 3286 C CA . THR B 1 205 ? -2.351 6.164 33.871 1.00 10.50 191 THR B CA 1
ATOM 3287 C C . THR B 1 205 ? -1.194 5.821 32.934 1.00 18.93 191 THR B C 1
ATOM 3288 O O . THR B 1 205 ? -0.023 5.962 33.297 1.00 16.64 191 THR B O 1
ATOM 3292 N N . ARG B 1 206 ? -1.519 5.367 31.729 1.00 15.30 192 ARG B N 1
ATOM 3293 C CA . ARG B 1 206 ? -0.482 5.071 30.751 1.00 16.14 192 ARG B CA 1
ATOM 3294 C C . ARG B 1 206 ? -0.047 6.323 29.993 1.00 24.01 192 ARG B C 1
ATOM 3295 O O . ARG B 1 206 ? -0.864 7.009 29.375 1.00 24.06 192 ARG B O 1
ATOM 3303 N N . VAL B 1 207 ? 1.246 6.616 30.057 1.00 14.75 193 VAL B N 1
ATOM 3304 C CA . VAL B 1 207 ? 1.834 7.685 29.269 1.00 16.16 193 VAL B CA 1
ATOM 3305 C C . VAL B 1 207 ? 2.815 7.076 28.268 1.00 18.05 193 VAL B C 1
ATOM 3306 O O . VAL B 1 207 ? 2.984 5.861 28.227 1.00 17.08 193 VAL B O 1
ATOM 3310 N N . ASN B 1 208 ? 3.453 7.915 27.460 1.00 18.73 194 ASN B N 1
ATOM 3311 C CA . ASN B 1 208 ? 4.416 7.430 26.479 1.00 23.41 194 ASN B CA 1
ATOM 3312 C C . ASN B 1 208 ? 5.615 6.732 27.114 1.00 26.88 194 ASN B C 1
ATOM 3313 O O . ASN B 1 208 ? 6.193 5.814 26.528 1.00 26.04 194 ASN B O 1
ATOM 3318 N N . MET B 1 209 ? 5.982 7.170 28.313 1.00 24.22 195 MET B N 1
ATOM 3319 C CA . MET B 1 209 ? 7.175 6.658 28.982 1.00 28.40 195 MET B CA 1
ATOM 3320 C C . MET B 1 209 ? 6.894 5.398 29.787 1.00 23.52 195 MET B C 1
ATOM 3321 O O . MET B 1 209 ? 7.808 4.652 30.136 1.00 31.86 195 MET B O 1
ATOM 3326 N N . GLY B 1 210 ? 5.623 5.162 30.076 1.00 22.10 196 GLY B N 1
ATOM 3327 C CA . GLY B 1 210 ? 5.234 4.014 30.867 1.00 21.06 196 GLY B CA 1
ATOM 3328 C C . GLY B 1 210 ? 3.955 4.285 31.626 1.00 15.37 196 GLY B C 1
ATOM 3329 O O . GLY B 1 210 ? 3.011 4.850 31.083 1.00 25.50 196 GLY B O 1
ATOM 3330 N N . PHE B 1 211 ? 3.926 3.892 32.891 1.00 15.80 197 PHE B N 1
ATOM 3331 C CA . PHE B 1 211 ? 2.719 4.028 33.687 1.00 14.10 197 PHE B CA 1
ATOM 3332 C C . PHE B 1 211 ? 2.918 4.979 34.853 1.00 12.84 197 PHE B C 1
ATOM 3333 O O . PHE B 1 211 ? 3.760 4.754 35.717 1.00 19.05 197 PHE B O 1
ATOM 3341 N N . LEU B 1 212 ? 2.141 6.053 34.860 1.00 14.64 198 LEU B N 1
ATOM 3342 C CA . LEU B 1 212 ? 2.180 7.015 35.948 1.00 18.88 198 LEU B CA 1
ATOM 3343 C C . LEU B 1 212 ? 1.319 6.494 37.089 1.00 14.12 198 LEU B C 1
ATOM 3344 O O . LEU B 1 212 ? 0.111 6.335 36.938 1.00 15.84 198 LEU B O 1
ATOM 3349 N N . VAL B 1 213 ? 1.949 6.209 38.224 1.00 17.28 199 VAL B N 1
ATOM 3350 C CA . VAL B 1 213 ? 1.233 5.692 39.383 1.00 16.68 199 VAL B CA 1
ATOM 3351 C C . VAL B 1 213 ? 1.018 6.796 40.409 1.00 24.39 199 VAL B C 1
ATOM 3352 O O . VAL B 1 213 ? 1.973 7.331 40.970 1.00 25.74 199 VAL B O 1
ATOM 3356 N N . GLU B 1 214 ? -0.245 7.125 40.651 1.00 18.34 200 GLU B N 1
ATOM 3357 C CA . GLU B 1 214 ? -0.606 8.247 41.509 1.00 27.54 200 GLU B CA 1
ATOM 3358 C C . GLU B 1 214 ? -1.453 7.801 42.699 1.00 25.29 200 GLU B C 1
ATOM 3359 O O . GLU B 1 214 ? -2.414 7.050 42.539 1.00 28.80 200 GLU B O 1
ATOM 3365 N N . VAL B 1 215 ? -1.096 8.266 43.892 1.00 14.31 201 VAL B N 1
ATOM 3366 C CA . VAL B 1 215 ? -1.848 7.924 45.097 1.00 21.71 201 VAL B CA 1
ATOM 3367 C C . VAL B 1 215 ? -2.291 9.155 45.888 1.00 18.85 201 VAL B C 1
ATOM 3368 O O . VAL B 1 215 ? -1.469 9.991 46.266 1.00 20.47 201 VAL B O 1
ATOM 3372 N N . ARG B 1 216 ? -3.592 9.262 46.136 1.00 14.95 202 ARG B N 1
ATOM 3373 C CA . ARG B 1 216 ? -4.120 10.325 46.985 1.00 16.25 202 ARG B CA 1
ATOM 3374 C C . ARG B 1 216 ? -4.553 9.740 48.322 1.00 22.51 202 ARG B C 1
ATOM 3375 O O . ARG B 1 216 ? -5.534 9.003 48.401 1.00 24.91 202 ARG B O 1
ATOM 3383 N N . ARG B 1 217 ? -3.806 10.064 49.372 1.00 29.36 203 ARG B N 1
ATOM 3384 C CA . ARG B 1 217 ? -4.047 9.482 50.685 1.00 31.54 203 ARG B CA 1
ATOM 3385 C C . ARG B 1 217 ? -4.259 10.548 51.756 1.00 40.62 203 ARG B C 1
ATOM 3386 O O . ARG B 1 217 ? -4.285 11.745 51.467 1.00 41.11 203 ARG B O 1
ATOM 3394 N N . ILE B 1 218 ? -4.418 10.099 52.995 1.00 41.36 204 ILE B N 1
ATOM 3395 C CA . ILE B 1 218 ? -4.498 11.003 54.133 1.00 30.86 204 ILE B CA 1
ATOM 3396 C C . ILE B 1 218 ? -3.340 10.734 55.076 1.00 30.82 204 ILE B C 1
ATOM 3397 O O . ILE B 1 218 ? -3.208 9.637 55.616 1.00 34.37 204 ILE B O 1
ATOM 3402 N N . ASP B 1 219 ? -2.494 11.739 55.262 1.00 40.60 205 ASP B N 1
ATOM 3403 C CA . ASP B 1 219 ? -1.334 11.607 56.131 1.00 39.72 205 ASP B CA 1
ATOM 3404 C C . ASP B 1 219 ? -1.668 11.951 57.576 1.00 32.46 205 ASP B C 1
ATOM 3405 O O . ASP B 1 219 ? -2.390 12.910 57.849 1.00 26.21 205 ASP B O 1
ATOM 3410 N N . ILE B 1 220 ? -1.134 11.156 58.495 1.00 36.76 206 ILE B N 1
ATOM 3411 C CA . ILE B 1 220 ? -1.343 11.371 59.918 1.00 35.09 206 ILE B CA 1
ATOM 3412 C C . ILE B 1 220 ? -0.048 11.820 60.583 1.00 45.65 206 ILE B C 1
ATOM 3413 O O . ILE B 1 220 ? 0.846 11.010 60.830 1.00 44.93 206 ILE B O 1
ATOM 3418 N N . GLU B 1 221 ? 0.050 13.115 60.870 1.00 49.93 207 GLU B N 1
ATOM 3419 C CA . GLU B 1 221 ? 1.256 13.677 61.473 1.00 55.67 207 GLU B CA 1
ATOM 3420 C C . GLU B 1 221 ? 1.120 13.836 62.986 1.00 53.48 207 GLU B C 1
ATOM 3421 O O . GLU B 1 221 ? 0.164 14.439 63.475 1.00 53.75 207 GLU B O 1
ATOM 3423 N N . PRO B 1 222 ? 2.087 13.293 63.721 1.00 61.30 208 PRO B N 1
ATOM 3424 C CA . PRO B 1 222 ? 2.082 13.371 65.171 1.00 57.89 208 PRO B CA 1
ATOM 3425 C C . PRO B 1 222 ? 2.650 14.676 65.695 1.00 57.81 208 PRO B C 1
ATOM 3426 O O . PRO B 1 222 ? 3.867 14.859 65.749 1.00 71.51 208 PRO B O 1
ATOM 3427 N N . GLU B 1 226 ? -0.513 16.563 69.429 1.00 52.16 212 GLU B N 1
ATOM 3428 C CA . GLU B 1 226 ? -1.782 16.702 68.722 1.00 50.63 212 GLU B CA 1
ATOM 3429 C C . GLU B 1 226 ? -1.742 16.026 67.353 1.00 45.87 212 GLU B C 1
ATOM 3430 O O . GLU B 1 226 ? -0.824 16.255 66.565 1.00 50.60 212 GLU B O 1
ATOM 3436 N N . THR B 1 227 ? -2.744 15.196 67.078 1.00 41.51 213 THR B N 1
ATOM 3437 C CA . THR B 1 227 ? -2.829 14.469 65.815 1.00 40.54 213 THR B CA 1
ATOM 3438 C C . THR B 1 227 ? -3.491 15.310 64.729 1.00 37.12 213 THR B C 1
ATOM 3439 O O . THR B 1 227 ? -4.584 15.839 64.925 1.00 29.07 213 THR B O 1
ATOM 3443 N N . VAL B 1 228 ? -2.827 15.432 63.583 1.00 36.45 214 VAL B N 1
ATOM 3444 C CA . VAL B 1 228 ? -3.352 16.239 62.484 1.00 43.07 214 VAL B CA 1
ATOM 3445 C C . VAL B 1 228 ? -3.456 15.443 61.180 1.00 34.73 214 VAL B C 1
ATOM 3446 O O . VAL B 1 228 ? -2.498 14.798 60.757 1.00 39.15 214 VAL B O 1
ATOM 3450 N N . LEU B 1 229 ? -4.630 15.485 60.557 1.00 31.95 215 LEU B N 1
ATOM 3451 C CA . LEU B 1 229 ? -4.867 14.750 59.318 1.00 31.30 215 LEU B CA 1
ATOM 3452 C C . LEU B 1 229 ? -4.944 15.694 58.126 1.00 30.70 215 LEU B C 1
ATOM 3453 O O . LEU B 1 229 ? -5.636 16.710 58.173 1.00 33.50 215 LEU B O 1
ATOM 3458 N N . SER B 1 230 ? -4.241 15.347 57.054 1.00 29.02 216 SER B N 1
ATOM 3459 C CA . SER B 1 230 ? -4.193 16.200 55.873 1.00 37.71 216 SER B CA 1
ATOM 3460 C C . SER B 1 230 ? -4.188 15.388 54.584 1.00 28.35 216 SER B C 1
ATOM 3461 O O . SER B 1 230 ? -3.761 14.237 54.565 1.00 31.14 216 SER B O 1
ATOM 3464 N N . GLU B 1 231 ? -4.670 16.000 53.508 1.00 26.48 217 GLU B N 1
ATOM 3465 C CA . GLU B 1 231 ? -4.664 15.364 52.199 1.00 34.59 217 GLU B CA 1
ATOM 3466 C C . GLU B 1 231 ? -3.246 15.325 51.645 1.00 30.73 217 GLU B C 1
ATOM 3467 O O . GLU B 1 231 ? -2.554 16.341 51.611 1.00 34.17 217 GLU B O 1
ATOM 3473 N N . SER B 1 232 ? -2.816 14.146 51.211 1.00 38.23 218 SER B N 1
ATOM 3474 C CA . SER B 1 232 ? -1.468 13.969 50.687 1.00 32.47 218 SER B CA 1
ATOM 3475 C C . SER B 1 232 ? -1.492 13.339 49.295 1.00 30.91 218 SER B C 1
ATOM 3476 O O . SER B 1 232 ? -2.331 12.488 49.003 1.00 28.53 218 SER B O 1
ATOM 3479 N N . VAL B 1 233 ? -0.573 13.766 48.438 1.00 27.39 219 VAL B N 1
ATOM 3480 C CA . VAL B 1 233 ? -0.495 13.245 47.078 1.00 25.14 219 VAL B CA 1
ATOM 3481 C C . VAL B 1 233 ? 0.930 12.847 46.711 1.00 26.91 219 VAL B C 1
ATOM 3482 O O . VAL B 1 233 ? 1.845 13.668 46.753 1.00 32.81 219 VAL B O 1
ATOM 3486 N N . VAL B 1 234 ? 1.115 11.580 46.360 1.00 26.18 220 VA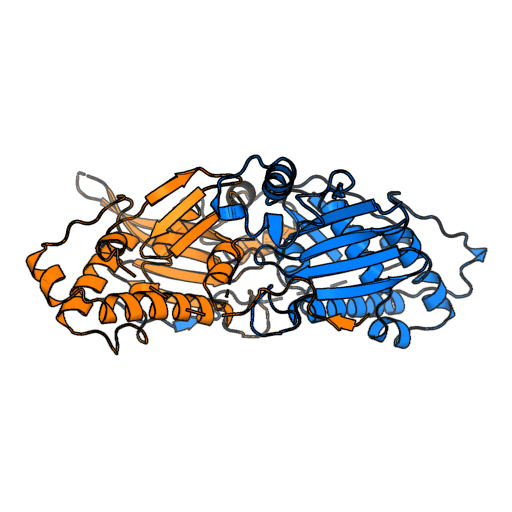L B N 1
ATOM 3487 C CA . VAL B 1 234 ? 2.403 11.106 45.877 1.00 21.81 220 VAL B CA 1
ATOM 3488 C C . VAL B 1 234 ? 2.221 10.500 44.499 1.00 22.15 220 VAL B C 1
ATOM 3489 O O . VAL B 1 234 ? 1.121 10.082 44.140 1.00 32.36 220 VAL B O 1
ATOM 3493 N N . PHE B 1 235 ? 3.297 10.461 43.723 1.00 19.73 221 PHE B N 1
ATOM 3494 C CA . PHE B 1 235 ? 3.249 9.844 42.406 1.00 17.43 221 PHE B CA 1
ATOM 3495 C C . PHE B 1 235 ? 4.632 9.452 41.913 1.00 23.87 221 PHE B C 1
ATOM 3496 O O . PHE B 1 235 ? 5.632 10.075 42.268 1.00 23.19 221 PHE B O 1
ATOM 3504 N N . GLY B 1 236 ? 4.676 8.406 41.095 1.00 22.74 222 GLY B N 1
ATOM 3505 C CA . GLY B 1 236 ? 5.915 7.946 40.504 1.00 16.05 222 GLY B CA 1
ATOM 3506 C C . GLY B 1 236 ? 5.664 7.424 39.106 1.00 21.11 222 GLY B C 1
ATOM 3507 O O . GLY B 1 236 ? 4.522 7.364 38.656 1.00 20.65 222 GLY B O 1
ATOM 3508 N N . LEU B 1 237 ? 6.732 7.040 38.418 1.00 26.41 223 LEU B N 1
ATOM 3509 C CA . LEU B 1 237 ? 6.618 6.567 37.049 1.00 20.81 223 LEU B CA 1
ATOM 3510 C C . LEU B 1 237 ? 7.279 5.207 36.887 1.00 22.16 223 LEU B C 1
ATOM 3511 O O . LEU B 1 237 ? 8.486 5.068 37.085 1.00 28.65 223 LEU B O 1
ATOM 3516 N N . VAL B 1 238 ? 6.484 4.201 36.537 1.00 16.11 224 VAL B N 1
ATOM 3517 C CA . VAL B 1 238 ? 7.027 2.882 36.248 1.00 18.70 224 VAL B CA 1
ATOM 3518 C C . VAL B 1 238 ? 7.228 2.721 34.746 1.00 19.29 224 VAL B C 1
ATOM 3519 O O . VAL B 1 238 ? 6.277 2.811 33.971 1.00 18.62 224 VAL B O 1
ATOM 3523 N N . ALA B 1 239 ? 8.476 2.494 34.345 1.00 17.66 225 ALA B N 1
ATOM 3524 C CA . ALA B 1 239 ? 8.822 2.347 32.938 1.00 12.26 225 ALA B CA 1
ATOM 3525 C C . ALA B 1 239 ? 8.155 1.120 32.338 1.00 15.62 225 ALA B C 1
ATOM 3526 O O . ALA B 1 239 ? 8.026 0.087 32.991 1.00 20.98 225 ALA B O 1
ATOM 3528 N N . GLU B 1 240 ? 7.744 1.249 31.085 1.00 17.52 226 GLU B N 1
ATOM 3529 C CA . GLU B 1 240 ? 7.011 0.208 30.378 1.00 12.83 226 GLU B CA 1
ATOM 3530 C C . GLU B 1 240 ? 7.720 -1.145 30.391 1.00 19.39 226 GLU B C 1
ATOM 3531 O O . GLU B 1 240 ? 7.082 -2.183 30.567 1.00 22.26 226 GLU B O 1
ATOM 3537 N N . ALA B 1 241 ? 9.040 -1.125 30.212 1.00 19.78 227 ALA B N 1
ATOM 3538 C CA . ALA B 1 241 ? 9.838 -2.347 30.150 1.00 13.45 227 ALA B CA 1
ATOM 3539 C C . ALA B 1 241 ? 9.749 -3.187 31.429 1.00 20.29 227 ALA B C 1
ATOM 3540 O O . ALA B 1 241 ? 9.819 -4.416 31.382 1.00 23.81 227 ALA B O 1
ATOM 3542 N N . VAL B 1 242 ? 9.596 -2.516 32.565 1.00 17.59 228 VAL B N 1
ATOM 3543 C CA . VAL B 1 242 ? 9.462 -3.185 33.855 1.00 17.69 228 VAL B CA 1
ATOM 3544 C C . VAL B 1 242 ? 8.330 -4.208 33.850 1.00 21.26 228 VAL B C 1
ATOM 3545 O O . VAL B 1 242 ? 8.479 -5.322 34.355 1.00 16.20 228 VAL B O 1
ATOM 3549 N N . LEU B 1 243 ? 7.201 -3.823 33.264 1.00 27.01 229 LEU B N 1
ATOM 3550 C CA . LEU B 1 243 ? 6.015 -4.671 33.254 1.00 19.87 229 LEU B CA 1
ATOM 3551 C C . LEU B 1 243 ? 5.907 -5.520 31.990 1.00 18.81 229 LEU B C 1
ATOM 3552 O O . LEU B 1 243 ? 5.325 -6.603 32.014 1.00 20.87 229 LEU B O 1
ATOM 3557 N N . ARG B 1 244 ? 6.469 -5.031 30.889 1.00 18.71 230 ARG B N 1
ATOM 3558 C CA . ARG B 1 244 ? 6.386 -5.749 29.619 1.00 25.51 230 ARG B CA 1
ATOM 3559 C C . ARG B 1 244 ? 7.154 -7.065 29.677 1.00 22.58 230 ARG B C 1
ATOM 3560 O O . ARG B 1 244 ? 6.800 -8.038 29.013 1.00 26.73 230 ARG B O 1
ATOM 3568 N N . GLU B 1 245 ? 8.204 -7.085 30.488 1.00 34.85 231 GLU B N 1
ATOM 3569 C CA . GLU B 1 245 ? 8.984 -8.291 30.719 1.00 35.59 231 GLU B CA 1
ATOM 3570 C C . GLU B 1 245 ? 8.129 -9.401 31.335 1.00 30.46 231 GLU B C 1
ATOM 3571 O O . GLU B 1 245 ? 8.417 -10.582 31.163 1.00 35.22 231 GLU B O 1
ATOM 3577 N N . HIS B 1 246 ? 7.069 -9.014 32.041 1.00 33.35 232 HIS B N 1
ATOM 3578 C CA . HIS B 1 246 ? 6.236 -9.977 32.759 1.00 46.24 232 HIS B CA 1
ATOM 3579 C C . HIS B 1 246 ? 4.753 -9.873 32.405 1.00 37.66 232 HIS B C 1
ATOM 3580 O O . HIS B 1 246 ? 3.897 -10.074 33.263 1.00 33.43 232 HIS B O 1
ATOM 3587 N N . SER B 1 247 ? 4.452 -9.571 31.145 1.00 34.60 233 SER B N 1
ATOM 3588 C CA . SER B 1 247 ? 3.070 -9.358 30.725 1.00 27.04 233 SER B CA 1
ATOM 3589 C C . SER B 1 247 ? 2.588 -10.437 29.761 1.00 41.79 233 SER B C 1
ATOM 3590 O O . SER B 1 247 ? 1.390 -10.576 29.523 1.00 40.88 233 SER B O 1
ATOM 3593 N N . GLN B 1 248 ? 3.526 -11.192 29.202 1.00 41.67 234 GLN B N 1
ATOM 3594 C CA . GLN B 1 248 ? 3.186 -12.247 28.257 1.00 32.90 234 GLN B CA 1
ATOM 3595 C C . GLN B 1 248 ? 3.548 -13.618 28.814 1.00 38.74 234 GLN B C 1
ATOM 3596 O O . GLN B 1 248 ? 3.076 -14.009 29.880 1.00 42.68 234 GLN B O 1
ATOM 3602 N N . GLY B 1 252 ? 10.772 -14.975 29.145 1.00 51.15 238 GLY B N 1
ATOM 3603 C CA . GLY B 1 252 ? 11.559 -14.434 28.051 1.00 47.43 238 GLY B CA 1
ATOM 3604 C C . GLY B 1 252 ? 12.891 -13.886 28.523 1.00 50.47 238 GLY B C 1
ATOM 3605 O O . GLY B 1 252 ? 13.539 -14.474 29.388 1.00 62.15 238 GLY B O 1
ATOM 3606 N N . GLN B 1 253 ? 13.303 -12.756 27.957 1.00 43.10 239 GLN B N 1
ATOM 3607 C CA A GLN B 1 253 ? 14.564 -12.129 28.334 0.34 43.07 239 GLN B CA 1
ATOM 3608 C CA B GLN B 1 253 ? 14.566 -12.130 28.327 0.66 42.86 239 GLN B CA 1
ATOM 3609 C C . GLN B 1 253 ? 14.348 -10.752 28.956 1.00 42.58 239 GLN B C 1
ATOM 3610 O O . GLN B 1 253 ? 13.398 -10.048 28.609 1.00 33.90 239 GLN B O 1
ATOM 3621 N N . PRO B 1 254 ? 15.234 -10.361 29.889 1.00 40.96 240 PRO B N 1
ATOM 3622 C CA . PRO B 1 254 ? 15.121 -9.077 30.591 1.00 44.04 240 PRO B CA 1
ATOM 3623 C C . PRO B 1 254 ? 15.365 -7.859 29.705 1.00 39.41 240 PRO B C 1
ATOM 3624 O O . PRO B 1 254 ? 14.959 -6.756 30.073 1.00 54.02 240 PRO B O 1
ATOM 3628 N N . LEU B 1 255 ? 16.017 -8.045 28.564 1.00 40.28 241 LEU B N 1
ATOM 3629 C CA . LEU B 1 255 ? 16.301 -6.919 27.682 1.00 40.36 241 LEU B CA 1
ATOM 3630 C C . LEU B 1 255 ? 15.041 -6.454 26.959 1.00 50.23 241 LEU B C 1
ATOM 3631 O O . LEU B 1 255 ? 14.208 -7.262 26.546 1.00 59.85 241 LEU B O 1
#

Sequence (451 aa):
DDKMAELSTRYNLPNLDLNSTARWIKEPSVGGWTVKWGNFVFHIPNTGM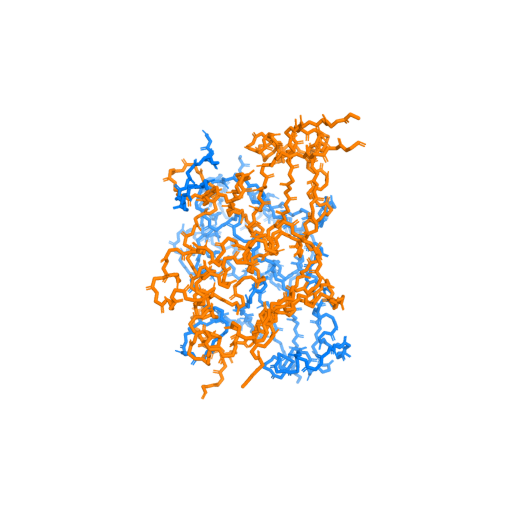TLLHHLKSNFVVPEWQQQTRNLFSHLFKNPKSTIIEPFLALRILLGVALKDQELQQSLIPGFRSIVHHMLSEWLLLEVTSAIHHISPNLLGIYLTSDMFKILMAGVKNFFNKMFTLHVVNDHGKPSSIEIKLTGQQIIITRVNMGFLVEVRRISESVVFGLVAEAVLREHSQMEKGQPLAELSTRYNLPALDLNSTARWIKEPSVGGWTVKWGNFVFHIPNTGMTLLHHLKSNFVVPEWQQTRNLFSHHLFKNPKSTIIEPFLALRILLLGVALKDQELQQSLIPGFRSIVHMLSEWLLLEVTSAIHISPNLLGIYLTSDMFKILMAGVKNFFNKMFTLHVVNDHGKPSSIEIKLTGQQIIITRVNMGFLVEVRRIDIEPETVLSESVVFGLVAEAVLREHSQGQQPL

Nearest PDB structures (foldseek):
  4or8-assembly1_B  TM=1.004E+00  e=1.344E-45  Marburg virus - Musoke, Kenya, 1980
  4or8-assembly1_A  TM=9.500E-01  e=1.311E-36  Marburg virus - Musoke, Kenya, 1980
  4u2x-assembly3_C  TM=8.602E-01  e=1.720E-19  Ebola virus - Mayinga, Zaire, 1976
  4d9o-assembly1_A  TM=9.090E-01  e=4.774E-18  Reston ebolavirus - Reston
  8usn-assembly1_J  TM=8.586E-01  e=7.620E-16  Ebola virus - Mayinga, Zaire, 1976